Protein AF-0000000074127368 (afdb_homodimer)

Organism: Ciona intestinalis (NCBI:txid7719)

Nearest PDB structures (foldseek):
  5jpo-assembly1_C-2  TM=8.929E-01  e=1.365E-14  Homo sapiens
  5dqs-assembly1_A  TM=8.942E-01  e=1.862E-14  Homo sapiens
  5jpo-assembly1_A  TM=8.918E-01  e=1.082E-13  Homo sapiens
  5f8b-assembly1_A  TM=8.615E-01  e=2.901E-11  Aspergillus fumigatus Af293
  1nhy-assembly1_A  TM=7.873E-01  e=1.374E-08  Saccharomyces cerevisiae

InterPro domains:
  IPR004046 Glutathione S-transferase, C-terminal [PF00043] (94-177)
  IPR010987 Glutathione S-transferase, C-terminal-like [PS50405] (68-195)
  IPR036282 Glutathione S-transferase, C-terminal domain superfamily [SSF47616] (57-184)

Structure (mmCIF, N/CA/C/O backbone):
data_AF-0000000074127368-model_v1
#
loop_
_entity.id
_entity.type
_entity.pdbx_description
1 polymer 'GST C-terminal domain-containing protein'
#
loop_
_atom_site.group_PDB
_atom_site.id
_atom_site.type_symbol
_atom_site.label_atom_id
_atom_site.label_alt_id
_atom_site.label_comp_id
_atom_site.label_asym_id
_atom_site.label_entity_id
_atom_site.label_seq_id
_atom_site.pdbx_PDB_ins_code
_atom_site.Cartn_x
_atom_site.Cartn_y
_atom_site.Cartn_z
_atom_site.occupancy
_atom_site.B_iso_or_equiv
_atom_site.auth_seq_id
_atom_site.auth_comp_id
_atom_site.auth_asym_id
_atom_site.auth_atom_id
_atom_site.pdbx_PDB_model_num
ATOM 1 N N . MET A 1 1 ? -14.273 -1.019 -21.734 1 83.44 1 MET A N 1
ATOM 2 C CA . MET A 1 1 ? -13.359 -0.441 -20.75 1 83.44 1 MET A CA 1
ATOM 3 C C . MET A 1 1 ? -11.906 -0.734 -21.125 1 83.44 1 MET A C 1
ATOM 5 O O . MET A 1 1 ? -11.602 -1.793 -21.672 1 83.44 1 MET A O 1
ATOM 9 N N . ALA A 1 2 ? -11.062 0.337 -21.047 1 88 2 ALA A N 1
ATOM 10 C CA . ALA A 1 2 ? -9.68 0.151 -21.469 1 88 2 ALA A CA 1
ATOM 11 C C . ALA A 1 2 ? -8.703 0.547 -20.359 1 88 2 ALA A C 1
ATOM 13 O O . ALA A 1 2 ? -8.93 1.535 -19.656 1 88 2 ALA A O 1
ATOM 14 N N . LEU A 1 3 ? -7.797 -0.35 -20.156 1 89.38 3 LEU A N 1
ATOM 15 C CA . LEU A 1 3 ? -6.641 -0.051 -19.328 1 89.38 3 LEU A CA 1
ATOM 16 C C . LEU A 1 3 ? -5.465 0.428 -20.172 1 89.38 3 LEU A C 1
ATOM 18 O O . LEU A 1 3 ? -5.027 -0.271 -21.078 1 89.38 3 LEU A O 1
ATOM 22 N N . TYR A 1 4 ? -5.02 1.6 -19.844 1 86 4 TYR A N 1
ATOM 23 C CA . TYR A 1 4 ? -3.875 2.145 -20.562 1 86 4 TYR A CA 1
ATOM 24 C C . TYR A 1 4 ? -2.576 1.872 -19.812 1 86 4 TYR A C 1
ATOM 26 O O . TYR A 1 4 ? -2.494 2.078 -18.594 1 86 4 TYR A O 1
ATOM 34 N N . PHE A 1 5 ? -1.637 1.361 -20.469 1 82.88 5 PHE A N 1
ATOM 35 C CA . PHE A 1 5 ? -0.386 0.985 -19.828 1 82.88 5 PHE A CA 1
ATOM 36 C C . PHE A 1 5 ? 0.811 1.454 -20.641 1 82.88 5 PHE A C 1
ATOM 38 O O . PHE A 1 5 ? 0.759 1.467 -21.875 1 82.88 5 PHE A O 1
ATOM 45 N N . SER A 1 6 ? 1.828 1.924 -19.812 1 75.88 6 SER A N 1
ATOM 46 C CA . SER A 1 6 ? 3.094 2.273 -20.438 1 75.88 6 SER A CA 1
ATOM 47 C C . SER A 1 6 ? 4.191 1.281 -20.078 1 75.88 6 SER A C 1
ATOM 49 O O . SER A 1 6 ? 4.211 0.761 -18.953 1 75.88 6 SER A O 1
ATOM 51 N N . GLY A 1 7 ? 5.023 0.931 -20.922 1 66.88 7 GLY A N 1
ATOM 52 C CA . GLY A 1 7 ? 6.137 0.032 -20.656 1 66.88 7 GLY A CA 1
ATOM 53 C C . GLY A 1 7 ? 5.867 -1.396 -21.094 1 66.88 7 GLY A C 1
ATOM 54 O O . GLY A 1 7 ? 5.172 -1.625 -22.078 1 66.88 7 GLY A O 1
ATOM 55 N N . SER A 1 8 ? 6.57 -2.234 -20.297 1 61.72 8 SER A N 1
ATOM 56 C CA . SER A 1 8 ? 6.398 -3.643 -20.641 1 61.72 8 SER A CA 1
ATOM 57 C C . SER A 1 8 ? 5.066 -4.176 -20.109 1 61.72 8 SER A C 1
ATOM 59 O O . SER A 1 8 ? 4.605 -3.777 -19.047 1 61.72 8 SER A O 1
ATOM 61 N N . LYS A 1 9 ? 4.453 -4.832 -20.922 1 57.66 9 LYS A N 1
ATOM 62 C CA . LYS A 1 9 ? 3.164 -5.41 -20.562 1 57.66 9 LYS A CA 1
ATOM 63 C C . LYS A 1 9 ? 3.297 -6.309 -19.328 1 57.66 9 LYS A C 1
ATOM 65 O O . LYS A 1 9 ? 2.361 -6.426 -18.531 1 57.66 9 LYS A O 1
ATOM 70 N N . LEU A 1 10 ? 4.496 -6.91 -19.438 1 63.06 10 LEU A N 1
ATOM 71 C CA . LEU A 1 10 ? 4.625 -7.766 -18.266 1 63.06 10 LEU A CA 1
ATOM 72 C C . LEU A 1 10 ? 4.898 -6.938 -17.016 1 63.06 10 LEU A C 1
ATOM 74 O O . LEU A 1 10 ? 6.055 -6.742 -16.641 1 63.06 10 LEU A O 1
ATOM 78 N N . ASN A 1 11 ? 3.881 -6.332 -16.609 1 76.62 11 ASN A N 1
ATOM 79 C CA . ASN A 1 11 ? 3.857 -5.488 -15.414 1 76.62 11 ASN A CA 1
ATOM 80 C C . ASN A 1 11 ? 2.912 -6.039 -14.352 1 76.62 11 ASN A C 1
ATOM 82 O O . ASN A 1 11 ? 1.808 -6.488 -14.672 1 76.62 11 ASN A O 1
ATOM 86 N N . TYR A 1 12 ? 3.438 -6.188 -13.203 1 85.19 12 TYR A N 1
ATOM 87 C CA . TYR A 1 12 ? 2.668 -6.719 -12.086 1 85.19 12 TYR A CA 1
ATOM 88 C C . TYR A 1 12 ? 1.309 -6.039 -11.984 1 85.19 12 TYR A C 1
ATOM 90 O O . TYR A 1 12 ? 0.297 -6.691 -11.727 1 85.19 12 TYR A O 1
ATOM 98 N N . SER A 1 13 ? 1.32 -4.785 -12.32 1 89.25 13 SER A N 1
ATOM 99 C CA . SER A 1 13 ? 0.089 -4.02 -12.172 1 89.25 13 SER A CA 1
ATOM 100 C C . SER A 1 13 ? -0.932 -4.398 -13.242 1 89.25 13 SER A C 1
ATOM 102 O O . SER A 1 13 ? -2.111 -4.594 -12.938 1 89.25 13 SER A O 1
ATOM 104 N N . CYS A 1 14 ? -0.481 -4.555 -14.406 1 88.88 14 CYS A N 1
ATOM 105 C CA . CYS A 1 14 ? -1.371 -4.918 -15.5 1 88.88 14 CYS A CA 1
ATOM 106 C C . CYS A 1 14 ? -1.933 -6.32 -15.305 1 88.88 14 CYS A C 1
ATOM 108 O O . CYS A 1 14 ? -3.123 -6.555 -15.523 1 88.88 14 CYS A O 1
ATOM 110 N N . LEU A 1 15 ? -1.032 -7.168 -14.945 1 90.56 15 LEU A N 1
ATOM 111 C CA . LEU A 1 15 ? -1.461 -8.539 -14.719 1 90.56 15 LEU A CA 1
ATOM 112 C C . LEU A 1 15 ? -2.506 -8.609 -13.609 1 90.56 15 LEU A C 1
ATOM 114 O O . LEU A 1 15 ? -3.527 -9.281 -13.75 1 90.56 15 LEU A O 1
ATOM 118 N N . LYS A 1 16 ? -2.25 -7.93 -12.547 1 94.31 16 LYS A N 1
ATOM 119 C CA . LYS A 1 16 ? -3.164 -7.902 -11.414 1 94.31 16 LYS A CA 1
ATOM 120 C C . LYS A 1 16 ? -4.543 -7.406 -11.828 1 94.31 16 LYS A C 1
ATOM 122 O O . LYS A 1 16 ? -5.559 -8.023 -11.5 1 94.31 16 LYS A O 1
ATOM 127 N N . ILE A 1 17 ? -4.598 -6.344 -12.594 1 94.88 17 ILE A N 1
ATOM 128 C CA . ILE A 1 17 ? -5.852 -5.723 -13.008 1 94.88 17 ILE A CA 1
ATOM 129 C C . ILE A 1 17 ? -6.582 -6.629 -13.992 1 94.88 17 ILE A C 1
ATOM 131 O O . ILE A 1 17 ? -7.797 -6.816 -13.891 1 94.88 17 ILE A O 1
ATOM 135 N N . LYS A 1 18 ? -5.836 -7.215 -14.883 1 93.75 18 LYS A N 1
ATOM 136 C CA . LYS A 1 18 ? -6.441 -8.078 -15.891 1 93.75 18 LYS A CA 1
ATOM 137 C C . LYS A 1 18 ? -7.035 -9.328 -15.266 1 93.75 18 LYS A C 1
ATOM 139 O O . LYS A 1 18 ? -8.125 -9.766 -15.641 1 93.75 18 LYS A O 1
ATOM 144 N N . VAL A 1 19 ? -6.348 -9.906 -14.344 1 95.62 19 VAL A N 1
ATOM 145 C CA . VAL A 1 19 ? -6.867 -11.086 -13.656 1 95.62 19 VAL A CA 1
ATOM 146 C C . VAL A 1 19 ? -8.164 -10.727 -12.93 1 95.62 19 VAL A C 1
ATOM 148 O O . VAL A 1 19 ? -9.148 -11.469 -13.016 1 95.62 19 VAL A O 1
ATOM 151 N N . ALA A 1 20 ? -8.18 -9.625 -12.219 1 96.88 20 ALA A N 1
ATOM 152 C CA . ALA A 1 20 ? -9.375 -9.188 -11.5 1 96.88 20 ALA A CA 1
ATOM 153 C C . ALA A 1 20 ? -10.547 -8.992 -12.453 1 96.88 20 ALA A C 1
ATOM 155 O O . ALA A 1 20 ? -11.672 -9.422 -12.164 1 96.88 20 ALA A O 1
ATOM 156 N N . ALA A 1 21 ? -10.258 -8.391 -13.555 1 95.88 21 ALA A N 1
ATOM 157 C CA . ALA A 1 21 ? -11.297 -8.156 -14.555 1 95.88 21 ALA A CA 1
ATOM 158 C C . ALA A 1 21 ? -11.859 -9.477 -15.078 1 95.88 21 ALA A C 1
ATOM 160 O O . ALA A 1 21 ? -13.07 -9.602 -15.289 1 95.88 21 ALA A O 1
ATOM 161 N N . ASN A 1 22 ? -10.984 -10.445 -15.25 1 95.88 22 ASN A N 1
ATOM 162 C CA . ASN A 1 22 ? -11.398 -11.75 -15.758 1 95.88 22 ASN A CA 1
ATOM 163 C C . ASN A 1 22 ? -12.305 -12.469 -14.758 1 95.88 22 ASN A C 1
ATOM 165 O O . ASN A 1 22 ? -13.266 -13.141 -15.156 1 95.88 22 ASN A O 1
ATOM 169 N N . PHE A 1 23 ? -12 -12.359 -13.531 1 95.81 23 PHE A N 1
ATOM 170 C CA . PHE A 1 23 ? -12.836 -13.008 -12.523 1 95.81 23 PHE A CA 1
ATOM 171 C C . PHE A 1 23 ? -14.234 -12.398 -12.516 1 95.81 23 PHE A C 1
ATOM 173 O O . PHE A 1 23 ? -15.219 -13.094 -12.242 1 95.81 23 PHE A O 1
ATOM 180 N N . ALA A 1 24 ? -14.336 -11.172 -12.797 1 94.31 24 ALA A N 1
ATOM 181 C CA . ALA A 1 24 ? -15.625 -10.492 -12.828 1 94.31 24 ALA A CA 1
ATOM 182 C C . ALA A 1 24 ? -16.25 -10.555 -14.227 1 94.31 24 ALA A C 1
ATOM 184 O O . ALA A 1 24 ? -17.281 -9.93 -14.484 1 94.31 24 ALA A O 1
ATOM 185 N N . ALA A 1 25 ? -15.617 -11.211 -15.102 1 93.5 25 ALA A N 1
ATOM 186 C CA . ALA A 1 25 ? -16.078 -11.359 -16.484 1 93.5 25 ALA A CA 1
ATOM 187 C C . ALA A 1 25 ? -16.25 -9.992 -17.141 1 93.5 25 ALA A C 1
ATOM 189 O O . ALA A 1 25 ? -17.234 -9.766 -17.859 1 93.5 25 ALA A O 1
ATOM 190 N N . GLN A 1 26 ? -15.367 -9.117 -16.781 1 91.56 26 GLN A N 1
ATOM 191 C CA . GLN A 1 26 ? -15.367 -7.789 -17.391 1 91.56 26 GLN A CA 1
ATOM 192 C C . GLN A 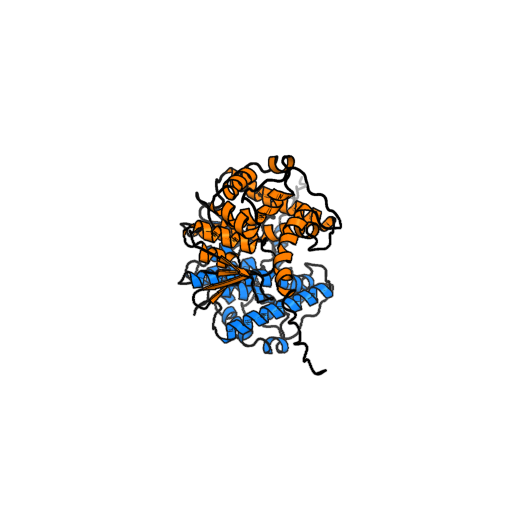1 26 ? -14.336 -7.711 -18.516 1 91.56 26 GLN A C 1
ATOM 194 O O . GLN A 1 26 ? -13.141 -7.91 -18.297 1 91.56 26 GLN A O 1
ATOM 199 N N . PRO A 1 27 ? -14.875 -7.465 -19.656 1 90.75 27 PRO A N 1
ATOM 200 C CA . PRO A 1 27 ? -13.898 -7.297 -20.734 1 90.75 27 PRO A CA 1
ATOM 201 C C . PRO A 1 27 ? -13.008 -6.074 -20.547 1 90.75 27 PRO A C 1
ATOM 203 O O . PRO A 1 27 ? -13.508 -4.988 -20.234 1 90.75 27 PRO A O 1
ATOM 206 N N . LEU A 1 28 ? -11.742 -6.289 -20.531 1 92.12 28 LEU A N 1
ATOM 207 C CA . LEU A 1 28 ? -10.773 -5.211 -20.375 1 92.12 28 LEU A CA 1
ATOM 208 C C . LEU A 1 28 ? -9.68 -5.293 -21.438 1 92.12 28 LEU A C 1
ATOM 210 O O . LEU A 1 28 ? -8.906 -6.254 -21.453 1 92.12 28 LEU A O 1
ATOM 214 N N . LYS A 1 29 ? -9.664 -4.309 -22.281 1 88.56 29 LYS A N 1
ATOM 215 C CA . LYS A 1 29 ? -8.602 -4.223 -23.281 1 88.56 29 LYS A CA 1
ATOM 216 C C . LYS A 1 29 ? -7.391 -3.469 -22.734 1 88.56 29 LYS A C 1
ATOM 218 O O . LYS A 1 29 ? -7.543 -2.479 -22.016 1 88.56 29 LYS A O 1
ATOM 223 N N . ILE A 1 30 ? -6.328 -3.941 -23.031 1 85.69 30 ILE A N 1
ATOM 224 C CA . ILE A 1 30 ? -5.086 -3.275 -22.656 1 85.69 30 ILE A CA 1
ATOM 225 C C . ILE A 1 30 ? -4.535 -2.488 -23.844 1 85.69 30 ILE A C 1
ATOM 227 O O . ILE A 1 30 ? -4.242 -3.062 -24.891 1 85.69 30 ILE A O 1
ATOM 231 N N . LEU A 1 31 ? -4.395 -1.177 -23.641 1 84.12 31 LEU A N 1
ATOM 232 C CA . LEU A 1 31 ? -3.949 -0.282 -24.703 1 84.12 31 LEU A CA 1
ATOM 233 C C . LEU A 1 31 ? -2.701 0.486 -24.281 1 84.12 31 LEU A C 1
ATOM 235 O O . LEU A 1 31 ? -2.477 0.707 -23.078 1 84.12 31 LEU A O 1
ATOM 239 N N . PRO A 1 32 ? -1.866 0.829 -25.203 1 78.88 32 PRO A N 1
ATOM 240 C CA . PRO A 1 32 ? -0.676 1.604 -24.844 1 78.88 32 PRO A CA 1
ATOM 241 C C . PRO A 1 32 ? -1.018 2.986 -24.297 1 78.88 32 PRO A C 1
ATOM 243 O O . PRO A 1 32 ? -1.972 3.621 -24.75 1 78.88 32 PRO A O 1
ATOM 246 N N . ASN A 1 33 ? -0.322 3.26 -23.219 1 74.06 33 ASN A N 1
ATOM 247 C CA . ASN A 1 33 ? -0.498 4.559 -22.578 1 74.06 33 ASN A CA 1
ATOM 248 C C . ASN A 1 33 ? 0.41 5.617 -23.203 1 74.06 33 ASN A C 1
ATOM 250 O O . ASN A 1 33 ? 1.619 5.41 -23.328 1 74.06 33 ASN A O 1
ATOM 254 N N . THR A 1 34 ? -0.168 6.645 -23.609 1 67.19 34 THR A N 1
ATOM 255 C CA . THR A 1 34 ? 0.571 7.734 -24.234 1 67.19 34 THR A CA 1
ATOM 256 C C . THR A 1 34 ? 1.126 8.688 -23.188 1 67.19 34 THR A C 1
ATOM 258 O O . THR A 1 34 ? 2.018 9.492 -23.469 1 67.19 34 THR A O 1
ATOM 261 N N . ASP A 1 35 ? 0.655 8.602 -22.047 1 64.75 35 ASP A N 1
ATOM 262 C CA . ASP A 1 35 ? 1.147 9.477 -20.984 1 64.75 35 ASP A CA 1
ATOM 263 C C . ASP A 1 35 ? 2.348 8.859 -20.281 1 64.75 35 ASP A C 1
ATOM 265 O O . ASP A 1 35 ? 2.232 7.789 -19.672 1 64.75 35 ASP A O 1
ATOM 269 N N . PRO A 1 36 ? 3.512 9.422 -20.453 1 62.06 36 PRO A N 1
ATOM 270 C CA . PRO A 1 36 ? 4.734 8.828 -19.906 1 62.06 36 PRO A CA 1
ATOM 271 C C . PRO A 1 36 ? 4.789 8.8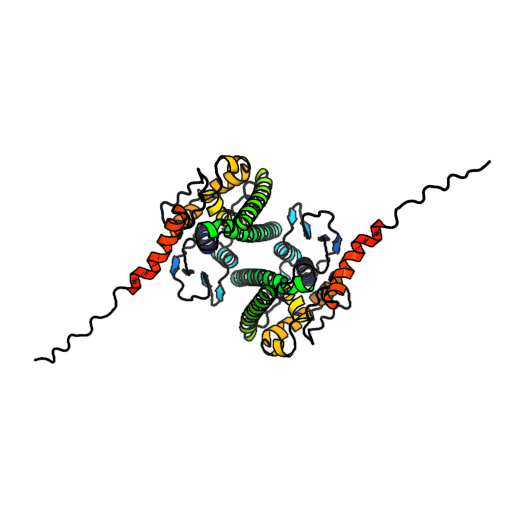75 -18.375 1 62.06 36 PRO A C 1
ATOM 273 O O . PRO A 1 36 ? 5.562 8.141 -17.766 1 62.06 36 PRO A O 1
ATOM 276 N N . LYS A 1 37 ? 3.938 9.625 -17.781 1 62.47 37 LYS A N 1
ATOM 277 C CA . LYS A 1 37 ? 4.16 9.852 -16.359 1 62.47 37 LYS A CA 1
ATOM 278 C C . LYS A 1 37 ? 3.605 8.703 -15.523 1 62.47 37 LYS A C 1
ATOM 280 O O . LYS A 1 37 ? 4.094 8.438 -14.422 1 62.47 37 LYS A O 1
ATOM 285 N N . GLN A 1 38 ? 2.6 8.141 -16.125 1 68.88 38 GLN A N 1
ATOM 286 C CA . GLN A 1 38 ? 1.984 7.07 -15.359 1 68.88 38 GLN A CA 1
ATOM 287 C C . GLN A 1 38 ? 2.041 5.742 -16.109 1 68.88 38 GLN A C 1
ATOM 289 O O . GLN A 1 38 ? 1.703 5.68 -17.297 1 68.88 38 GLN A O 1
ATOM 294 N N . SER A 1 39 ? 2.408 4.75 -15.383 1 77.69 39 SER A N 1
ATOM 295 C CA . SER A 1 39 ? 2.535 3.445 -16.016 1 77.69 39 SER A CA 1
ATOM 296 C C . SER A 1 39 ? 1.168 2.863 -16.359 1 77.69 39 SER A C 1
ATOM 298 O O . SER A 1 39 ? 1.008 2.209 -17.391 1 77.69 39 SER A O 1
ATOM 300 N N . ILE A 1 40 ? 0.165 3.135 -15.539 1 87.62 40 ILE A N 1
ATOM 301 C CA . ILE A 1 40 ? -1.17 2.615 -15.812 1 87.62 40 ILE A CA 1
ATOM 302 C C . ILE A 1 40 ? -2.205 3.721 -15.617 1 87.62 40 ILE A C 1
ATOM 304 O O . ILE A 1 40 ? -2.041 4.586 -14.75 1 87.62 40 ILE A O 1
ATOM 308 N N . ARG A 1 41 ? -3.193 3.648 -16.438 1 90.12 41 ARG A N 1
ATOM 309 C CA . ARG A 1 41 ? -4.293 4.605 -16.359 1 90.12 41 ARG A CA 1
ATOM 310 C C . ARG A 1 41 ? -5.617 3.949 -16.719 1 90.12 41 ARG A C 1
ATOM 312 O O . ARG A 1 41 ? -5.699 3.205 -17.703 1 90.12 41 ARG A O 1
ATOM 319 N N . TYR A 1 42 ? -6.609 4.156 -15.93 1 92.69 42 TYR A N 1
ATOM 320 C CA . TYR A 1 42 ? -7.973 3.67 -16.125 1 92.69 42 TYR A CA 1
ATOM 321 C C . TYR A 1 42 ? -8.992 4.762 -15.828 1 92.69 42 TYR A C 1
ATOM 323 O O . TYR A 1 42 ? -8.875 5.465 -14.82 1 92.69 42 TYR A O 1
ATOM 331 N N . GLU A 1 43 ? -9.898 4.949 -16.734 1 91 43 GLU A N 1
ATOM 332 C CA . GLU A 1 43 ? -10.891 6.012 -16.547 1 91 43 GLU A CA 1
ATOM 333 C C . GLU A 1 43 ? -12.297 5.438 -16.406 1 91 43 GLU A C 1
ATOM 335 O O . GLU A 1 43 ? -12.703 4.574 -17.203 1 91 43 GLU A O 1
ATOM 340 N N . LYS A 1 44 ? -12.961 5.891 -15.383 1 90.88 44 LYS A N 1
ATOM 341 C CA . LYS A 1 44 ? -14.344 5.492 -15.141 1 90.88 44 LYS A CA 1
ATOM 342 C C . LYS A 1 44 ? -15.148 6.637 -14.539 1 90.88 44 LYS A C 1
ATOM 344 O O . LYS A 1 44 ? -14.742 7.227 -13.531 1 90.88 44 LYS A O 1
ATOM 349 N N . ASP A 1 45 ? -16.297 6.977 -15.109 1 88.62 45 ASP A N 1
ATOM 350 C CA . ASP A 1 45 ? -17.234 7.965 -14.609 1 88.62 45 ASP A CA 1
ATOM 351 C C . ASP A 1 45 ? -16.547 9.297 -14.336 1 88.62 45 ASP A C 1
ATOM 353 O O . ASP A 1 45 ? -16.75 9.906 -13.281 1 88.62 45 ASP A O 1
ATOM 357 N N . GLY A 1 46 ? -15.586 9.672 -15.164 1 85 46 GLY A N 1
ATOM 358 C CA . GLY A 1 46 ? -14.93 10.961 -15.078 1 85 46 GLY A CA 1
ATOM 359 C C . GLY A 1 46 ? -13.758 10.969 -14.117 1 85 46 GLY A C 1
ATOM 360 O O . GLY A 1 46 ? -13.109 12.008 -13.93 1 85 46 GLY A O 1
ATOM 361 N N . THR A 1 47 ? -13.555 9.906 -13.5 1 89.62 47 THR A N 1
ATOM 362 C CA . THR A 1 47 ? -12.422 9.797 -12.578 1 89.62 47 THR A CA 1
ATOM 363 C C . THR A 1 47 ? -11.297 8.984 -13.195 1 89.62 47 THR A C 1
ATOM 365 O O . THR A 1 47 ? -11.539 7.969 -13.852 1 89.62 47 THR A O 1
ATOM 368 N N . THR A 1 48 ? -10.094 9.461 -13.031 1 90.25 48 THR A N 1
ATOM 369 C CA . THR A 1 48 ? -8.922 8.75 -13.523 1 90.25 48 THR A CA 1
ATOM 370 C C . THR A 1 48 ? -8.25 7.977 -12.391 1 90.25 48 THR A C 1
ATOM 372 O O . THR A 1 48 ? -7.98 8.531 -11.32 1 90.25 48 THR A O 1
ATOM 375 N N . PHE A 1 49 ? -8.062 6.707 -12.664 1 93.88 49 PHE A N 1
ATOM 376 C CA . PHE A 1 49 ? -7.398 5.84 -11.703 1 93.88 49 PHE A CA 1
ATOM 377 C C . PHE A 1 49 ? -6.023 5.414 -12.203 1 93.88 49 PHE A C 1
ATOM 379 O O . PHE A 1 49 ? -5.867 5.082 -13.383 1 93.88 49 PHE A O 1
ATOM 386 N N . THR A 1 50 ? -5.027 5.445 -11.273 1 91.38 50 THR A N 1
ATOM 387 C CA . THR A 1 50 ? -3.67 5.078 -11.656 1 91.38 50 THR A CA 1
ATOM 388 C C . THR A 1 50 ? -3.086 4.062 -10.672 1 91.38 50 THR A C 1
ATOM 390 O O . THR A 1 50 ? -1.903 3.727 -10.75 1 91.38 50 THR A O 1
ATOM 393 N N . ASP A 1 51 ? -3.83 3.635 -9.758 1 93.44 51 ASP A N 1
ATOM 394 C CA . ASP A 1 51 ? -3.396 2.66 -8.758 1 93.44 51 ASP A CA 1
ATOM 395 C C . ASP A 1 51 ? -3.922 1.265 -9.094 1 93.44 51 ASP A C 1
ATOM 397 O O . ASP A 1 51 ? -5.125 1.077 -9.281 1 93.44 51 ASP A O 1
ATOM 401 N N . SER A 1 52 ? -3.047 0.338 -9.047 1 94.38 52 SER A N 1
ATOM 402 C CA . SER A 1 52 ? -3.408 -1.004 -9.492 1 94.38 52 SER A CA 1
ATOM 403 C C . SER A 1 52 ? -4.41 -1.65 -8.539 1 94.38 52 SER A C 1
ATOM 405 O O . SER A 1 52 ? -5.305 -2.379 -8.977 1 94.38 52 SER A O 1
ATOM 407 N N . ASN A 1 53 ? -4.23 -1.437 -7.242 1 96.5 53 ASN A N 1
ATOM 408 C CA . ASN A 1 53 ? -5.164 -2.014 -6.281 1 96.5 53 ASN A CA 1
ATOM 409 C C . ASN A 1 53 ? -6.555 -1.399 -6.41 1 96.5 53 ASN A C 1
ATOM 411 O O . ASN A 1 53 ? -7.559 -2.107 -6.336 1 96.5 53 ASN A O 1
ATOM 415 N N . ALA A 1 54 ? -6.609 -0.117 -6.633 1 96.75 54 ALA A N 1
ATOM 416 C CA . ALA A 1 54 ? -7.883 0.584 -6.789 1 96.75 54 ALA A CA 1
ATOM 417 C C . ALA A 1 54 ? -8.602 0.142 -8.055 1 96.75 54 ALA A C 1
ATOM 419 O O . ALA A 1 54 ? -9.812 -0.088 -8.047 1 96.75 54 ALA A O 1
ATOM 420 N N . ILE A 1 55 ? -7.84 0.008 -9.109 1 96.06 55 ILE A N 1
ATOM 421 C CA . ILE A 1 55 ? -8.43 -0.391 -10.383 1 96.06 55 ILE A CA 1
ATOM 422 C C . ILE A 1 55 ? -8.922 -1.832 -10.289 1 96.06 55 ILE A C 1
ATOM 424 O O . ILE A 1 55 ? -10.008 -2.152 -10.781 1 96.06 55 ILE A O 1
ATOM 428 N N . SER A 1 56 ? -8.094 -2.67 -9.672 1 96.69 56 SER A N 1
ATOM 429 C CA . SER A 1 56 ? -8.5 -4.059 -9.492 1 96.69 56 SER A CA 1
ATOM 430 C C . SER A 1 56 ? -9.805 -4.156 -8.703 1 96.69 56 SER A C 1
ATOM 432 O O . SER A 1 56 ? -10.656 -4.996 -9 1 96.69 56 SER A O 1
ATOM 434 N N . TYR A 1 57 ? -9.891 -3.354 -7.715 1 96.56 57 TYR A N 1
ATOM 435 C CA . TYR A 1 57 ? -11.117 -3.312 -6.922 1 96.56 57 TYR A CA 1
ATOM 436 C C . TYR A 1 57 ? -12.305 -2.896 -7.781 1 96.56 57 TYR A C 1
ATOM 438 O O . TYR A 1 57 ? -13.391 -3.473 -7.672 1 96.56 57 TYR A O 1
ATOM 446 N N . LEU A 1 58 ? -12.117 -1.938 -8.602 1 94.94 58 LEU A N 1
ATOM 447 C CA . LEU A 1 58 ? -13.164 -1.373 -9.445 1 94.94 58 LEU A CA 1
ATOM 448 C C . LEU A 1 58 ? -13.641 -2.389 -10.477 1 94.94 58 LEU A C 1
ATOM 450 O O . LEU A 1 58 ? -14.844 -2.605 -10.633 1 94.94 58 LEU A O 1
ATOM 454 N N . VAL A 1 59 ? -12.742 -3.059 -11.094 1 94.62 59 VAL A N 1
ATOM 455 C CA . VAL A 1 59 ? -13.086 -3.939 -12.203 1 94.62 59 VAL A CA 1
ATOM 456 C C . VAL A 1 59 ? -13.492 -5.312 -11.664 1 94.62 59 VAL A C 1
ATOM 458 O O . VAL A 1 59 ? -14.234 -6.047 -12.32 1 94.62 59 VAL A O 1
ATOM 461 N N . GLY A 1 60 ? -12.898 -5.723 -10.539 1 93.56 60 GLY A N 1
ATOM 462 C CA . GLY A 1 60 ? -13.211 -7.012 -9.945 1 93.56 60 GLY A CA 1
ATOM 463 C C . GLY A 1 60 ? -14.602 -7.07 -9.344 1 93.56 60 GLY A C 1
ATOM 464 O O . GLY A 1 60 ? -15.164 -8.156 -9.18 1 93.56 60 GLY A O 1
ATOM 465 N N . LYS A 1 61 ? -15.109 -5.945 -8.953 1 89.88 61 LYS A N 1
ATOM 466 C CA . LYS A 1 61 ? -16.453 -5.824 -8.383 1 89.88 61 LYS A CA 1
ATOM 467 C C . LYS A 1 61 ? -16.625 -6.75 -7.184 1 89.88 61 LYS A C 1
ATOM 469 O O . LYS A 1 61 ? -15.664 -7.016 -6.453 1 89.88 61 LYS A O 1
ATOM 474 N N . GLU A 1 62 ? -17.812 -7.168 -6.887 1 90.81 62 GLU A N 1
ATOM 475 C CA . GLU A 1 62 ? -18.156 -7.871 -5.652 1 90.81 62 GLU A CA 1
ATOM 476 C C . GLU A 1 62 ? -17.625 -9.305 -5.672 1 90.81 62 GLU A C 1
ATOM 478 O O . GLU A 1 62 ? -17.516 -9.938 -4.625 1 90.81 62 GLU A O 1
ATOM 483 N N . CYS A 1 63 ? -17.188 -9.781 -6.863 1 91.25 63 CYS A N 1
ATOM 484 C CA . CYS A 1 63 ? -16.734 -11.156 -7 1 91.25 63 CYS A CA 1
ATOM 485 C C . CYS A 1 63 ? -15.461 -11.398 -6.203 1 91.25 63 CYS A C 1
ATOM 487 O O . CYS A 1 63 ? -15.188 -12.523 -5.777 1 91.25 63 CYS A O 1
ATOM 489 N N . LEU A 1 64 ? -14.672 -10.367 -5.93 1 95.44 64 LEU A N 1
ATOM 490 C CA . LEU A 1 64 ? -13.375 -10.523 -5.289 1 95.44 64 LEU A CA 1
ATOM 491 C C . LEU A 1 64 ? -13.359 -9.875 -3.912 1 95.44 64 LEU A C 1
ATOM 493 O O . LEU A 1 64 ? -12.297 -9.703 -3.311 1 95.44 64 LEU A O 1
ATOM 497 N N . TRP A 1 65 ? -14.617 -9.523 -3.494 1 94.31 65 TRP A N 1
ATOM 498 C CA . TRP A 1 65 ? -14.719 -8.883 -2.191 1 94.31 65 TRP A CA 1
ATOM 499 C C . TRP A 1 65 ? -15.07 -9.898 -1.107 1 94.31 65 TRP A C 1
ATOM 501 O O . TRP A 1 65 ? -15.43 -11.039 -1.409 1 94.31 65 TRP A O 1
ATOM 511 N N . GLY A 1 66 ? -14.883 -9.453 0.106 1 93.62 66 GLY A N 1
ATOM 512 C CA . GLY A 1 66 ? -15.336 -10.258 1.232 1 93.62 66 GLY A CA 1
ATOM 513 C C . GLY A 1 66 ? -16.812 -10.078 1.541 1 93.62 66 GLY A C 1
ATOM 514 O O . GLY A 1 66 ? -17.422 -9.102 1.101 1 93.62 66 GLY A O 1
ATOM 515 N N . ASN A 1 67 ? -17.312 -10.984 2.314 1 92.69 67 ASN A N 1
ATOM 516 C CA . ASN A 1 67 ? -18.734 -10.969 2.648 1 92.69 67 ASN A CA 1
ATOM 517 C C . ASN A 1 67 ? -18.984 -10.211 3.947 1 92.69 67 ASN A C 1
ATOM 519 O O . ASN A 1 67 ? -20.125 -9.844 4.234 1 92.69 67 ASN A O 1
ATOM 523 N N . THR A 1 68 ? -18 -10.047 4.723 1 92.88 68 THR A N 1
ATOM 524 C CA . THR A 1 68 ? -18.141 -9.391 6.02 1 92.88 68 THR A CA 1
ATOM 525 C C . THR A 1 68 ? -17.125 -8.258 6.164 1 92.88 68 THR A C 1
ATOM 527 O O . THR A 1 68 ? -16.188 -8.148 5.371 1 92.88 68 THR A O 1
ATOM 530 N N . LEU A 1 69 ? -17.375 -7.398 7.125 1 92.44 69 LEU A N 1
ATOM 531 C CA . LEU A 1 69 ? -16.438 -6.324 7.453 1 92.44 69 LEU A CA 1
ATOM 532 C C . LEU A 1 69 ? -15.055 -6.883 7.762 1 92.44 69 LEU A C 1
ATOM 534 O O . LEU A 1 69 ? -14.047 -6.359 7.285 1 92.44 69 LEU A O 1
ATOM 538 N N . ASN A 1 70 ? -15.047 -7.926 8.492 1 93.38 70 ASN A N 1
ATOM 539 C CA . ASN A 1 70 ? -13.789 -8.562 8.859 1 93.38 70 ASN A CA 1
ATOM 540 C C . ASN A 1 70 ? -13.047 -9.109 7.637 1 93.38 70 ASN A C 1
ATOM 542 O O . ASN A 1 70 ? -11.836 -8.922 7.504 1 93.38 70 ASN A O 1
ATOM 546 N N . GLU A 1 71 ? -13.758 -9.758 6.762 1 95.31 71 GLU A N 1
ATOM 547 C CA . GLU A 1 71 ? -13.148 -10.312 5.559 1 95.31 71 GLU A CA 1
ATOM 548 C C . GLU A 1 71 ? -12.578 -9.211 4.672 1 95.31 71 GLU A C 1
ATOM 550 O O . GLU A 1 71 ? -11.477 -9.352 4.137 1 95.31 71 GLU A O 1
ATOM 555 N N . ASN A 1 72 ? -13.344 -8.172 4.57 1 94.94 72 ASN A N 1
ATOM 556 C CA . ASN A 1 72 ? -12.875 -7.059 3.75 1 94.94 72 ASN A CA 1
ATOM 557 C C . ASN A 1 72 ? -11.648 -6.391 4.359 1 94.94 72 ASN A C 1
ATOM 559 O O . ASN A 1 72 ? -10.766 -5.926 3.633 1 94.94 72 ASN A O 1
ATOM 563 N N . SER A 1 73 ? -11.594 -6.332 5.641 1 95.56 73 SER A N 1
ATOM 564 C CA . SER A 1 73 ? -10.414 -5.805 6.309 1 95.56 73 SER A CA 1
ATOM 565 C C . SER A 1 73 ? -9.211 -6.73 6.125 1 95.56 73 SER A C 1
ATOM 567 O O . SER A 1 73 ? -8.094 -6.27 5.91 1 95.56 73 SER A O 1
ATOM 569 N N . GLU A 1 74 ? -9.453 -7.98 6.188 1 96.31 74 GLU A N 1
ATOM 570 C CA . GLU A 1 74 ? -8.391 -8.961 5.98 1 96.31 74 GLU A CA 1
ATOM 571 C C . GLU A 1 74 ? -7.84 -8.883 4.562 1 96.31 74 GLU A C 1
ATOM 573 O O . GLU A 1 74 ? -6.629 -9 4.355 1 96.31 74 GLU A O 1
ATOM 578 N N . ILE A 1 75 ? -8.734 -8.719 3.629 1 97.25 75 ILE A N 1
ATOM 579 C CA . ILE A 1 75 ? -8.312 -8.57 2.24 1 97.25 75 ILE A CA 1
ATOM 580 C C . ILE A 1 75 ? -7.367 -7.375 2.111 1 97.25 75 ILE A C 1
ATOM 582 O O . ILE A 1 75 ? -6.32 -7.473 1.468 1 97.25 75 ILE A O 1
ATOM 586 N N . ARG A 1 76 ? -7.711 -6.316 2.768 1 95.81 76 ARG A N 1
ATOM 587 C CA . ARG A 1 76 ? -6.875 -5.121 2.736 1 95.81 76 ARG A CA 1
ATOM 588 C C . ARG A 1 76 ? -5.504 -5.395 3.35 1 95.81 76 ARG A C 1
ATOM 590 O O . ARG A 1 76 ? -4.488 -4.898 2.855 1 95.81 76 ARG A O 1
ATOM 597 N N . GLN A 1 77 ? -5.547 -6.133 4.363 1 95.94 77 GLN A N 1
ATOM 598 C CA . GLN A 1 77 ? -4.285 -6.488 5.008 1 95.94 77 GLN A CA 1
ATOM 599 C C . GLN A 1 77 ? -3.395 -7.293 4.07 1 95.94 77 GLN A C 1
ATOM 601 O O . GLN A 1 77 ? -2.203 -7.004 3.936 1 95.94 77 GLN A O 1
ATOM 606 N N . TRP A 1 78 ? -3.924 -8.242 3.41 1 97.44 78 TRP A N 1
ATOM 607 C CA . TRP A 1 78 ? -3.156 -9.086 2.506 1 97.44 78 TRP A CA 1
ATOM 608 C C . TRP A 1 78 ? -2.699 -8.305 1.28 1 97.44 78 TRP A C 1
ATOM 610 O O . TRP A 1 78 ? -1.638 -8.586 0.717 1 97.44 78 TRP A O 1
ATOM 620 N N . ILE A 1 79 ? -3.508 -7.332 0.898 1 97.25 79 ILE A N 1
ATOM 621 C CA . ILE A 1 79 ? -3.086 -6.465 -0.196 1 97.25 79 ILE A CA 1
ATOM 622 C C . ILE A 1 79 ? -1.853 -5.668 0.226 1 97.25 79 ILE A C 1
ATOM 624 O O . ILE A 1 79 ? -0.909 -5.512 -0.553 1 97.25 79 ILE A O 1
ATOM 628 N N . GLY A 1 80 ? -1.917 -5.168 1.464 1 95.38 80 GLY A N 1
ATOM 629 C CA . GLY A 1 80 ? -0.724 -4.535 1.998 1 95.38 80 GLY A CA 1
ATOM 630 C C . GLY A 1 80 ? 0.481 -5.453 2.029 1 95.38 80 GLY A C 1
ATOM 631 O O . GLY A 1 80 ? 1.585 -5.055 1.655 1 95.38 80 GLY A O 1
ATOM 632 N N . TYR A 1 81 ? 0.23 -6.648 2.492 1 96.25 81 TYR A N 1
ATOM 633 C CA . TYR A 1 81 ? 1.249 -7.691 2.48 1 96.25 81 TYR A CA 1
ATOM 634 C C . TYR A 1 81 ? 1.798 -7.898 1.075 1 96.25 81 TYR A C 1
ATOM 636 O O . TYR A 1 81 ? 3.014 -7.98 0.882 1 96.25 81 TYR A O 1
ATOM 644 N N . ALA A 1 82 ? 0.939 -7.992 0.115 1 97.25 82 ALA A N 1
ATOM 645 C CA . ALA A 1 82 ? 1.328 -8.219 -1.273 1 97.25 82 ALA A CA 1
ATOM 646 C C . ALA A 1 82 ? 2.166 -7.066 -1.809 1 97.25 82 ALA A C 1
ATOM 648 O O . ALA A 1 82 ? 3.119 -7.277 -2.561 1 97.25 82 ALA A O 1
ATOM 649 N N . ASP A 1 83 ? 1.792 -5.906 -1.461 1 94.94 83 ASP A N 1
ATOM 650 C CA . ASP A 1 83 ? 2.539 -4.734 -1.903 1 94.94 83 ASP A CA 1
ATOM 651 C C . ASP A 1 83 ? 3.959 -4.742 -1.339 1 94.94 83 ASP A C 1
ATOM 653 O O . ASP A 1 83 ? 4.918 -4.445 -2.053 1 94.94 83 ASP A O 1
ATOM 657 N N . ASP A 1 84 ? 4.098 -5.062 -0.087 1 94.25 84 ASP A N 1
ATOM 658 C CA . ASP A 1 84 ? 5.41 -5.168 0.541 1 94.25 84 ASP A CA 1
ATOM 659 C C . ASP A 1 84 ? 6.246 -6.27 -0.105 1 94.25 84 ASP A C 1
ATOM 661 O O . ASP A 1 84 ? 7.43 -6.078 -0.384 1 94.25 84 ASP A O 1
ATOM 665 N N . LEU A 1 85 ? 5.582 -7.324 -0.318 1 96.5 85 LEU A N 1
ATOM 666 C CA . LEU A 1 85 ? 6.23 -8.453 -0.977 1 96.5 85 LEU A CA 1
ATOM 667 C C . LEU A 1 85 ? 6.703 -8.07 -2.375 1 96.5 85 LEU A C 1
ATOM 669 O O . LEU A 1 85 ? 7.836 -8.375 -2.754 1 96.5 85 LEU A O 1
ATOM 673 N N . ASN A 1 86 ? 5.855 -7.406 -3.047 1 95.25 86 ASN A N 1
ATOM 674 C CA . ASN A 1 86 ? 6.168 -7.008 -4.414 1 95.25 86 ASN A CA 1
ATOM 675 C C . ASN A 1 86 ? 7.41 -6.125 -4.473 1 95.25 86 ASN A C 1
ATOM 677 O O . ASN A 1 86 ? 8.234 -6.266 -5.383 1 95.25 86 ASN A O 1
ATOM 681 N N . THR A 1 87 ? 7.539 -5.258 -3.58 1 92.12 87 THR A N 1
ATOM 682 C CA . THR A 1 87 ? 8.703 -4.379 -3.527 1 92.12 87 THR A CA 1
ATOM 683 C C . THR A 1 87 ? 9.984 -5.191 -3.377 1 92.12 87 THR A C 1
ATOM 685 O O . THR A 1 87 ? 10.969 -4.945 -4.082 1 92.12 87 THR A O 1
ATOM 688 N N . ARG A 1 88 ? 9.961 -6.121 -2.562 1 95.06 88 ARG A N 1
ATOM 689 C CA . ARG A 1 88 ? 11.117 -6.977 -2.314 1 95.06 88 ARG A CA 1
ATOM 690 C C . ARG A 1 88 ? 11.406 -7.871 -3.518 1 95.06 88 ARG A C 1
ATOM 692 O O . ARG A 1 88 ? 12.57 -8.102 -3.863 1 95.06 88 ARG A O 1
ATOM 699 N N . VAL A 1 89 ? 10.359 -8.328 -4.086 1 94.69 89 VAL A N 1
ATOM 700 C CA . VAL A 1 89 ? 10.508 -9.164 -5.273 1 94.69 89 VAL A CA 1
ATOM 701 C C . VAL A 1 89 ? 11.148 -8.359 -6.398 1 94.69 89 VAL A C 1
ATOM 703 O O . VAL A 1 89 ? 12.031 -8.859 -7.109 1 94.69 89 VAL A O 1
ATOM 706 N N . CYS A 1 90 ? 10.758 -7.152 -6.555 1 90.44 90 CYS A N 1
ATOM 707 C CA . CYS A 1 90 ? 11.328 -6.305 -7.59 1 90.44 90 CYS A CA 1
ATOM 708 C C . CYS A 1 90 ? 12.82 -6.086 -7.359 1 90.44 90 CYS A C 1
ATOM 710 O O . CYS A 1 90 ? 13.602 -6.078 -8.305 1 90.44 90 CYS A O 1
ATOM 712 N N . CYS A 1 91 ? 13.195 -5.902 -6.098 1 91.5 91 CYS A N 1
ATOM 713 C CA . CYS A 1 91 ? 14.602 -5.734 -5.762 1 91.5 91 CYS A CA 1
ATOM 714 C C . CYS A 1 91 ? 15.398 -6.996 -6.082 1 91.5 91 CYS A C 1
ATOM 716 O O . CYS A 1 91 ? 16.594 -6.922 -6.379 1 91.5 91 CYS A O 1
ATOM 718 N N . TRP A 1 92 ? 14.727 -8.078 -6.098 1 91.5 92 TRP A N 1
ATOM 719 C CA . TRP A 1 92 ? 15.336 -9.375 -6.398 1 91.5 92 TRP A CA 1
ATOM 720 C C . TRP A 1 92 ? 15.398 -9.609 -7.902 1 91.5 92 TRP A C 1
ATOM 722 O O . TRP A 1 92 ? 16.453 -9.969 -8.438 1 91.5 92 TRP A O 1
ATOM 732 N N . VAL A 1 93 ? 14.367 -9.273 -8.625 1 87.12 93 VAL A N 1
ATOM 733 C CA . VAL A 1 93 ? 14.156 -9.727 -9.992 1 87.12 93 VAL A CA 1
ATOM 734 C C . VAL A 1 93 ? 14.711 -8.688 -10.969 1 87.12 93 VAL A C 1
ATOM 736 O O . VAL A 1 93 ? 15.297 -9.031 -11.992 1 87.12 93 VAL A O 1
ATOM 739 N N . TYR A 1 94 ? 14.602 -7.441 -10.703 1 85.31 94 TYR A N 1
ATOM 740 C CA . TYR A 1 94 ? 14.891 -6.383 -11.656 1 85.31 94 TYR A CA 1
ATOM 741 C C . TYR A 1 94 ? 16.359 -6.387 -12.047 1 85.31 94 TYR A C 1
ATOM 743 O O . TYR A 1 94 ? 16.703 -6.172 -13.219 1 85.31 94 TYR A O 1
ATOM 751 N N . PRO A 1 95 ? 17.25 -6.566 -11.125 1 84.75 95 PRO A N 1
ATOM 752 C CA . PRO A 1 95 ? 18.656 -6.664 -11.531 1 84.75 95 PRO A CA 1
ATOM 753 C C . PRO A 1 95 ? 18.906 -7.777 -12.555 1 84.75 95 PRO A C 1
ATOM 755 O O . PRO A 1 95 ? 19.75 -7.633 -13.438 1 84.75 95 PRO A O 1
ATOM 758 N N . TYR A 1 96 ? 18.172 -8.828 -12.406 1 83.62 96 TYR A N 1
ATOM 759 C CA . TYR A 1 96 ? 18.312 -9.938 -13.344 1 83.62 96 TYR A CA 1
ATOM 760 C C . TYR A 1 96 ? 17.75 -9.57 -14.711 1 83.62 96 TYR A C 1
ATOM 762 O O . TYR A 1 96 ? 18.172 -10.133 -15.727 1 83.62 96 TYR A O 1
ATOM 770 N N . MET A 1 97 ? 16.828 -8.617 -14.711 1 77 97 MET A N 1
ATOM 771 C CA . MET A 1 97 ? 16.203 -8.164 -15.953 1 77 97 MET A CA 1
ATOM 772 C C . MET A 1 97 ? 17 -7.023 -16.578 1 77 97 MET A C 1
ATOM 774 O O . MET A 1 97 ? 16.688 -6.57 -17.672 1 77 97 MET A O 1
ATOM 778 N N . GLY A 1 98 ? 17.984 -6.555 -15.906 1 76.44 98 GLY A N 1
ATOM 779 C CA . GLY A 1 98 ? 18.812 -5.461 -16.406 1 76.44 98 GLY A CA 1
ATOM 780 C C . GLY A 1 98 ? 18.188 -4.098 -16.188 1 76.44 98 GLY A C 1
ATOM 781 O O . GLY A 1 98 ? 18.578 -3.121 -16.828 1 76.44 98 GLY A O 1
ATOM 782 N N . LEU A 1 99 ? 17.172 -4.09 -15.359 1 76.69 99 LEU A N 1
ATOM 783 C CA . LEU A 1 99 ? 16.469 -2.838 -15.117 1 76.69 99 LEU A CA 1
ATOM 784 C C . LEU A 1 99 ? 17.094 -2.068 -13.961 1 76.69 99 LEU A C 1
ATOM 786 O O . LEU A 1 99 ? 16.828 -0.876 -13.789 1 76.69 99 LEU A O 1
ATOM 790 N N . ARG A 1 100 ? 17.922 -2.781 -13.172 1 81.25 100 ARG A N 1
ATOM 791 C CA . ARG A 1 100 ? 18.672 -2.199 -12.062 1 81.25 100 ARG A CA 1
ATOM 792 C C . ARG A 1 100 ? 20.078 -2.787 -11.984 1 81.25 100 ARG A C 1
ATOM 794 O O . ARG A 1 100 ? 20.312 -3.902 -12.453 1 81.25 100 ARG A O 1
ATOM 801 N N . ASN A 1 101 ? 20.984 -1.96 -11.414 1 84.56 101 ASN A N 1
ATOM 802 C CA . ASN A 1 101 ? 22.328 -2.482 -11.195 1 84.56 101 ASN A CA 1
ATOM 803 C C . ASN A 1 101 ? 22.328 -3.684 -10.258 1 84.56 101 ASN A C 1
ATOM 805 O O . ASN A 1 101 ? 21.594 -3.699 -9.266 1 84.56 101 ASN A O 1
ATOM 809 N N . TYR A 1 102 ? 23.172 -4.598 -10.672 1 85.06 102 TYR A N 1
ATOM 810 C CA . TYR A 1 102 ? 23.234 -5.805 -9.852 1 85.06 102 TYR A CA 1
ATOM 811 C C . TYR A 1 102 ? 24.141 -5.605 -8.648 1 85.06 102 TYR A C 1
ATOM 813 O O . TYR A 1 102 ? 25.328 -5.297 -8.805 1 85.06 102 TYR A O 1
ATOM 821 N N . ASN A 1 103 ? 23.625 -5.68 -7.547 1 88.12 103 ASN A N 1
ATOM 822 C CA . ASN A 1 103 ? 24.297 -5.703 -6.262 1 88.12 103 ASN A CA 1
ATOM 823 C C . ASN A 1 103 ? 24.016 -6.992 -5.496 1 88.12 103 ASN A C 1
ATOM 825 O O . ASN A 1 103 ? 22.906 -7.195 -5.012 1 88.12 103 ASN A O 1
ATOM 829 N N . LYS A 1 104 ? 25.078 -7.773 -5.359 1 88.44 104 LYS A N 1
ATOM 830 C CA . LYS A 1 104 ? 24.922 -9.117 -4.797 1 88.44 104 LYS A CA 1
ATOM 831 C C . LYS A 1 104 ? 24.328 -9.055 -3.393 1 88.44 104 LYS A C 1
ATOM 833 O O . LYS A 1 104 ? 23.438 -9.844 -3.057 1 88.44 104 LYS A O 1
ATOM 838 N N . GLN A 1 105 ? 24.797 -8.164 -2.631 1 92.38 105 GLN A N 1
ATOM 839 C CA . GLN A 1 105 ? 24.328 -8.055 -1.253 1 92.38 105 GLN A CA 1
ATOM 840 C C . GLN A 1 105 ? 22.859 -7.664 -1.203 1 92.38 105 GLN A C 1
ATOM 842 O O . GLN A 1 105 ? 22.094 -8.234 -0.425 1 92.38 105 GLN A O 1
ATOM 847 N N . GLU A 1 106 ? 22.438 -6.77 -2.018 1 90.5 106 GLU A N 1
ATOM 848 C CA . GLU A 1 106 ? 21.062 -6.305 -2.064 1 90.5 106 GLU A CA 1
ATOM 849 C C . GLU A 1 106 ? 20.125 -7.402 -2.574 1 90.5 106 GLU A C 1
ATOM 851 O O . GLU A 1 106 ? 19.016 -7.578 -2.055 1 90.5 106 GLU A O 1
ATOM 856 N N . VAL A 1 107 ? 20.625 -8.086 -3.564 1 92.06 107 VAL A N 1
ATOM 857 C CA . VAL A 1 107 ? 19.828 -9.148 -4.156 1 92.06 107 VAL A CA 1
ATOM 858 C C . VAL A 1 107 ? 19.656 -10.289 -3.152 1 92.06 107 VAL A C 1
ATOM 860 O O . VAL A 1 107 ? 18.547 -10.805 -2.98 1 92.06 107 VAL A O 1
ATOM 863 N N . ASN A 1 108 ? 20.75 -10.617 -2.484 1 93.81 108 ASN A N 1
ATOM 864 C CA . ASN A 1 108 ? 20.672 -11.672 -1.476 1 93.81 108 ASN A CA 1
ATOM 865 C C . ASN A 1 108 ? 19.734 -11.281 -0.335 1 93.81 108 ASN A C 1
ATOM 867 O O . ASN A 1 108 ? 18.969 -12.117 0.157 1 93.81 108 ASN A O 1
ATOM 871 N N . HIS A 1 109 ? 19.781 -10.086 0.021 1 95.62 109 HIS A N 1
ATOM 872 C CA . HIS A 1 109 ? 18.891 -9.602 1.073 1 95.62 109 HIS A CA 1
ATOM 873 C C . HIS A 1 109 ? 17.438 -9.648 0.632 1 95.62 109 HIS A C 1
ATOM 875 O O . HIS A 1 109 ? 16.562 -10.07 1.399 1 95.62 109 HIS A O 1
ATOM 881 N N . ALA A 1 110 ? 17.203 -9.203 -0.547 1 95.25 110 ALA A N 1
ATOM 882 C CA . ALA A 1 110 ? 15.852 -9.219 -1.09 1 95.25 110 ALA A CA 1
ATOM 883 C C . ALA A 1 110 ? 15.312 -10.641 -1.176 1 95.25 110 ALA A C 1
ATOM 885 O O . ALA A 1 110 ? 14.156 -10.898 -0.836 1 95.25 110 ALA A O 1
ATOM 886 N N . GLN A 1 111 ? 16.156 -11.484 -1.613 1 94.75 111 GLN A N 1
ATOM 887 C CA . GLN A 1 111 ? 15.758 -12.891 -1.701 1 94.75 111 GLN A CA 1
ATOM 888 C C . GLN A 1 111 ? 15.383 -13.438 -0.33 1 94.75 111 GLN A C 1
ATOM 890 O O . GLN A 1 111 ? 14.352 -14.102 -0.185 1 94.75 111 GLN A O 1
ATOM 895 N N . ALA A 1 112 ? 16.219 -13.18 0.592 1 96.81 112 ALA A N 1
ATOM 896 C CA . ALA A 1 112 ? 15.969 -13.648 1.952 1 96.81 112 ALA A CA 1
ATOM 897 C C . ALA A 1 112 ? 14.648 -13.086 2.484 1 96.81 112 ALA A C 1
ATOM 899 O O . ALA A 1 112 ? 13.883 -13.805 3.131 1 96.81 112 ALA A O 1
ATOM 900 N N . GLU A 1 113 ? 14.375 -11.867 2.225 1 96.94 113 GLU A N 1
ATOM 901 C CA . GLU A 1 113 ? 13.141 -11.234 2.67 1 96.94 113 GLU A CA 1
ATOM 902 C C . GLU A 1 113 ? 11.922 -11.875 2.006 1 96.94 113 GLU A C 1
ATOM 904 O O . GLU A 1 113 ? 10.906 -12.117 2.662 1 96.94 113 GLU A O 1
ATOM 909 N N . VAL A 1 114 ? 12.047 -12.102 0.761 1 97.31 114 VAL A N 1
ATOM 910 C CA . VAL A 1 114 ? 10.945 -12.727 0.028 1 97.31 114 VAL A CA 1
ATOM 911 C C . VAL A 1 114 ? 10.641 -14.102 0.618 1 97.31 114 VAL A C 1
ATOM 913 O O . VAL A 1 114 ? 9.477 -14.469 0.783 1 97.31 114 VAL A O 1
ATOM 916 N N . LEU A 1 115 ? 11.68 -14.836 0.952 1 97.62 115 LEU A N 1
ATOM 917 C CA . LEU A 1 115 ? 11.477 -16.156 1.523 1 97.62 115 LEU A CA 1
ATOM 918 C C . LEU A 1 115 ? 10.82 -16.062 2.896 1 97.62 115 LEU A C 1
ATOM 920 O O . LEU A 1 115 ? 10.023 -16.938 3.27 1 97.62 115 LEU A O 1
ATOM 924 N N . LYS A 1 116 ? 11.133 -15.008 3.609 1 96.94 116 LYS A N 1
ATOM 925 C CA . LYS A 1 116 ? 10.453 -14.781 4.883 1 96.94 116 LYS A CA 1
ATOM 926 C C . LYS A 1 116 ? 8.961 -14.531 4.676 1 96.94 116 LYS A C 1
ATOM 928 O O . LYS A 1 116 ? 8.133 -15.047 5.426 1 96.94 116 LYS A O 1
ATOM 933 N N . TYR A 1 117 ? 8.695 -13.734 3.723 1 97.19 117 TYR A N 1
ATOM 934 C CA . TYR A 1 117 ? 7.297 -13.461 3.398 1 97.19 117 TYR A CA 1
ATOM 935 C C . TYR A 1 117 ? 6.586 -14.734 2.949 1 97.19 117 TYR A C 1
ATOM 937 O O . TYR A 1 117 ? 5.434 -14.977 3.324 1 97.19 117 TYR A O 1
ATOM 945 N N . LEU A 1 118 ? 7.25 -15.539 2.168 1 97.81 118 LEU A N 1
ATOM 946 C CA . LEU A 1 118 ? 6.68 -16.797 1.715 1 97.81 118 LEU A CA 1
ATOM 947 C C . LEU A 1 118 ? 6.391 -17.719 2.895 1 97.81 118 LEU A C 1
ATOM 949 O O . LEU A 1 118 ? 5.402 -18.453 2.887 1 97.81 118 LEU A O 1
ATOM 953 N N . ALA A 1 119 ? 7.23 -17.656 3.852 1 97.69 119 ALA A N 1
ATOM 954 C CA . ALA A 1 119 ? 7.023 -18.484 5.043 1 97.69 119 ALA A CA 1
ATOM 955 C C . ALA A 1 119 ? 5.75 -18.078 5.777 1 97.69 119 ALA A C 1
ATOM 957 O O . ALA A 1 119 ? 5 -18.922 6.25 1 97.69 119 ALA A O 1
ATOM 958 N N . ILE A 1 120 ? 5.527 -16.781 5.895 1 96.12 120 ILE A N 1
ATOM 959 C CA . ILE A 1 120 ? 4.316 -16.266 6.527 1 96.12 120 ILE A CA 1
ATOM 960 C C . ILE A 1 120 ? 3.088 -16.75 5.754 1 96.12 120 ILE A C 1
ATOM 962 O O . ILE A 1 120 ? 2.111 -17.203 6.352 1 96.12 120 ILE A O 1
ATOM 966 N N . LEU A 1 121 ? 3.199 -16.641 4.484 1 97.75 121 LEU A N 1
ATOM 967 C CA . LEU A 1 121 ? 2.107 -17.062 3.617 1 97.75 121 LEU A CA 1
ATOM 968 C C . LEU A 1 121 ? 1.852 -18.562 3.758 1 97.75 121 LEU A C 1
ATOM 970 O O . LEU A 1 121 ? 0.702 -18.984 3.871 1 97.75 121 LEU A O 1
ATOM 974 N N . ASP A 1 122 ? 2.898 -19.297 3.732 1 98.25 122 ASP A N 1
ATOM 975 C CA . ASP A 1 122 ? 2.807 -20.75 3.838 1 98.25 122 ASP A CA 1
ATOM 976 C C . ASP A 1 122 ? 2.148 -21.156 5.152 1 98.25 122 ASP A C 1
ATOM 978 O O . ASP A 1 122 ? 1.31 -22.062 5.176 1 98.25 122 ASP A O 1
ATOM 982 N N . GLN A 1 123 ? 2.521 -20.531 6.18 1 97 123 GLN A N 1
ATOM 983 C CA . GLN A 1 123 ? 1.942 -20.828 7.484 1 97 123 GLN A CA 1
ATOM 984 C C . GLN A 1 123 ? 0.444 -20.531 7.5 1 97 123 GLN A C 1
ATOM 986 O O . GLN A 1 123 ? -0.339 -21.312 8.047 1 97 123 GLN A O 1
ATOM 991 N N . HIS A 1 124 ? 0.062 -19.469 6.926 1 96.38 124 HIS A N 1
ATOM 992 C CA . HIS A 1 124 ? -1.352 -19.109 6.863 1 96.38 124 HIS A CA 1
ATOM 993 C C . HIS A 1 124 ? -2.139 -20.125 6.047 1 96.38 124 HIS A C 1
ATOM 995 O O . HIS A 1 124 ? -3.244 -20.516 6.43 1 96.38 124 HIS A O 1
ATOM 1001 N N . LEU A 1 125 ? -1.556 -20.578 5.023 1 97.44 125 LEU A N 1
ATOM 1002 C CA . LEU A 1 125 ? -2.242 -21.422 4.062 1 97.44 125 LEU A CA 1
ATOM 1003 C C . LEU A 1 125 ? -2.27 -22.875 4.543 1 97.44 125 LEU A C 1
ATOM 1005 O O . LEU A 1 125 ? -2.947 -23.719 3.951 1 97.44 125 LEU A O 1
ATOM 1009 N N . LEU A 1 126 ? -1.537 -23.172 5.555 1 95.69 126 LEU A N 1
ATOM 1010 C CA . LEU A 1 126 ? -1.623 -24.484 6.176 1 95.69 126 LEU A CA 1
ATOM 1011 C C . LEU A 1 126 ? -3.039 -24.766 6.668 1 95.69 126 LEU A C 1
ATOM 1013 O O . LEU A 1 126 ? -3.494 -25.906 6.656 1 95.69 126 LEU A O 1
ATOM 1017 N N . HIS A 1 127 ? -3.758 -23.672 6.992 1 94.5 127 HIS A N 1
ATOM 1018 C CA . HIS A 1 127 ? -5.07 -23.844 7.609 1 94.5 127 HIS A CA 1
ATOM 1019 C C . HIS A 1 127 ? -6.164 -23.188 6.77 1 94.5 127 HIS A C 1
ATOM 1021 O O . HIS A 1 127 ? -7.328 -23.172 7.176 1 94.5 127 HIS A O 1
ATOM 1027 N N . ASN A 1 128 ? -5.793 -22.656 5.637 1 95.56 128 ASN A N 1
ATOM 1028 C CA . ASN A 1 128 ? -6.742 -21.969 4.762 1 95.56 128 ASN A CA 1
ATOM 1029 C C . ASN A 1 128 ? -6.504 -22.328 3.297 1 95.56 128 ASN A C 1
ATOM 1031 O O . ASN A 1 128 ? -5.359 -22.422 2.857 1 95.56 128 ASN A O 1
ATOM 1035 N N . MET A 1 129 ? -7.555 -22.531 2.59 1 95.25 129 MET A N 1
ATOM 1036 C CA . MET A 1 129 ? -7.422 -22.828 1.166 1 95.25 129 MET A CA 1
ATOM 1037 C C . MET A 1 129 ? -7.062 -21.562 0.385 1 95.25 129 MET A C 1
ATOM 1039 O O . MET A 1 129 ? -6.27 -21.609 -0.556 1 95.25 129 MET A O 1
ATOM 1043 N N . TYR A 1 130 ? -7.719 -20.516 0.783 1 97.75 130 TYR A N 1
ATOM 1044 C CA . TYR A 1 130 ? -7.449 -19.203 0.229 1 97.75 130 TYR A CA 1
ATOM 1045 C C . TYR A 1 130 ? -7.051 -18.219 1.326 1 97.75 130 TYR A C 1
ATOM 1047 O O . TYR A 1 130 ? -7.023 -18.578 2.506 1 97.75 130 TYR A O 1
ATOM 1055 N N . LEU A 1 131 ? -6.664 -17.078 0.954 1 97.62 131 LEU A N 1
ATOM 1056 C CA . LEU A 1 131 ? -6.145 -16.141 1.946 1 97.62 131 LEU A CA 1
ATOM 1057 C C . LEU A 1 131 ? -7.262 -15.625 2.852 1 97.62 131 LEU A C 1
ATOM 1059 O O . LEU A 1 131 ? -7.059 -15.445 4.055 1 97.62 131 LEU A O 1
ATOM 1063 N N . VAL A 1 132 ? -8.391 -15.32 2.238 1 97.12 132 VAL A N 1
ATOM 1064 C CA . VAL A 1 132 ? -9.516 -14.82 3.023 1 97.12 132 VAL A CA 1
ATOM 1065 C C . VAL A 1 132 ? -10.781 -15.594 2.664 1 97.12 132 VAL A C 1
ATOM 1067 O O . VAL A 1 132 ? -11.156 -15.672 1.492 1 97.12 132 VAL A O 1
ATOM 1070 N N . GLY A 1 133 ? -11.422 -16.109 3.619 1 93.69 133 GLY A N 1
ATOM 1071 C CA . GLY A 1 133 ? -12.664 -16.828 3.389 1 93.69 133 GLY A CA 1
ATOM 1072 C C . GLY A 1 133 ? -12.461 -18.125 2.633 1 93.69 133 GLY A C 1
ATOM 1073 O O . GLY A 1 133 ? -11.406 -18.766 2.744 1 93.69 133 GLY A O 1
ATOM 1074 N N . ASP A 1 134 ? -13.5 -18.516 1.831 1 94.38 134 ASP A N 1
ATOM 1075 C CA . ASP A 1 134 ? -13.484 -19.828 1.177 1 94.38 134 ASP A CA 1
ATOM 1076 C C . ASP A 1 134 ? -13.5 -19.672 -0.343 1 94.38 134 ASP A C 1
ATOM 1078 O O . ASP A 1 134 ? -13.836 -20.609 -1.061 1 94.38 134 ASP A O 1
ATOM 1082 N N . ARG A 1 135 ? -13.219 -18.531 -0.755 1 95.31 135 ARG A N 1
ATOM 1083 C CA . ARG A 1 135 ? -13.148 -18.297 -2.193 1 95.31 135 ARG A CA 1
ATOM 1084 C C . ARG A 1 135 ? -12.008 -17.344 -2.535 1 95.31 135 ARG A C 1
ATOM 1086 O O . ARG A 1 135 ? -11.438 -16.703 -1.65 1 95.31 135 ARG A O 1
ATOM 1093 N N . ILE A 1 136 ? -11.727 -17.328 -3.777 1 97.25 136 ILE A N 1
ATOM 1094 C CA . ILE A 1 136 ? -10.672 -16.438 -4.254 1 97.25 136 ILE A CA 1
ATOM 1095 C C . ILE A 1 136 ? -11.109 -14.984 -4.094 1 97.25 136 ILE A C 1
ATOM 1097 O O . ILE A 1 136 ? -12.227 -14.625 -4.461 1 97.25 136 ILE A O 1
ATOM 1101 N N . THR A 1 137 ? -10.305 -14.219 -3.459 1 97.75 137 THR A N 1
ATOM 1102 C CA . THR A 1 137 ? -10.57 -12.789 -3.291 1 97.75 137 THR A CA 1
ATOM 1103 C C . THR A 1 137 ? -9.453 -11.953 -3.922 1 97.75 137 THR A C 1
ATOM 1105 O O . THR A 1 137 ? -8.516 -12.5 -4.504 1 97.75 137 THR A O 1
ATOM 1108 N N . GLN A 1 138 ? -9.57 -10.664 -3.834 1 97.94 138 GLN A N 1
ATOM 1109 C CA . GLN A 1 138 ? -8.547 -9.758 -4.352 1 97.94 138 GLN A CA 1
ATOM 1110 C C . GLN A 1 138 ? -7.203 -10 -3.664 1 97.94 138 GLN A C 1
ATOM 1112 O O . GLN A 1 138 ? -6.145 -9.75 -4.25 1 97.94 138 GLN A O 1
ATOM 1117 N N . ALA A 1 139 ? -7.289 -10.461 -2.412 1 98.38 139 ALA A N 1
ATOM 1118 C CA . ALA A 1 139 ? -6.074 -10.797 -1.671 1 98.38 139 ALA A CA 1
ATOM 1119 C C . ALA A 1 139 ? -5.27 -11.875 -2.395 1 98.38 139 ALA A C 1
ATOM 1121 O O . ALA A 1 139 ? -4.051 -11.742 -2.549 1 98.38 139 ALA A O 1
ATOM 1122 N N . ASP A 1 140 ? -5.926 -12.859 -2.848 1 98.5 140 ASP A N 1
ATOM 1123 C CA . ASP A 1 140 ? -5.273 -13.953 -3.555 1 98.5 140 ASP A CA 1
ATOM 1124 C C . ASP A 1 140 ? -4.66 -13.477 -4.867 1 98.5 140 ASP A C 1
ATOM 1126 O O . ASP A 1 140 ? -3.529 -13.844 -5.203 1 98.5 140 ASP A O 1
ATOM 1130 N N . VAL A 1 141 ? -5.406 -12.703 -5.555 1 97.81 141 VAL A N 1
ATOM 1131 C CA . VAL A 1 141 ? -4.949 -12.203 -6.844 1 97.81 141 VAL A CA 1
ATOM 1132 C C . VAL A 1 141 ? -3.688 -11.359 -6.652 1 97.81 141 VAL A C 1
ATOM 1134 O O . VAL A 1 141 ? -2.691 -11.562 -7.352 1 97.81 141 VAL A O 1
ATOM 1137 N N . ALA A 1 142 ? -3.721 -10.461 -5.715 1 97.81 142 ALA A N 1
ATOM 1138 C CA . ALA A 1 142 ? -2.59 -9.57 -5.469 1 97.81 142 ALA A CA 1
ATOM 1139 C C . ALA A 1 142 ? -1.347 -10.359 -5.07 1 97.81 142 ALA A C 1
ATOM 1141 O O . ALA A 1 142 ? -0.257 -10.117 -5.598 1 97.81 142 ALA A O 1
ATOM 1142 N N . CYS A 1 143 ? -1.479 -11.297 -4.203 1 98.25 143 CYS A N 1
ATOM 1143 C CA . CYS A 1 143 ? -0.343 -12.062 -3.695 1 98.25 143 CYS A CA 1
ATOM 1144 C C . CYS A 1 143 ? 0.201 -13 -4.762 1 98.25 143 CYS A C 1
ATOM 1146 O O . CYS A 1 143 ? 1.416 -13.141 -4.914 1 98.25 143 CYS A O 1
ATOM 1148 N N . ALA A 1 144 ? -0.686 -13.656 -5.488 1 97.38 144 ALA A N 1
ATOM 1149 C CA . ALA A 1 144 ? -0.247 -14.586 -6.531 1 97.38 144 ALA A CA 1
ATOM 1150 C C . ALA A 1 144 ? 0.522 -13.852 -7.625 1 97.38 144 ALA A C 1
ATOM 1152 O O . ALA A 1 144 ? 1.55 -14.336 -8.102 1 97.38 144 ALA A O 1
ATOM 1153 N N . VAL A 1 145 ? 0.013 -12.719 -7.961 1 95.31 145 VAL A N 1
ATOM 1154 C CA . VAL A 1 145 ? 0.675 -11.938 -9 1 95.31 145 VAL A CA 1
ATOM 1155 C C . VAL A 1 145 ? 2.047 -11.477 -8.508 1 95.31 145 VAL A C 1
ATOM 1157 O O . VAL A 1 145 ? 3.02 -11.492 -9.266 1 95.31 145 VAL A O 1
ATOM 1160 N N . ALA A 1 146 ? 2.145 -11.07 -7.277 1 96 146 ALA A N 1
ATOM 1161 C CA . ALA A 1 146 ? 3.422 -10.648 -6.707 1 96 146 ALA A CA 1
ATOM 1162 C C . ALA A 1 146 ? 4.434 -11.789 -6.734 1 96 146 ALA A C 1
ATOM 1164 O O . ALA A 1 146 ? 5.641 -11.555 -6.84 1 96 146 ALA A O 1
ATOM 1165 N N . LEU A 1 147 ? 3.961 -13.008 -6.652 1 96.25 147 LEU A N 1
ATOM 1166 C CA . LEU A 1 147 ? 4.84 -14.164 -6.543 1 96.25 147 LEU A CA 1
ATOM 1167 C C . LEU A 1 147 ? 5.031 -14.828 -7.902 1 96.25 147 LEU A C 1
ATOM 1169 O O . LEU A 1 147 ? 5.672 -15.883 -8 1 96.25 147 LEU A O 1
ATOM 1173 N N . TYR A 1 148 ? 4.5 -14.273 -8.891 1 92.06 148 TYR A N 1
ATOM 1174 C CA . TYR A 1 148 ? 4.535 -14.883 -10.211 1 92.06 148 TYR A CA 1
ATOM 1175 C C . TYR A 1 148 ? 5.969 -15.094 -10.68 1 92.06 148 TYR A C 1
ATOM 1177 O O . TYR A 1 148 ? 6.359 -16.219 -11.031 1 92.06 148 TYR A O 1
ATOM 1185 N N . PHE A 1 149 ? 6.781 -14.117 -10.625 1 88.62 149 PHE A N 1
ATOM 1186 C CA . PHE A 1 149 ? 8.141 -14.211 -11.156 1 88.62 149 PHE A CA 1
ATOM 1187 C C . PHE A 1 149 ? 9.016 -15.078 -10.258 1 88.62 149 PHE A C 1
ATOM 1189 O O . PHE A 1 149 ? 9.781 -15.906 -10.742 1 88.62 149 PHE A O 1
ATOM 1196 N N . PRO A 1 150 ? 8.906 -14.875 -8.969 1 92.94 150 PRO A N 1
ATOM 1197 C CA . PRO A 1 150 ? 9.695 -15.781 -8.117 1 92.94 150 PRO A CA 1
ATOM 1198 C C . PRO A 1 150 ? 9.414 -17.25 -8.406 1 92.94 150 PRO A C 1
ATOM 1200 O O . PRO A 1 150 ? 10.352 -18.047 -8.523 1 92.94 150 PRO A O 1
ATOM 1203 N N . PHE A 1 151 ? 8.188 -17.609 -8.531 1 93.25 151 PHE A N 1
ATOM 1204 C CA . PHE A 1 151 ? 7.832 -19 -8.789 1 93.25 151 PHE A CA 1
ATOM 1205 C C . PHE A 1 151 ? 8.273 -19.422 -10.18 1 93.25 151 PHE A C 1
ATOM 1207 O O . PHE A 1 151 ? 8.641 -20.594 -10.398 1 93.25 151 PHE A O 1
ATOM 1214 N N . LYS A 1 152 ? 8.242 -18.547 -11.023 1 87.88 152 LYS A N 1
ATOM 1215 C CA . LYS A 1 152 ? 8.547 -18.859 -12.414 1 87.88 152 LYS A CA 1
ATOM 1216 C C . LYS A 1 152 ? 10.055 -18.969 -12.633 1 87.88 152 LYS A C 1
ATOM 1218 O O . LYS A 1 152 ? 10.523 -19.812 -13.406 1 87.88 152 LYS A O 1
ATOM 1223 N N . PHE A 1 153 ? 10.875 -18.156 -11.898 1 86.56 153 PHE A N 1
ATOM 1224 C CA . PHE A 1 153 ? 12.266 -18.047 -12.32 1 86.56 153 PHE A CA 1
ATOM 1225 C C . PHE A 1 153 ? 13.211 -18.391 -11.18 1 86.56 153 PHE A C 1
ATOM 1227 O O . PHE A 1 153 ? 14.391 -18.688 -11.406 1 86.56 153 PHE A O 1
ATOM 1234 N N . PHE A 1 154 ? 12.75 -18.453 -9.945 1 90.44 154 PHE A N 1
ATOM 1235 C CA . PHE A 1 154 ? 13.75 -18.484 -8.883 1 90.44 154 PHE A CA 1
ATOM 1236 C C . PHE A 1 154 ? 13.469 -19.609 -7.898 1 90.44 154 PHE A C 1
ATOM 1238 O O . PHE A 1 154 ? 14.391 -20.156 -7.297 1 90.44 154 PHE A O 1
ATOM 1245 N N . LEU A 1 155 ? 12.266 -19.891 -7.711 1 94.31 155 LEU A N 1
ATOM 1246 C CA . LEU A 1 155 ? 11.938 -20.891 -6.711 1 94.31 155 LEU A CA 1
ATOM 1247 C C . LEU A 1 155 ? 12.047 -22.297 -7.297 1 94.31 155 LEU A C 1
ATOM 1249 O O . LEU A 1 155 ? 11.086 -22.797 -7.891 1 94.31 155 LEU A O 1
ATOM 1253 N N . THR A 1 156 ? 13.109 -22.969 -7.047 1 94.31 156 THR A N 1
ATOM 1254 C CA . THR A 1 156 ? 13.375 -24.328 -7.531 1 94.31 156 THR A CA 1
ATOM 1255 C C . THR A 1 156 ? 12.547 -25.344 -6.762 1 94.31 156 THR A C 1
ATOM 1257 O O . THR A 1 156 ? 11.953 -25.016 -5.73 1 94.31 156 THR A O 1
ATOM 1260 N N . PRO A 1 157 ? 12.531 -26.547 -7.309 1 94.75 157 PRO A N 1
ATOM 1261 C CA . PRO A 1 157 ? 11.781 -27.578 -6.594 1 94.75 157 PRO A CA 1
ATOM 1262 C C . PRO A 1 157 ? 12.266 -27.781 -5.16 1 94.75 157 PRO A C 1
ATOM 1264 O O . PRO A 1 157 ? 11.445 -27.969 -4.25 1 94.75 157 PRO A O 1
ATOM 1267 N N . ALA A 1 158 ? 13.516 -27.672 -4.938 1 94.75 158 ALA A N 1
ATOM 1268 C CA . ALA A 1 158 ? 14.078 -27.828 -3.6 1 94.75 158 ALA A CA 1
ATOM 1269 C C . ALA A 1 158 ? 13.57 -26.734 -2.66 1 94.75 158 ALA A C 1
ATOM 1271 O O . ALA A 1 158 ? 13.25 -27.016 -1.501 1 94.75 158 ALA A O 1
ATOM 1272 N N . THR A 1 159 ? 13.453 -25.531 -3.18 1 95.12 159 THR A N 1
ATOM 1273 C CA . THR A 1 159 ? 12.977 -24.422 -2.365 1 95.12 159 THR A CA 1
ATOM 1274 C C . THR A 1 159 ? 11.477 -24.531 -2.123 1 95.12 159 THR A C 1
ATOM 1276 O O . THR A 1 159 ? 11 -24.266 -1.02 1 95.12 159 THR A O 1
ATOM 1279 N N . ARG A 1 160 ? 10.789 -24.969 -3.139 1 96.19 160 ARG A N 1
ATOM 1280 C CA . ARG A 1 160 ? 9.328 -25.047 -3.053 1 96.19 160 ARG A CA 1
ATOM 1281 C C . ARG A 1 160 ? 8.891 -26.109 -2.059 1 96.19 160 ARG A C 1
ATOM 1283 O O . ARG A 1 160 ? 7.805 -26.031 -1.487 1 96.19 160 ARG A O 1
ATOM 1290 N N . GLU A 1 161 ? 9.711 -27.047 -1.842 1 96.25 161 GLU A N 1
ATOM 1291 C CA . GLU A 1 161 ? 9.406 -28.094 -0.883 1 96.25 161 GLU A CA 1
ATOM 1292 C C . GLU A 1 161 ? 9.312 -27.547 0.537 1 96.25 161 GLU A C 1
ATOM 1294 O O . GLU A 1 161 ? 8.68 -28.156 1.404 1 96.25 161 GLU A O 1
ATOM 1299 N N . LYS A 1 162 ? 9.914 -26.453 0.734 1 96.81 162 LYS A N 1
ATOM 1300 C CA . LYS A 1 162 ? 9.859 -25.812 2.045 1 96.81 162 LYS A CA 1
ATOM 1301 C C . LYS A 1 162 ? 8.555 -25.031 2.225 1 96.81 162 LYS A C 1
ATOM 1303 O O . LYS A 1 162 ? 8.203 -24.641 3.342 1 96.81 162 LYS A O 1
ATOM 1308 N N . PHE A 1 163 ? 7.898 -24.766 1.124 1 97.88 163 PHE A N 1
ATOM 1309 C CA . PHE A 1 163 ? 6.668 -23.984 1.128 1 97.88 163 PHE A CA 1
ATOM 1310 C C . PHE A 1 163 ? 5.562 -24.703 0.372 1 97.88 163 PHE A C 1
ATOM 1312 O O . PHE A 1 163 ? 5.023 -24.188 -0.604 1 97.88 163 PHE A O 1
ATOM 1319 N N . VAL A 1 164 ? 5.137 -25.812 0.892 1 97.69 164 VAL A N 1
ATOM 1320 C CA . VAL A 1 164 ? 4.25 -26.734 0.195 1 97.69 164 VAL A CA 1
ATOM 1321 C C . VAL A 1 164 ? 2.861 -26.125 0.062 1 97.69 164 VAL A C 1
ATOM 1323 O O . VAL A 1 164 ? 2.258 -26.156 -1.013 1 97.69 164 VAL A O 1
ATOM 1326 N N . SER A 1 165 ? 2.385 -25.547 1.19 1 98.12 165 SER A N 1
ATOM 1327 C CA . SER A 1 165 ? 1.039 -24.984 1.17 1 98.12 165 SER A CA 1
ATOM 1328 C C . SER A 1 165 ? 0.956 -23.797 0.225 1 98.12 165 SER A C 1
ATOM 1330 O O . SER A 1 165 ? -0.01 -23.656 -0.529 1 98.12 165 SER A O 1
ATOM 1332 N N . ALA A 1 166 ? 1.978 -22.984 0.245 1 98.19 166 ALA A N 1
ATOM 1333 C CA . ALA A 1 166 ? 2.01 -21.812 -0.636 1 98.19 166 ALA A CA 1
ATOM 1334 C C . ALA A 1 166 ? 2.121 -22.234 -2.098 1 98.19 166 ALA A C 1
ATOM 1336 O O . ALA A 1 166 ? 1.498 -21.625 -2.975 1 98.19 166 ALA A O 1
ATOM 1337 N N . THR A 1 167 ? 2.912 -23.266 -2.342 1 97.56 167 THR A N 1
ATOM 1338 C CA . THR A 1 167 ? 3.084 -23.766 -3.703 1 97.56 167 THR A CA 1
ATOM 1339 C C . THR A 1 167 ? 1.778 -24.344 -4.238 1 97.56 167 THR A C 1
ATOM 1341 O O . THR A 1 167 ? 1.4 -24.078 -5.383 1 97.56 167 THR A O 1
ATOM 1344 N N . ARG A 1 168 ? 1.136 -25.094 -3.445 1 97.12 168 ARG A N 1
ATOM 1345 C CA . ARG A 1 168 ? -0.16 -25.656 -3.832 1 97.12 168 ARG A CA 1
ATOM 1346 C C . ARG A 1 168 ? -1.155 -24.547 -4.148 1 97.12 168 ARG A C 1
ATOM 1348 O O . ARG A 1 168 ? -1.853 -24.594 -5.16 1 97.12 168 ARG A O 1
ATOM 1355 N N . TRP A 1 169 ? -1.258 -23.578 -3.24 1 98.12 169 TRP A N 1
ATOM 1356 C CA . TRP A 1 169 ? -2.137 -22.422 -3.4 1 98.12 169 TRP A CA 1
ATOM 1357 C C . TRP A 1 169 ? -1.821 -21.688 -4.691 1 98.12 169 TRP A C 1
ATOM 1359 O O . TRP A 1 169 ? -2.727 -21.359 -5.469 1 98.12 169 TRP A O 1
ATOM 1369 N N . PHE A 1 170 ? -0.577 -21.5 -4.922 1 97.75 170 PHE A N 1
ATOM 1370 C CA . PHE A 1 170 ? -0.152 -20.781 -6.117 1 97.75 170 PHE A CA 1
ATOM 1371 C C . PHE A 1 170 ? -0.554 -21.531 -7.375 1 97.75 170 PHE A C 1
ATOM 1373 O O . PHE A 1 170 ? -1.102 -20.953 -8.312 1 97.75 170 PHE A O 1
ATOM 1380 N N . ASN A 1 171 ? -0.303 -22.781 -7.402 1 96.31 171 ASN A N 1
ATOM 1381 C CA . ASN A 1 171 ? -0.672 -23.625 -8.539 1 96.31 171 ASN A CA 1
ATOM 1382 C C . ASN A 1 171 ? -2.178 -23.594 -8.789 1 96.31 171 ASN A C 1
ATOM 1384 O O . ASN A 1 171 ? -2.619 -23.578 -9.938 1 96.31 171 ASN A O 1
ATOM 1388 N N . THR A 1 172 ? -2.873 -23.625 -7.727 1 96.69 172 THR A N 1
ATOM 1389 C CA . THR A 1 172 ? -4.324 -23.578 -7.848 1 96.69 172 THR A CA 1
ATOM 1390 C C . THR A 1 172 ? -4.766 -22.281 -8.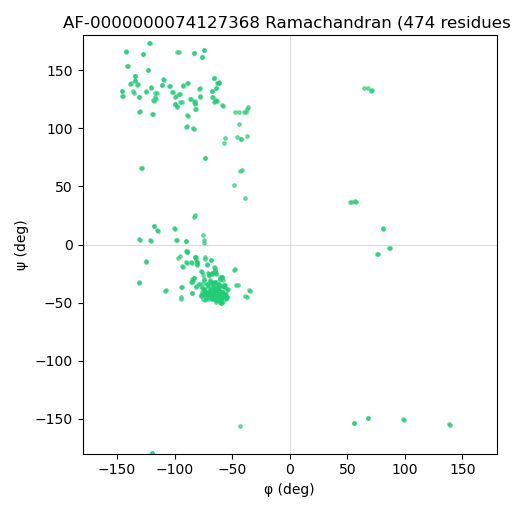531 1 96.69 172 THR A C 1
ATOM 1392 O O . THR A 1 172 ? -5.641 -22.297 -9.398 1 96.69 172 THR A O 1
ATOM 1395 N N . LEU A 1 173 ? -4.164 -21.203 -8.18 1 96.56 173 LEU A N 1
ATOM 1396 C CA . LEU A 1 173 ? -4.562 -19.891 -8.703 1 96.56 173 LEU A CA 1
ATOM 1397 C C . LEU A 1 173 ? -4.145 -19.734 -10.156 1 96.56 173 LEU A C 1
ATOM 1399 O O . LEU A 1 173 ? -4.953 -19.344 -11 1 96.56 173 LEU A O 1
ATOM 1403 N N . VAL A 1 174 ? -2.941 -20.062 -10.484 1 93.88 174 VAL A N 1
ATOM 1404 C CA . VAL A 1 174 ? -2.41 -19.797 -11.82 1 93.88 174 VAL A CA 1
ATOM 1405 C C . VAL A 1 174 ? -3.053 -20.734 -12.828 1 93.88 174 VAL A C 1
ATOM 1407 O O . VAL A 1 174 ? -2.99 -20.5 -14.039 1 93.88 174 VAL A O 1
ATOM 1410 N N . ASN A 1 175 ? -3.65 -21.781 -12.375 1 93.81 175 ASN A N 1
ATOM 1411 C CA . ASN A 1 175 ? -4.309 -22.719 -13.273 1 93.81 175 ASN A CA 1
ATOM 1412 C C . ASN A 1 175 ? -5.77 -22.344 -13.5 1 93.81 175 ASN A C 1
ATOM 1414 O O . ASN A 1 175 ? -6.461 -22.984 -14.297 1 93.81 175 ASN A O 1
ATOM 1418 N N . GLN A 1 176 ? -6.199 -21.328 -12.766 1 94.44 176 GLN A N 1
ATOM 1419 C CA . GLN A 1 176 ? -7.523 -20.812 -13.078 1 94.44 176 GLN A CA 1
ATOM 1420 C C . GLN A 1 176 ? -7.551 -20.172 -14.469 1 94.44 176 GLN A C 1
ATOM 1422 O O . GLN A 1 176 ? -6.586 -19.516 -14.867 1 94.44 176 GLN A O 1
ATOM 1427 N N . GLU A 1 177 ? -8.68 -20.344 -15.172 1 94.25 177 GLU A N 1
ATOM 1428 C CA . GLU A 1 177 ? -8.797 -19.781 -16.516 1 94.25 177 GLU A CA 1
ATOM 1429 C C . GLU A 1 177 ? -8.602 -18.266 -16.5 1 94.25 177 GLU A C 1
ATOM 1431 O O . GLU A 1 177 ? -8.016 -17.719 -17.438 1 94.25 177 GLU A O 1
ATOM 1436 N N . GLN A 1 178 ? -9.078 -17.609 -15.453 1 94.38 178 GLN A N 1
ATOM 1437 C CA . GLN A 1 178 ? -8.969 -16.156 -15.328 1 94.38 178 GLN A CA 1
ATOM 1438 C C . GLN A 1 178 ? -7.512 -15.719 -15.273 1 94.38 178 GLN A C 1
ATOM 1440 O O . GLN A 1 178 ? -7.141 -14.711 -15.883 1 94.38 178 GLN A O 1
ATOM 1445 N N . PHE A 1 179 ? -6.723 -16.516 -14.609 1 93.75 179 PHE A N 1
ATOM 1446 C CA . PHE A 1 179 ? -5.301 -16.219 -14.492 1 93.75 179 PHE A CA 1
ATOM 1447 C C . PHE A 1 179 ? -4.566 -16.562 -15.781 1 93.75 179 PHE A C 1
ATOM 1449 O O . PHE A 1 179 ? -3.785 -15.758 -16.297 1 93.75 179 PHE A O 1
ATOM 1456 N N . ARG A 1 180 ? -4.848 -17.656 -16.344 1 91.06 180 ARG A N 1
ATOM 1457 C CA . ARG A 1 180 ? -4.191 -18.125 -17.562 1 91.06 180 ARG A CA 1
ATOM 1458 C C . ARG A 1 180 ? -4.43 -17.141 -18.703 1 91.06 180 ARG A C 1
ATOM 1460 O O . ARG A 1 180 ? -3.496 -16.781 -19.422 1 91.06 180 ARG A O 1
ATOM 1467 N N . ASN A 1 181 ? -5.641 -16.766 -18.844 1 91 181 ASN A N 1
ATOM 1468 C CA . ASN A 1 181 ? -6 -15.828 -19.906 1 91 181 ASN A CA 1
ATOM 1469 C C . ASN A 1 181 ? -5.309 -14.484 -19.719 1 91 181 ASN A C 1
ATOM 1471 O O . ASN A 1 181 ? -4.914 -13.844 -20.703 1 91 181 ASN A O 1
ATOM 1475 N N . ALA A 1 182 ? -5.188 -14.094 -18.469 1 91.12 182 ALA A N 1
ATOM 1476 C CA . ALA A 1 182 ? -4.523 -12.82 -18.188 1 91.12 182 ALA A CA 1
ATOM 1477 C C . ALA A 1 182 ? -3.037 -12.891 -18.516 1 91.12 182 ALA A C 1
ATOM 1479 O O . ALA A 1 182 ? -2.484 -11.953 -19.109 1 91.12 182 ALA A O 1
ATOM 1480 N N . ILE A 1 183 ? -2.41 -13.945 -18.156 1 85.88 183 ILE A N 1
ATOM 1481 C CA . ILE A 1 183 ? -0.99 -14.133 -18.422 1 85.88 183 ILE A CA 1
ATOM 1482 C C . ILE A 1 183 ? -0.75 -14.164 -19.938 1 85.88 183 ILE A C 1
ATOM 1484 O O . ILE A 1 183 ? 0.194 -13.547 -20.438 1 85.88 183 ILE A O 1
ATOM 1488 N N . ASP A 1 184 ? -1.598 -14.836 -20.594 1 83.38 184 ASP A N 1
ATOM 1489 C CA . ASP A 1 184 ? -1.504 -14.891 -22.047 1 83.38 184 ASP A CA 1
ATOM 1490 C C . ASP A 1 184 ? -1.637 -13.5 -22.656 1 83.38 184 ASP A C 1
ATOM 1492 O O . ASP A 1 184 ? -0.91 -13.148 -23.594 1 83.38 184 ASP A O 1
ATOM 1496 N N . ALA A 1 185 ? -2.482 -12.773 -22.125 1 77.81 185 ALA A N 1
ATOM 1497 C CA . ALA A 1 185 ? -2.762 -11.438 -22.641 1 77.81 185 ALA A CA 1
ATOM 1498 C C . ALA A 1 185 ? -1.604 -10.484 -22.359 1 77.81 185 ALA A C 1
ATOM 1500 O O . ALA A 1 185 ? -1.313 -9.594 -23.172 1 77.81 185 ALA A O 1
ATOM 1501 N N . VAL A 1 186 ? -0.97 -10.68 -21.188 1 75.25 186 VAL A N 1
ATOM 1502 C CA . VAL A 1 186 ? 0.037 -9.711 -20.766 1 75.25 186 VAL A CA 1
ATOM 1503 C C . VAL A 1 186 ? 1.424 -10.188 -21.188 1 75.25 186 VAL A C 1
ATOM 1505 O O . VAL A 1 186 ? 2.26 -9.375 -21.609 1 75.25 186 VAL A O 1
ATOM 1508 N N . ALA A 1 187 ? 1.717 -11.359 -21 1 68.38 187 ALA A N 1
ATOM 1509 C CA . ALA A 1 187 ? 3.061 -11.875 -21.234 1 68.38 187 ALA A CA 1
ATOM 1510 C C . ALA A 1 187 ? 3.152 -12.523 -22.609 1 68.38 187 ALA A C 1
ATOM 1512 O O . ALA A 1 187 ? 4.25 -12.711 -23.156 1 68.38 187 ALA A O 1
ATOM 1513 N N . GLY A 1 188 ? 2.193 -12.695 -23.141 1 65.12 188 GLY A N 1
A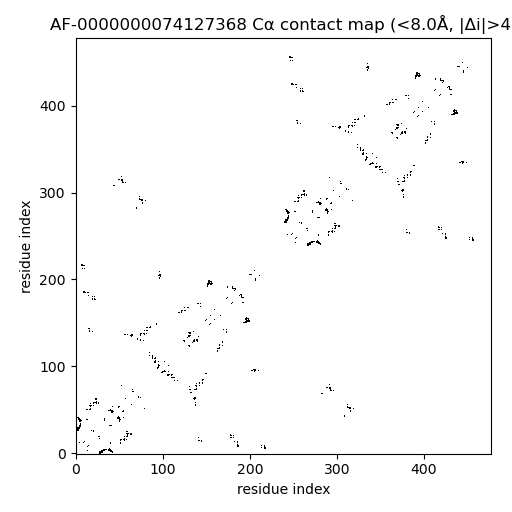TOM 1514 C CA . GLY A 1 188 ? 2.244 -13.406 -24.406 1 65.12 188 GLY A CA 1
ATOM 1515 C C . GLY A 1 188 ? 2.553 -14.883 -24.25 1 65.12 188 GLY A C 1
ATOM 1516 O O . GLY A 1 188 ? 3.121 -15.297 -23.234 1 65.12 188 GLY A O 1
ATOM 1517 N N . GLY A 1 189 ? 1.862 -15.727 -24.875 1 62.53 189 GLY A N 1
ATOM 1518 C CA . GLY A 1 189 ? 2.131 -17.156 -24.844 1 62.53 189 GLY A CA 1
ATOM 1519 C C . GLY A 1 189 ? 0.875 -18 -24.734 1 62.53 189 GLY A C 1
ATOM 1520 O O . GLY A 1 189 ? -0.194 -17.594 -25.188 1 62.53 189 GLY A O 1
ATOM 1521 N N . ASP A 1 190 ? 1.194 -19.219 -24.141 1 60.03 190 ASP A N 1
ATOM 1522 C CA . ASP A 1 190 ? 0.084 -20.156 -24.109 1 60.03 190 ASP A CA 1
ATOM 1523 C C . ASP A 1 190 ? -0.578 -20.172 -22.734 1 60.03 190 ASP A C 1
ATOM 1525 O O . ASP A 1 190 ? -1.405 -21.047 -22.438 1 60.03 190 ASP A O 1
ATOM 1529 N N . GLY A 1 191 ? -0.279 -19.172 -21.891 1 64.44 191 GLY A N 1
ATOM 1530 C CA . GLY A 1 191 ? -0.957 -19.078 -20.609 1 64.44 191 GLY A CA 1
ATOM 1531 C C . GLY A 1 191 ? -0.448 -20.078 -19.594 1 64.44 191 GLY A C 1
ATOM 1532 O O . GLY A 1 191 ? -0.806 -20 -18.406 1 64.44 191 GLY A O 1
ATOM 1533 N N . ASP A 1 192 ? 0.382 -21 -19.984 1 73.06 192 ASP A N 1
ATOM 1534 C CA . ASP A 1 192 ? 0.891 -22 -19.047 1 73.06 192 ASP A CA 1
ATOM 1535 C C . ASP A 1 192 ? 2.062 -21.453 -18.234 1 73.06 192 ASP A C 1
ATOM 1537 O O . ASP A 1 192 ? 3.014 -20.906 -18.797 1 73.06 192 ASP A O 1
ATOM 1541 N N . VAL A 1 193 ? 1.794 -21.516 -16.953 1 79.12 193 VAL A N 1
ATOM 1542 C CA . VAL A 1 193 ? 2.84 -21.047 -16.047 1 79.12 193 VAL A CA 1
ATOM 1543 C C . VAL A 1 193 ? 3.766 -22.203 -15.68 1 79.12 193 VAL A C 1
ATOM 1545 O O . VAL A 1 193 ? 3.355 -23.141 -14.984 1 79.12 193 VAL A O 1
ATOM 1548 N N . GLN A 1 194 ? 4.895 -22.266 -16.297 1 83.25 194 GLN A N 1
ATOM 1549 C CA . GLN A 1 194 ? 5.914 -23.234 -15.922 1 83.25 194 GLN A CA 1
ATOM 1550 C C . GLN A 1 194 ? 6.738 -22.734 -14.734 1 83.25 194 GLN A C 1
ATOM 1552 O O . GLN A 1 194 ? 7.312 -21.641 -14.789 1 83.25 194 GLN A O 1
ATOM 1557 N N . LEU A 1 195 ? 6.754 -23.531 -13.703 1 89.56 195 LEU A N 1
ATOM 1558 C CA . LEU A 1 195 ? 7.484 -23.156 -12.492 1 89.56 195 LEU A CA 1
ATOM 1559 C C . LEU A 1 195 ? 8.984 -23.344 -12.688 1 89.56 195 LEU A C 1
ATOM 1561 O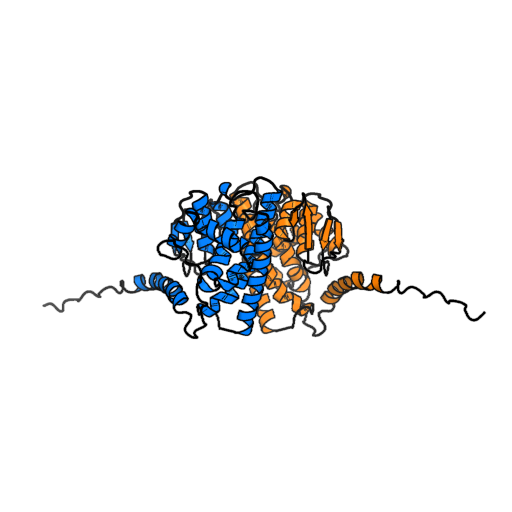 O . LEU A 1 195 ? 9.414 -24.141 -13.516 1 89.56 195 LEU A O 1
ATOM 1565 N N . CYS A 1 196 ? 9.711 -22.766 -11.938 1 88.31 196 CYS A N 1
ATOM 1566 C CA . CYS A 1 196 ? 11.164 -22.781 -12.031 1 88.31 196 CYS A CA 1
ATOM 1567 C C . CYS A 1 196 ? 11.719 -24.172 -11.734 1 88.31 196 CYS A C 1
ATOM 1569 O O . CYS A 1 196 ? 11.344 -24.797 -10.742 1 88.31 196 CYS A O 1
ATOM 1571 N N . VAL A 1 197 ? 12.594 -24.625 -12.562 1 87.06 197 VAL A N 1
ATOM 1572 C CA . VAL A 1 197 ? 13.227 -25.922 -12.375 1 87.06 197 VAL A CA 1
ATOM 1573 C C . VAL A 1 197 ? 14.68 -25.734 -11.953 1 87.06 197 VAL A C 1
ATOM 1575 O O . VAL A 1 197 ? 15.195 -26.484 -11.125 1 87.06 197 VAL A O 1
ATOM 1578 N N . ALA A 1 198 ? 15.352 -24.719 -12.602 1 84 198 ALA A N 1
ATOM 1579 C CA . ALA A 1 198 ? 16.734 -24.391 -12.258 1 84 198 ALA A CA 1
ATOM 1580 C C . ALA A 1 198 ? 16.891 -22.875 -12.07 1 84 198 ALA A C 1
ATOM 1582 O O . ALA A 1 198 ? 16.312 -22.094 -12.805 1 84 198 ALA A O 1
ATOM 1583 N N . GLU A 1 199 ? 17.672 -22.625 -11.008 1 76.75 199 GLU A N 1
ATOM 1584 C CA . GLU A 1 199 ? 17.828 -21.219 -10.672 1 76.75 199 GLU A CA 1
ATOM 1585 C C . GLU A 1 199 ? 18.516 -20.453 -11.797 1 76.75 199 GLU A C 1
ATOM 1587 O O . GLU A 1 199 ? 19.469 -20.953 -12.406 1 76.75 199 GLU A O 1
ATOM 1592 N N . VAL A 1 200 ? 17.984 -19.297 -11.992 1 75.81 200 VAL A N 1
ATOM 1593 C CA . VAL A 1 200 ? 18.578 -18.422 -13 1 75.81 200 VAL A CA 1
ATOM 1594 C C . VAL A 1 200 ? 19.844 -17.766 -12.43 1 75.81 200 VAL A C 1
ATOM 1596 O O . VAL A 1 200 ? 19.859 -17.344 -11.273 1 75.81 200 VAL A O 1
ATOM 1599 N N . LYS A 1 201 ? 20.875 -17.891 -13.156 1 74.19 201 LYS A N 1
ATOM 1600 C CA . LYS A 1 201 ? 22.125 -17.25 -12.766 1 74.19 201 LYS A CA 1
ATOM 1601 C C . LYS A 1 201 ? 22.266 -15.867 -13.398 1 74.19 201 LYS A C 1
ATOM 1603 O O . LYS A 1 201 ? 21.812 -15.648 -14.523 1 74.19 201 LYS A O 1
ATOM 1608 N N . TYR A 1 202 ? 22.719 -14.977 -12.523 1 76.19 202 TYR A N 1
ATOM 1609 C CA . TYR A 1 202 ? 22.906 -13.617 -13.023 1 76.19 202 TYR A CA 1
ATOM 1610 C C . TYR A 1 202 ? 23.969 -13.578 -14.117 1 76.19 202 TYR A C 1
ATOM 1612 O O . TYR A 1 202 ? 25.031 -14.188 -13.969 1 76.19 202 TYR A O 1
ATOM 1620 N N . ASP A 1 203 ? 23.438 -13.055 -15.203 1 69.56 203 ASP A N 1
ATOM 1621 C CA . ASP A 1 203 ? 24.406 -12.742 -16.266 1 69.56 203 ASP A CA 1
ATOM 1622 C C . ASP A 1 203 ? 24.422 -11.242 -16.562 1 69.56 203 ASP A C 1
ATOM 1624 O O . ASP A 1 203 ? 23.375 -10.578 -16.5 1 69.56 203 ASP A O 1
ATOM 1628 N N . LYS A 1 204 ? 25.609 -10.648 -16.453 1 61.72 204 LYS A N 1
ATOM 1629 C CA . LYS A 1 204 ? 25.781 -9.211 -16.656 1 61.72 204 LYS A CA 1
ATOM 1630 C C . LYS A 1 204 ? 24.844 -8.695 -17.75 1 61.72 204 LYS A C 1
ATOM 1632 O O . LYS A 1 204 ? 24.375 -7.559 -17.688 1 61.72 204 LYS A O 1
ATOM 1637 N N . GLY A 1 205 ? 24.609 -9.367 -18.812 1 58.5 205 GLY A N 1
ATOM 1638 C CA . GLY A 1 205 ? 23.766 -8.914 -19.891 1 58.5 205 GLY A CA 1
ATOM 1639 C C . GLY A 1 205 ? 22.281 -9.172 -19.641 1 58.5 205 GLY A C 1
ATOM 1640 O O . GLY A 1 205 ? 21.453 -8.898 -20.516 1 58.5 205 GLY A O 1
ATOM 1641 N N . GLY A 1 206 ? 21.828 -9.312 -18.453 1 58.56 206 GLY A N 1
ATOM 1642 C CA . GLY A 1 206 ? 20.469 -9.672 -18.125 1 58.56 206 GLY A CA 1
ATOM 1643 C C . GLY A 1 206 ? 20.109 -11.094 -18.531 1 58.56 206 GLY A C 1
ATOM 1644 O O . GLY A 1 206 ? 20.734 -11.656 -19.422 1 58.56 206 GLY A O 1
ATOM 1645 N N . CYS A 1 207 ? 19.453 -11.797 -17.625 1 55.09 207 CYS A N 1
ATOM 1646 C CA . CYS A 1 207 ? 19.172 -13.211 -17.891 1 55.09 207 CYS A CA 1
ATOM 1647 C C . CYS A 1 207 ? 18.359 -13.383 -19.172 1 55.09 207 CYS A C 1
ATOM 1649 O O . CYS A 1 207 ? 17.406 -12.641 -19.406 1 55.09 207 CYS A O 1
ATOM 1651 N N . ASP A 1 208 ? 18.891 -14.094 -20.125 1 57.69 208 ASP A N 1
ATOM 1652 C CA . ASP A 1 208 ? 18.297 -14.406 -21.422 1 57.69 208 ASP A CA 1
ATOM 1653 C C . ASP A 1 208 ? 16.812 -14.68 -21.297 1 57.69 208 ASP A C 1
ATOM 1655 O O . ASP A 1 208 ? 16.016 -14.195 -22.094 1 57.69 208 ASP A O 1
ATOM 1659 N N . ALA A 1 209 ? 16.469 -15.422 -20.328 1 56.84 209 ALA A N 1
ATOM 1660 C CA . ALA A 1 209 ? 15.062 -15.766 -20.156 1 56.84 209 ALA A CA 1
ATOM 1661 C C . ALA A 1 209 ? 14.234 -14.531 -19.812 1 56.84 209 ALA A C 1
ATOM 1663 O O . ALA A 1 209 ? 13.125 -14.359 -20.312 1 56.84 209 ALA A O 1
ATOM 1664 N N . PHE A 1 210 ? 14.812 -13.688 -19.031 1 57.72 210 PHE A N 1
ATOM 1665 C CA . PHE A 1 210 ? 14.117 -12.477 -18.641 1 57.72 210 PHE A CA 1
ATOM 1666 C C . PHE A 1 210 ? 14.109 -11.453 -19.766 1 57.72 210 PHE A C 1
ATOM 1668 O O . PHE A 1 210 ? 13.094 -10.797 -20.016 1 57.72 210 PHE A O 1
ATOM 1675 N N . ARG A 1 211 ? 15.172 -11.461 -20.422 1 54.78 211 ARG A N 1
ATOM 1676 C CA . ARG A 1 211 ? 15.32 -10.539 -21.547 1 54.78 211 ARG A CA 1
ATOM 1677 C C . ARG A 1 211 ? 14.312 -10.859 -22.656 1 54.78 211 ARG A C 1
ATOM 1679 O O . ARG A 1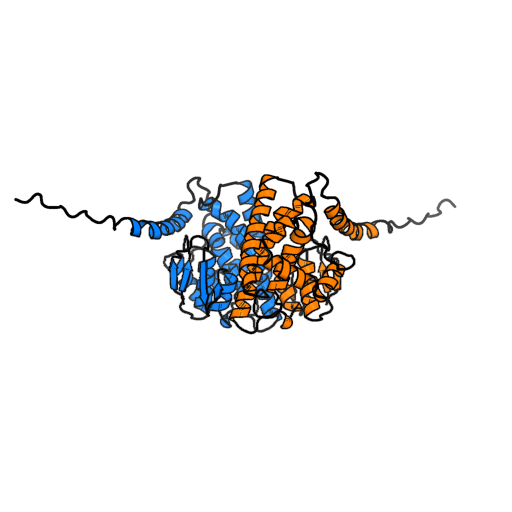 211 ? 13.734 -9.945 -23.25 1 54.78 211 ARG A O 1
ATOM 1686 N N . LYS A 1 212 ? 14.32 -12.094 -22.906 1 56.31 212 LYS A N 1
ATOM 1687 C CA . LYS A 1 212 ? 13.352 -12.453 -23.938 1 56.31 212 LYS A CA 1
ATOM 1688 C C . LYS A 1 212 ? 11.953 -11.969 -23.578 1 56.31 212 LYS A C 1
ATOM 1690 O O . LYS A 1 212 ? 11.211 -11.492 -24.438 1 56.31 212 LYS A O 1
ATOM 1695 N N . LEU A 1 213 ? 11.727 -12.102 -22.359 1 53.44 213 LEU A N 1
ATOM 1696 C CA . LEU A 1 213 ? 10.422 -11.625 -21.906 1 53.44 213 LEU A CA 1
ATOM 1697 C C . LEU A 1 213 ? 10.367 -10.102 -21.891 1 53.44 213 LEU A C 1
ATOM 1699 O O . LEU A 1 213 ? 9.359 -9.508 -22.266 1 53.44 213 LEU A O 1
ATOM 1703 N N . ALA A 1 214 ? 11.414 -9.484 -21.469 1 49.69 214 ALA A N 1
ATOM 1704 C CA . ALA A 1 214 ? 11.508 -8.031 -21.484 1 49.69 214 ALA A CA 1
ATOM 1705 C C . ALA A 1 214 ? 11.531 -7.504 -22.922 1 49.69 214 ALA A C 1
ATOM 1707 O O . ALA A 1 214 ? 10.938 -6.461 -23.219 1 49.69 214 ALA A O 1
ATOM 1708 N N . LEU A 1 215 ? 12.336 -8.062 -23.844 1 46.75 215 LEU A N 1
ATOM 1709 C CA . LEU A 1 215 ? 12.5 -7.633 -25.234 1 46.75 215 LEU A CA 1
ATOM 1710 C C . LEU A 1 215 ? 11.188 -7.785 -26 1 46.75 215 LEU A C 1
ATOM 1712 O O . LEU A 1 215 ? 10.898 -6.996 -26.906 1 46.75 215 LEU A O 1
ATOM 1716 N N . GLN A 1 216 ? 10.57 -8.797 -25.891 1 45.44 216 GLN A N 1
ATOM 1717 C CA . GLN A 1 216 ? 9.281 -8.797 -26.578 1 45.44 216 GLN A CA 1
ATOM 1718 C C . GLN A 1 216 ? 8.484 -7.531 -26.266 1 45.44 216 GLN A C 1
ATOM 1720 O O . GLN A 1 216 ? 7.645 -7.109 -27.062 1 45.44 216 GLN A O 1
ATOM 1725 N N . GLU A 1 217 ? 8.773 -6.891 -25.219 1 43.78 217 GLU A N 1
ATOM 1726 C CA . GLU A 1 217 ? 8.125 -5.68 -24.734 1 43.78 217 GLU A CA 1
ATOM 1727 C C . GLU A 1 217 ? 8.539 -4.457 -25.547 1 43.78 217 GLU A C 1
ATOM 1729 O O . GLU A 1 217 ? 7.719 -3.586 -25.828 1 43.78 217 GLU A O 1
ATOM 1734 N N . ASN A 1 218 ? 9.875 -4.293 -25.906 1 39.78 218 ASN A N 1
ATOM 1735 C CA . ASN A 1 218 ? 10.328 -3.131 -26.672 1 39.78 218 ASN A CA 1
ATOM 1736 C C . ASN A 1 218 ? 9.922 -3.227 -28.141 1 39.78 218 ASN A C 1
ATOM 1738 O O . ASN A 1 218 ? 9.836 -2.211 -28.828 1 39.78 218 ASN A O 1
ATOM 1742 N N . ASP A 1 219 ? 9.805 -4.262 -28.719 1 37.41 219 ASP A N 1
ATOM 1743 C CA . ASP A 1 219 ? 9.461 -4.336 -30.141 1 37.41 219 ASP A CA 1
ATOM 1744 C C . ASP A 1 219 ? 8.055 -3.799 -30.391 1 37.41 219 ASP A C 1
ATOM 1746 O O . ASP A 1 219 ? 7.699 -3.473 -31.516 1 37.41 219 ASP A O 1
ATOM 1750 N N . VAL A 1 220 ? 7.191 -3.705 -29.484 1 36 220 VAL A N 1
ATOM 1751 C CA . VAL A 1 220 ? 5.918 -3.076 -29.828 1 36 220 VAL A CA 1
ATOM 1752 C C . VAL A 1 220 ? 6.09 -1.562 -29.906 1 36 220 VAL A C 1
ATOM 1754 O O . VAL A 1 220 ? 5.305 -0.873 -30.562 1 36 220 VAL A O 1
ATOM 1757 N N . THR A 1 221 ? 7.008 -0.937 -29.297 1 34.38 221 THR A N 1
ATOM 1758 C CA . THR A 1 221 ? 7.18 0.5 -29.484 1 34.38 221 THR A CA 1
ATOM 1759 C C . THR A 1 221 ? 7.953 0.793 -30.766 1 34.38 221 THR A C 1
ATOM 1761 O O . THR A 1 221 ? 7.754 1.837 -31.391 1 34.38 221 THR A O 1
ATOM 1764 N N . ILE A 1 222 ? 8.992 -0.019 -31.219 1 30.98 222 ILE A N 1
ATOM 1765 C CA . ILE A 1 222 ? 9.867 0.415 -32.312 1 30.98 222 ILE A CA 1
ATOM 1766 C C . ILE A 1 222 ? 9.227 0.093 -33.656 1 30.98 222 ILE A C 1
ATOM 1768 O O . ILE A 1 222 ? 9.594 0.672 -34.656 1 30.98 222 ILE A O 1
ATOM 1772 N N . ALA A 1 223 ? 8.414 -0.979 -33.812 1 31.77 223 ALA A N 1
ATOM 1773 C CA . ALA A 1 223 ? 7.988 -1.228 -35.188 1 31.77 223 ALA A CA 1
ATOM 1774 C C . ALA A 1 223 ? 7.172 -0.058 -35.719 1 31.77 223 ALA A C 1
ATOM 1776 O O . ALA A 1 223 ? 7.113 0.16 -36.938 1 31.77 223 ALA A O 1
ATOM 1777 N N . LYS A 1 224 ? 6.359 0.684 -34.969 1 32.5 224 LYS A N 1
ATOM 1778 C CA . LYS A 1 224 ? 5.559 1.609 -35.75 1 32.5 224 LYS A CA 1
ATOM 1779 C C . LYS A 1 224 ? 6.363 2.852 -36.125 1 32.5 224 LYS A C 1
ATOM 1781 O O . LYS A 1 224 ? 5.871 3.727 -36.844 1 32.5 224 LYS A O 1
ATOM 1786 N N . GLU A 1 225 ? 7.52 3.129 -35.5 1 29.2 225 GLU A N 1
ATOM 1787 C CA . GLU A 1 225 ? 8.117 4.379 -35.938 1 29.2 225 GLU A CA 1
ATOM 1788 C C . GLU A 1 225 ? 8.867 4.188 -37.25 1 29.2 225 GLU A C 1
ATOM 1790 O O . GLU A 1 225 ? 9.406 5.145 -37.812 1 29.2 225 GLU A O 1
ATOM 1795 N N . SER A 1 226 ? 9.148 2.973 -37.656 1 28.84 226 SER A N 1
ATOM 1796 C CA . SER A 1 226 ? 10.055 3.021 -38.812 1 28.84 226 SER A CA 1
ATOM 1797 C C . SER A 1 226 ? 9.312 3.402 -40.094 1 28.84 226 SER A C 1
ATOM 1799 O O . SER A 1 226 ? 9.914 3.906 -41.031 1 28.84 226 SER A O 1
ATOM 1801 N N . GLU A 1 227 ? 8.094 2.891 -40.344 1 30.28 227 GLU A N 1
ATOM 1802 C CA . GLU A 1 227 ? 7.797 2.906 -41.75 1 30.28 227 GLU A CA 1
ATOM 1803 C C . GLU A 1 227 ? 7.449 4.312 -42.25 1 30.28 227 GLU A C 1
ATOM 1805 O O . GLU A 1 227 ? 7.215 4.531 -43.438 1 30.28 227 GLU A O 1
ATOM 1810 N N . GLY A 1 228 ? 6.945 5.176 -41.375 1 25.55 228 GLY A N 1
ATOM 1811 C CA . GLY A 1 228 ? 6.324 6.285 -42.062 1 25.55 228 GLY A CA 1
ATOM 1812 C C . GLY A 1 228 ? 7.332 7.258 -42.656 1 25.55 228 GLY A C 1
ATOM 1813 O O . GLY A 1 228 ? 7.016 8.43 -42.875 1 25.55 228 GLY A O 1
ATOM 1814 N N . LYS A 1 229 ? 8.68 7.02 -42.531 1 30.28 229 LYS A N 1
ATOM 1815 C CA . LYS A 1 229 ? 9.406 7.957 -43.375 1 30.28 229 LYS A CA 1
ATOM 1816 C C . LYS A 1 229 ? 8.953 7.844 -44.844 1 30.28 229 LYS A C 1
ATOM 1818 O O . LYS A 1 229 ? 9.117 6.797 -45.469 1 30.28 229 LYS A O 1
ATOM 1823 N N . GLY A 1 230 ? 7.852 8.625 -45.188 1 23.95 230 GLY A N 1
ATOM 1824 C CA . GLY A 1 230 ? 7.297 8.914 -46.5 1 23.95 230 GLY A CA 1
ATOM 1825 C C . GLY A 1 230 ? 8.359 9.062 -47.594 1 23.95 230 GLY A C 1
ATOM 1826 O O . GLY A 1 230 ? 9.484 9.477 -47.312 1 23.95 230 GLY A O 1
ATOM 1827 N N . GLU A 1 231 ? 8.375 8.289 -48.562 1 28.61 231 GLU A N 1
ATOM 1828 C CA . GLU A 1 231 ? 8.984 8.414 -49.906 1 28.61 231 GLU A CA 1
ATOM 1829 C C . GLU A 1 231 ? 8.758 9.805 -50.469 1 28.61 231 GLU A C 1
ATOM 1831 O O . GLU A 1 231 ? 7.625 10.289 -50.531 1 28.61 231 GLU A O 1
ATOM 1836 N N . LYS A 1 232 ? 9.695 10.82 -50.25 1 28.47 232 LYS A N 1
ATOM 1837 C CA . LYS A 1 232 ? 9.688 11.977 -51.156 1 28.47 232 LYS A CA 1
ATOM 1838 C C . LYS A 1 232 ? 9.391 11.562 -52.594 1 28.47 232 LYS A C 1
ATOM 1840 O O . LYS A 1 232 ? 9.922 10.562 -53.062 1 28.47 232 LYS A O 1
ATOM 1845 N N . PRO A 1 233 ? 8.258 11.992 -53.125 1 29.34 233 PRO A N 1
ATOM 1846 C CA . PRO A 1 233 ? 7.957 11.727 -54.531 1 29.34 233 PRO A CA 1
ATOM 1847 C C . PRO A 1 233 ? 9.156 11.969 -55.438 1 29.34 233 PRO A C 1
ATOM 1849 O O . PRO A 1 233 ? 9.984 12.836 -55.156 1 29.34 233 PRO A O 1
ATOM 1852 N N . LYS A 1 234 ? 9.656 10.938 -56.031 1 29.41 234 LYS A N 1
ATOM 1853 C CA . LYS A 1 234 ? 10.547 11.031 -57.188 1 29.41 234 LYS A CA 1
ATOM 1854 C C . LYS A 1 234 ? 10.07 12.102 -58.156 1 29.41 234 LYS A C 1
ATOM 1856 O O . LYS A 1 234 ? 9.008 11.953 -58.781 1 29.41 234 LYS A O 1
ATOM 1861 N N . THR A 1 235 ? 10.078 13.438 -57.656 1 26.62 235 THR A N 1
ATOM 1862 C CA . THR A 1 235 ? 9.883 14.406 -58.719 1 26.62 235 THR A CA 1
ATOM 1863 C C . THR A 1 235 ? 10.734 14.047 -59.938 1 26.62 235 THR A C 1
ATOM 1865 O O . THR A 1 235 ? 11.945 13.836 -59.812 1 26.62 235 THR A O 1
ATOM 1868 N N . GLU A 1 236 ? 10.117 13.508 -60.969 1 22.61 236 GLU A N 1
ATOM 1869 C CA . GLU A 1 236 ? 10.398 13.32 -62.406 1 22.61 236 GLU A CA 1
ATOM 1870 C C . GLU A 1 236 ? 11.125 14.531 -62.969 1 22.61 236 GLU A C 1
ATOM 1872 O O . GLU A 1 236 ? 10.633 15.656 -62.906 1 22.61 236 GLU A O 1
ATOM 1877 N N . ALA A 1 237 ? 12.453 14.492 -63 1 28.31 237 ALA A N 1
ATOM 1878 C CA . ALA A 1 237 ? 13.125 15.164 -64.125 1 28.31 237 ALA A CA 1
ATOM 1879 C C . ALA A 1 237 ? 12.5 14.758 -65.438 1 28.31 237 ALA A C 1
ATOM 1881 O O . ALA A 1 237 ? 12.781 13.68 -66 1 28.31 237 ALA A O 1
ATOM 1882 N N . GLN A 1 238 ? 11.18 14.836 -65.625 1 21.23 238 GLN A N 1
ATOM 1883 C CA . GLN A 1 238 ? 10.75 14.758 -67.062 1 21.23 238 GLN A CA 1
ATOM 1884 C C . GLN A 1 238 ? 11.648 15.602 -67.938 1 21.23 238 GLN A C 1
ATOM 1886 O O . GLN A 1 238 ? 12.289 16.547 -67.5 1 21.23 238 GLN A O 1
ATOM 1891 N N . LEU A 1 239 ? 10.953 15.922 -69.062 1 21.58 239 LEU A N 1
ATOM 1892 C CA . LEU A 1 239 ? 10.945 16.703 -70.25 1 21.58 239 LEU A CA 1
ATOM 1893 C C . LEU A 1 239 ? 11.039 18.188 -70 1 21.58 239 LEU A C 1
ATOM 1895 O O . LEU A 1 239 ? 10.234 18.734 -69.188 1 21.58 239 LEU A O 1
ATOM 1899 N N . MET B 1 1 ? -11.883 -2.445 22.875 1 83.44 1 MET B N 1
ATOM 1900 C CA . MET B 1 1 ? -10.961 -2.801 21.812 1 83.44 1 MET B CA 1
ATOM 1901 C C . MET B 1 1 ? -9.586 -2.17 22.047 1 83.44 1 MET B C 1
ATOM 1903 O O . MET B 1 1 ? -9.492 -1.065 22.578 1 83.44 1 MET B O 1
ATOM 1907 N N . ALA B 1 2 ? -8.531 -3.008 21.875 1 88.12 2 ALA B N 1
ATOM 1908 C CA . ALA B 1 2 ? -7.191 -2.496 22.156 1 88.12 2 ALA B CA 1
ATOM 1909 C C . ALA B 1 2 ? -6.266 -2.668 20.953 1 88.12 2 ALA B C 1
ATOM 1911 O O . ALA B 1 2 ? -6.32 -3.686 20.266 1 88.12 2 ALA B O 1
ATOM 1912 N N . LEU B 1 3 ? -5.613 -1.594 20.688 1 89.5 3 LEU B N 1
ATOM 1913 C CA . LEU B 1 3 ? -4.508 -1.624 19.734 1 89.5 3 LEU B CA 1
ATOM 1914 C C . LEU B 1 3 ? -3.178 -1.804 20.453 1 89.5 3 LEU B C 1
ATOM 1916 O O . LEU B 1 3 ? -2.828 -1.008 21.328 1 89.5 3 LEU B O 1
ATOM 1920 N N . TYR B 1 4 ? -2.5 -2.832 20.078 1 86.06 4 TYR B N 1
ATOM 1921 C CA . TYR B 1 4 ? -1.195 -3.086 20.672 1 86.06 4 TYR B CA 1
ATOM 1922 C C . TYR B 1 4 ? -0.076 -2.525 19.797 1 86.06 4 TYR B C 1
ATOM 1924 O O . TYR B 1 4 ? -0.068 -2.727 18.578 1 86.06 4 TYR B O 1
ATOM 1932 N N . PHE B 1 5 ? 0.768 -1.811 20.375 1 82.88 5 PHE B N 1
ATOM 1933 C CA . PHE B 1 5 ? 1.826 -1.161 19.609 1 82.88 5 PHE B CA 1
ATOM 1934 C C . PHE B 1 5 ? 3.174 -1.329 20.297 1 82.88 5 PHE B C 1
ATOM 1936 O O . PHE B 1 5 ? 3.248 -1.343 21.531 1 82.88 5 PHE B O 1
ATOM 1943 N N . SER B 1 6 ? 4.184 -1.544 19.359 1 75.81 6 SER B N 1
ATOM 1944 C CA . SER B 1 6 ? 5.555 -1.584 19.859 1 75.81 6 SER B CA 1
ATOM 1945 C C . SER B 1 6 ? 6.344 -0.364 19.406 1 75.81 6 SER B C 1
ATOM 1947 O O . SER B 1 6 ? 6.133 0.143 18.297 1 75.81 6 SER B O 1
ATOM 1949 N N . GLY B 1 7 ? 7.16 0.165 20.172 1 66.94 7 GLY B N 1
ATOM 1950 C CA . GLY B 1 7 ? 8 1.295 19.812 1 66.94 7 GLY B CA 1
ATOM 1951 C C . GLY B 1 7 ? 7.453 2.625 20.297 1 66.94 7 GLY B C 1
ATOM 1952 O O . GLY B 1 7 ? 6.832 2.695 21.359 1 66.94 7 GLY B O 1
ATOM 1953 N N . SER B 1 8 ? 7.836 3.592 19.438 1 61.75 8 SER B N 1
ATOM 1954 C CA . SER B 1 8 ? 7.379 4.926 19.812 1 61.75 8 SER B CA 1
ATOM 1955 C C . SER B 1 8 ? 5.914 5.133 19.438 1 61.75 8 SER B C 1
ATOM 1957 O O . SER B 1 8 ? 5.449 4.621 18.422 1 61.75 8 SER B O 1
ATOM 1959 N N . LYS B 1 9 ? 5.262 5.629 20.312 1 57.75 9 LYS B N 1
ATOM 1960 C CA . LYS B 1 9 ? 3.844 5.891 20.094 1 57.75 9 LYS B CA 1
ATOM 1961 C C . LYS B 1 9 ? 3.635 6.781 18.875 1 57.75 9 LYS B C 1
ATOM 1963 O O . LYS B 1 9 ? 2.619 6.668 18.188 1 57.75 9 LYS B O 1
ATOM 1968 N N . LEU B 1 10 ? 4.66 7.652 18.859 1 62.97 10 LEU B N 1
ATOM 1969 C CA . LEU B 1 10 ? 4.469 8.5 17.688 1 62.97 10 LEU B CA 1
ATOM 1970 C C . LEU B 1 10 ? 4.797 7.738 16.406 1 62.97 10 LEU B C 1
ATOM 1972 O O . LEU B 1 10 ? 5.922 7.816 15.898 1 62.97 10 LEU B O 1
ATOM 1976 N N . ASN B 1 11 ? 3.912 6.902 16.094 1 76.62 11 ASN B N 1
ATOM 1977 C CA . ASN B 1 11 ? 3.967 6.059 14.906 1 76.62 11 ASN B CA 1
ATOM 1978 C C . ASN B 1 11 ? 2.822 6.367 13.945 1 76.62 11 ASN B C 1
ATOM 1980 O O . ASN B 1 11 ? 1.68 6.543 14.367 1 76.62 11 ASN B O 1
ATOM 1984 N N . TYR B 1 12 ? 3.193 6.645 12.758 1 85.12 12 TYR B N 1
ATOM 1985 C CA . TYR B 1 12 ? 2.217 6.969 11.719 1 85.12 12 TYR B CA 1
ATOM 1986 C C . TYR B 1 12 ? 1.05 5.988 11.75 1 85.12 12 TYR B C 1
ATOM 1988 O O . TYR B 1 12 ? -0.108 6.387 11.594 1 85.12 12 TYR B O 1
ATOM 1996 N N . SER B 1 13 ? 1.39 4.777 12.07 1 89.25 13 SER B N 1
ATOM 1997 C CA . SER B 1 13 ? 0.363 3.74 12.031 1 89.25 13 SER B CA 1
ATOM 1998 C C . SER B 1 13 ? -0.61 3.881 13.195 1 89.25 13 SER B C 1
ATOM 2000 O O . SER B 1 13 ? -1.825 3.791 13.008 1 89.25 13 SER B O 1
ATOM 2002 N N . CYS B 1 14 ? -0.096 4.145 14.305 1 88.88 14 CYS B N 1
ATOM 2003 C CA . CYS B 1 14 ? -0.938 4.301 15.492 1 88.88 14 CYS B CA 1
ATOM 2004 C C . CYS B 1 14 ? -1.827 5.531 15.367 1 88.88 14 CYS B C 1
ATOM 2006 O O . CYS B 1 14 ? -3.012 5.484 15.703 1 88.88 14 CYS B O 1
ATOM 2008 N N . LEU B 1 15 ? -1.182 6.559 14.938 1 90.56 15 LEU B N 1
ATOM 2009 C CA . LEU B 1 15 ? -1.938 7.793 14.766 1 90.56 15 LEU B CA 1
ATOM 2010 C C . LEU B 1 15 ? -3.072 7.605 13.766 1 90.56 15 LEU B C 1
ATOM 2012 O O . LEU B 1 15 ? -4.207 8.023 14.016 1 90.56 15 LEU B O 1
ATOM 2016 N N . LYS B 1 16 ? -2.783 6.988 12.672 1 94.25 16 LYS B N 1
ATOM 2017 C CA . LYS B 1 16 ? -3.775 6.742 11.625 1 94.25 16 LYS B CA 1
ATOM 2018 C C . LYS B 1 16 ? -4.953 5.938 12.172 1 94.25 16 LYS B C 1
ATOM 2020 O O . LYS B 1 16 ? -6.113 6.301 11.945 1 94.25 16 LYS B O 1
ATOM 2025 N N . ILE B 1 17 ? -4.68 4.902 12.93 1 94.94 17 ILE B N 1
ATOM 2026 C CA . ILE B 1 17 ? -5.703 4.008 13.453 1 94.94 17 ILE B CA 1
ATOM 2027 C C . ILE B 1 17 ? -6.527 4.73 14.516 1 94.94 17 ILE B C 1
ATOM 2029 O O . ILE B 1 17 ? -7.754 4.625 14.539 1 94.94 17 ILE B O 1
ATOM 2033 N N . LYS B 1 18 ? -5.859 5.48 15.336 1 93.75 18 LYS B N 1
ATOM 2034 C CA . LYS B 1 18 ? -6.543 6.188 16.406 1 93.75 18 LYS B CA 1
ATOM 2035 C C . LYS B 1 18 ? -7.477 7.262 15.859 1 93.75 18 LYS B C 1
ATOM 2037 O O . LYS B 1 18 ? -8.594 7.438 16.344 1 93.75 18 LYS B O 1
ATOM 2042 N N . VAL B 1 19 ? -7.035 7.977 14.883 1 95.62 19 VAL B N 1
ATOM 2043 C CA . VAL B 1 19 ? -7.879 8.992 14.258 1 95.62 19 VAL B CA 1
ATOM 2044 C C . VAL B 1 19 ? -9.117 8.336 13.656 1 95.62 19 VAL B C 1
ATOM 2046 O O . VAL B 1 19 ? -10.234 8.828 13.844 1 95.62 19 VAL B O 1
ATOM 2049 N N . ALA B 1 20 ? -8.945 7.254 12.938 1 96.88 20 ALA B N 1
ATOM 2050 C CA . ALA B 1 20 ? -10.07 6.543 12.328 1 96.88 20 ALA B CA 1
ATOM 2051 C C . ALA B 1 20 ? -11.062 6.09 13.391 1 96.88 20 ALA B C 1
ATOM 2053 O O . ALA B 1 20 ? -12.281 6.238 13.219 1 96.88 20 ALA B O 1
ATOM 2054 N N . ALA B 1 21 ? -10.539 5.574 14.453 1 95.88 21 ALA B N 1
ATOM 2055 C CA . ALA B 1 21 ? -11.391 5.117 15.547 1 95.88 21 ALA B CA 1
ATOM 2056 C C . ALA B 1 21 ? -12.195 6.277 16.141 1 95.88 21 ALA B C 1
ATOM 2058 O O . ALA B 1 21 ? -13.367 6.117 16.469 1 95.88 21 ALA B O 1
ATOM 2059 N N . ASN B 1 22 ? -11.555 7.418 16.25 1 95.88 22 ASN B N 1
ATOM 2060 C CA . ASN B 1 22 ? -12.211 8.602 16.797 1 95.88 22 ASN B CA 1
ATOM 2061 C C . ASN B 1 22 ? -13.352 9.078 15.906 1 95.88 22 ASN B C 1
ATOM 2063 O O . ASN B 1 22 ? -14.398 9.508 16.406 1 95.88 22 ASN B O 1
ATOM 2067 N N . PHE B 1 23 ? -13.156 9.016 14.656 1 95.81 23 PHE B N 1
ATOM 2068 C CA . PHE B 1 23 ? -14.211 9.445 13.742 1 95.81 23 PHE B CA 1
ATOM 2069 C C . PHE B 1 23 ? -15.43 8.531 13.859 1 95.81 23 PHE B C 1
ATOM 2071 O O . PHE B 1 23 ? -16.562 8.977 13.695 1 95.81 23 PHE B O 1
ATOM 2078 N N . ALA B 1 24 ? -15.203 7.312 14.133 1 94.31 24 ALA B N 1
ATOM 2079 C CA . ALA B 1 24 ? -16.297 6.352 14.289 1 94.31 24 ALA B CA 1
ATOM 2080 C C . ALA B 1 24 ? -16.781 6.289 15.734 1 94.31 24 ALA B C 1
ATOM 2082 O O . ALA B 1 24 ? -17.609 5.449 16.078 1 94.31 24 ALA B O 1
ATOM 2083 N N . ALA B 1 25 ? -16.234 7.078 16.547 1 93.56 25 ALA B N 1
ATOM 2084 C CA . ALA B 1 25 ? -16.562 7.125 17.969 1 93.56 25 ALA B CA 1
ATOM 2085 C C . ALA B 1 25 ? -16.359 5.766 18.625 1 93.56 25 ALA B C 1
ATOM 2087 O O . ALA B 1 25 ? -17.188 5.32 19.422 1 93.56 25 ALA B O 1
ATOM 2088 N N . GLN B 1 26 ? -15.336 5.117 18.172 1 91.56 26 GLN B N 1
ATOM 2089 C CA . GLN B 1 26 ? -14.961 3.838 18.766 1 91.56 26 GLN B CA 1
ATOM 2090 C C . GLN B 1 26 ? -13.844 4.016 19.781 1 91.56 26 GLN B C 1
ATOM 2092 O O . GLN B 1 26 ? -12.758 4.496 19.438 1 91.56 26 GLN B O 1
ATOM 2097 N N . PRO B 1 27 ? -14.188 3.654 20.953 1 90.75 27 PRO B N 1
ATOM 2098 C CA . PRO B 1 27 ? -13.102 3.73 21.938 1 90.75 27 PRO B CA 1
ATOM 2099 C C . PRO B 1 27 ? -11.969 2.75 21.656 1 90.75 27 PRO B C 1
ATOM 2101 O O . PRO B 1 27 ? -12.219 1.575 21.375 1 90.75 27 PRO B O 1
ATOM 2104 N N . LEU B 1 28 ? -10.789 3.266 21.516 1 92.19 28 LEU B N 1
ATOM 2105 C CA . LEU B 1 28 ? -9.617 2.445 21.25 1 92.19 28 LEU B CA 1
ATOM 2106 C C . LEU B 1 28 ? -8.477 2.795 22.203 1 92.19 28 LEU B C 1
ATOM 2108 O O . LEU B 1 28 ? -7.953 3.912 22.156 1 92.19 28 LEU B O 1
ATOM 2112 N N . LYS B 1 29 ? -8.141 1.848 23.016 1 88.62 29 LYS B N 1
ATOM 2113 C CA . LYS B 1 29 ? -7 2.025 23.906 1 88.62 29 LYS B CA 1
ATOM 2114 C C . LYS B 1 29 ? -5.703 1.568 23.25 1 88.62 29 LYS B C 1
ATOM 2116 O O . LYS B 1 29 ? -5.688 0.562 22.531 1 88.62 29 LYS B O 1
ATOM 2121 N N . ILE B 1 30 ? -4.758 2.287 23.453 1 85.81 30 ILE B N 1
ATOM 2122 C CA . ILE B 1 30 ? -3.441 1.924 22.938 1 85.81 30 ILE B CA 1
ATOM 2123 C C . ILE B 1 30 ? -2.607 1.302 24.062 1 85.81 30 ILE B C 1
ATOM 2125 O O . ILE B 1 30 ? -2.352 1.942 25.078 1 85.81 30 ILE B O 1
ATOM 2129 N N . LEU B 1 31 ? -2.182 0.068 23.828 1 84.12 31 LEU B N 1
ATOM 2130 C CA . LEU B 1 31 ? -1.438 -0.685 24.828 1 84.12 31 LEU B CA 1
ATOM 2131 C C . LEU B 1 31 ? -0.092 -1.145 24.281 1 84.12 31 LEU B C 1
ATOM 2133 O O . LEU B 1 31 ? 0.057 -1.326 23.062 1 84.12 31 LEU B O 1
ATOM 2137 N N . PRO B 1 32 ? 0.885 -1.278 25.125 1 79 32 PRO B N 1
ATOM 2138 C CA . PRO B 1 32 ? 2.184 -1.758 24.641 1 79 32 PRO B CA 1
ATOM 2139 C C . PRO B 1 32 ? 2.125 -3.189 24.109 1 79 32 PRO B C 1
ATOM 2141 O O . PRO B 1 32 ? 1.396 -4.023 24.656 1 79 32 PRO B O 1
ATOM 2144 N N . ASN B 1 33 ? 2.752 -3.314 22.969 1 74.19 33 ASN B N 1
ATOM 2145 C CA . ASN B 1 33 ? 2.824 -4.625 22.328 1 74.19 33 ASN B CA 1
ATOM 2146 C C . ASN B 1 33 ? 4.008 -5.438 22.859 1 74.19 33 ASN B C 1
ATOM 2148 O O . ASN B 1 33 ? 5.141 -4.949 22.875 1 74.19 33 ASN B O 1
ATOM 2152 N N . THR B 1 34 ? 3.723 -6.57 23.312 1 67.38 34 THR B N 1
ATOM 2153 C CA . THR B 1 34 ? 4.754 -7.449 23.859 1 67.38 34 THR B CA 1
ATOM 2154 C C . THR B 1 34 ? 5.414 -8.258 22.734 1 67.38 34 THR B C 1
ATOM 2156 O O . THR B 1 34 ? 6.488 -8.828 22.938 1 67.38 34 THR B O 1
ATOM 2159 N N . ASP B 1 35 ? 4.836 -8.297 21.656 1 64.81 35 ASP B N 1
ATOM 2160 C CA . ASP B 1 35 ? 5.418 -9.047 20.547 1 64.81 35 ASP B CA 1
ATOM 2161 C C . ASP B 1 35 ? 6.363 -8.172 19.719 1 64.81 35 ASP B C 1
ATOM 2163 O O . ASP B 1 35 ? 5.945 -7.168 19.141 1 64.81 35 ASP B O 1
ATOM 2167 N N . PRO B 1 36 ? 7.633 -8.453 19.781 1 62.31 36 PRO B N 1
ATOM 2168 C CA . PRO B 1 36 ? 8.625 -7.594 19.125 1 62.31 36 PRO B CA 1
ATOM 2169 C C . PRO B 1 36 ? 8.547 -7.645 17.594 1 62.31 36 PRO B C 1
ATOM 2171 O O . PRO B 1 36 ? 9.062 -6.754 16.922 1 62.31 36 PRO B O 1
ATOM 2174 N N . LYS B 1 37 ? 7.844 -8.578 17.062 1 62.66 37 LYS B N 1
ATOM 2175 C CA . LYS B 1 37 ? 7.977 -8.766 15.625 1 62.66 37 LYS B CA 1
ATOM 2176 C C . LYS B 1 37 ? 7.086 -7.785 14.859 1 62.66 37 LYS B C 1
ATOM 2178 O O . LYS B 1 37 ? 7.391 -7.422 13.727 1 62.66 37 LYS B O 1
ATOM 2183 N N . GLN B 1 38 ? 6.039 -7.473 15.57 1 68.94 38 GLN B N 1
ATOM 2184 C CA . GLN B 1 38 ? 5.121 -6.582 14.867 1 68.94 38 GLN B CA 1
ATOM 2185 C C . GLN B 1 38 ? 4.941 -5.27 15.625 1 68.94 38 GLN B C 1
ATOM 2187 O O . GLN B 1 38 ? 4.711 -5.273 16.844 1 68.94 38 GLN B O 1
ATOM 2192 N N . SER B 1 39 ? 4.992 -4.227 14.875 1 77.69 39 SER B N 1
ATOM 2193 C CA . SER B 1 39 ? 4.871 -2.922 15.516 1 77.69 39 SER B CA 1
ATOM 2194 C C . SER B 1 39 ? 3.445 -2.672 15.992 1 77.69 39 SER B C 1
ATOM 2196 O O . SER B 1 39 ? 3.236 -2.053 17.031 1 77.69 39 SER B O 1
ATOM 2198 N N . ILE B 1 40 ? 2.455 -3.176 15.266 1 87.69 40 ILE B N 1
ATOM 2199 C CA . ILE B 1 40 ? 1.069 -2.98 15.68 1 87.69 40 ILE B CA 1
ATOM 2200 C C . ILE B 1 40 ? 0.307 -4.297 15.57 1 87.69 40 ILE B C 1
ATOM 2202 O O . ILE B 1 40 ? 0.583 -5.109 14.688 1 87.69 40 ILE B O 1
ATOM 2206 N N . ARG B 1 41 ? -0.589 -4.453 16.484 1 90.12 41 ARG B N 1
ATOM 2207 C CA . ARG B 1 41 ? -1.433 -5.645 16.5 1 90.12 41 ARG B CA 1
ATOM 2208 C C . ARG B 1 41 ? -2.834 -5.309 17 1 90.12 41 ARG B C 1
ATOM 2210 O O . ARG B 1 41 ? -2.992 -4.602 18 1 90.12 41 ARG B O 1
ATOM 2217 N N . TYR B 1 42 ? -3.82 -5.75 16.312 1 92.69 42 TYR B N 1
ATOM 2218 C CA . TYR B 1 42 ? -5.23 -5.594 16.656 1 92.69 42 TYR B CA 1
ATOM 2219 C C . TYR B 1 42 ? -5.992 -6.898 16.438 1 92.69 42 TYR B C 1
ATOM 2221 O O . TYR B 1 42 ? -5.816 -7.562 15.406 1 92.69 42 TYR B O 1
ATOM 2229 N N . GLU B 1 43 ? -6.75 -7.277 17.406 1 91.06 43 GLU B N 1
ATOM 2230 C CA . GLU B 1 43 ? -7.477 -8.539 17.312 1 91.06 43 GLU B CA 1
ATOM 2231 C C . GLU B 1 43 ? -8.984 -8.312 17.328 1 91.06 43 GLU B C 1
ATOM 2233 O O . GLU B 1 43 ? -9.5 -7.566 18.156 1 91.06 43 GLU B O 1
ATOM 2238 N N . LYS B 1 44 ? -9.617 -8.93 16.359 1 90.81 44 LYS B N 1
ATOM 2239 C CA . LYS B 1 44 ? -11.07 -8.867 16.266 1 90.81 44 LYS B CA 1
ATOM 2240 C C . LYS B 1 44 ? -11.641 -10.18 15.727 1 90.81 44 LYS B C 1
ATOM 2242 O O . LYS B 1 44 ? -11.203 -10.664 14.68 1 90.81 44 LYS B O 1
ATOM 2247 N N . ASP B 1 45 ? -12.602 -10.781 16.406 1 88.56 45 ASP B N 1
ATOM 2248 C CA . ASP B 1 45 ? -13.336 -11.969 15.984 1 88.56 45 ASP B CA 1
ATOM 2249 C C . ASP B 1 45 ? -12.383 -13.102 15.633 1 88.56 45 ASP B C 1
ATOM 2251 O O . ASP B 1 45 ? -12.539 -13.75 14.594 1 88.56 45 ASP B O 1
ATOM 2255 N N . GLY B 1 46 ? -11.297 -13.227 16.344 1 85 46 GLY B N 1
ATOM 2256 C CA . GLY B 1 46 ? -10.367 -14.336 16.188 1 85 46 GLY B CA 1
ATOM 2257 C C . GLY B 1 46 ? -9.32 -14.078 15.117 1 85 46 GLY B C 1
ATOM 2258 O O . GLY B 1 46 ? -8.469 -14.938 14.852 1 85 46 GLY B O 1
ATOM 2259 N N . THR B 1 47 ? -9.43 -13 14.492 1 89.62 47 THR B N 1
ATOM 2260 C CA . THR B 1 47 ? -8.453 -12.641 13.469 1 89.62 47 THR B CA 1
ATOM 2261 C C . THR B 1 47 ? -7.496 -11.57 13.984 1 89.62 47 THR B C 1
ATOM 2263 O O . THR B 1 47 ? -7.914 -10.633 14.664 1 89.62 47 THR B O 1
ATOM 2266 N N . THR B 1 48 ? -6.238 -11.75 13.703 1 90.25 48 THR B N 1
ATOM 2267 C CA . THR B 1 48 ? -5.223 -10.773 14.086 1 90.25 48 THR B CA 1
ATOM 2268 C C . THR B 1 48 ? -4.863 -9.875 12.906 1 90.25 48 THR B C 1
ATOM 2270 O O . THR B 1 48 ? -4.578 -10.367 11.805 1 90.25 48 THR B O 1
ATOM 2273 N N . PHE B 1 49 ? -4.949 -8.602 13.18 1 93.88 49 PHE B N 1
ATOM 2274 C CA . PHE B 1 49 ? -4.605 -7.613 12.164 1 93.88 49 PHE B CA 1
ATOM 2275 C C . PHE B 1 49 ? -3.324 -6.875 12.539 1 93.88 49 PHE B C 1
ATOM 2277 O O . PHE B 1 49 ? -3.133 -6.504 13.695 1 93.88 49 PHE B O 1
ATOM 2284 N N . THR B 1 50 ? -2.445 -6.676 11.508 1 91.31 50 THR B N 1
ATOM 2285 C CA . THR B 1 50 ? -1.179 -5.996 11.766 1 91.31 50 THR B CA 1
ATOM 2286 C C . THR B 1 50 ? -0.949 -4.883 10.742 1 91.31 50 THR B C 1
ATOM 2288 O O . THR B 1 50 ? 0.127 -4.285 10.703 1 91.31 50 THR B O 1
ATOM 2291 N N . ASP B 1 51 ? -1.867 -4.645 9.906 1 93.44 51 ASP B N 1
ATOM 2292 C CA . ASP B 1 51 ? -1.773 -3.609 8.883 1 93.44 51 ASP B CA 1
ATOM 2293 C C . ASP B 1 51 ? -2.576 -2.371 9.281 1 93.44 51 ASP B C 1
ATOM 2295 O O . ASP B 1 51 ? -3.766 -2.469 9.586 1 93.44 51 ASP B O 1
ATOM 2299 N N . SER B 1 52 ? -1.953 -1.26 9.164 1 94.38 52 SER B N 1
ATOM 2300 C CA . SER B 1 52 ? -2.574 -0.035 9.656 1 94.38 52 SER B CA 1
ATOM 2301 C C . SER B 1 52 ? -3.787 0.348 8.82 1 94.38 52 SER B C 1
ATOM 2303 O O . SER B 1 52 ? -4.781 0.849 9.344 1 94.38 52 SER B O 1
ATOM 2305 N N . ASN B 1 53 ? -3.693 0.167 7.508 1 96.44 53 ASN B N 1
ATOM 2306 C CA . ASN B 1 53 ? -4.824 0.5 6.648 1 96.44 53 ASN B CA 1
ATOM 2307 C C . ASN B 1 53 ? -6.012 -0.424 6.902 1 96.44 53 ASN B C 1
ATOM 2309 O O . ASN B 1 53 ? -7.16 0.027 6.938 1 96.44 53 ASN B O 1
ATOM 2313 N N . ALA B 1 54 ? -5.746 -1.679 7.125 1 96.69 54 ALA B N 1
ATOM 2314 C CA . ALA B 1 54 ? -6.797 -2.656 7.391 1 96.69 54 ALA B CA 1
ATOM 2315 C C . ALA B 1 54 ? -7.473 -2.383 8.734 1 96.69 54 ALA B C 1
ATOM 2317 O O . ALA B 1 54 ? -8.703 -2.443 8.836 1 96.69 54 ALA B O 1
ATOM 2318 N N . ILE B 1 55 ? -6.664 -2.072 9.695 1 96.12 55 ILE B N 1
ATOM 2319 C CA . ILE B 1 55 ? -7.203 -1.808 11.023 1 96.12 55 ILE B CA 1
ATOM 2320 C C . ILE B 1 55 ? -8.031 -0.525 11 1 96.12 55 ILE B C 1
ATOM 2322 O O . ILE B 1 55 ? -9.109 -0.462 11.602 1 96.12 55 ILE B O 1
ATOM 2326 N N . SER B 1 56 ? -7.48 0.477 10.32 1 96.69 56 SER B N 1
ATOM 2327 C CA . SER B 1 56 ? -8.219 1.73 10.195 1 96.69 56 SER B CA 1
ATOM 2328 C C . SER B 1 56 ? -9.578 1.512 9.539 1 96.69 56 SER B C 1
ATOM 2330 O O . SER B 1 56 ? -10.57 2.131 9.93 1 96.69 56 SER B O 1
ATOM 2332 N N . TYR B 1 57 ? -9.578 0.708 8.547 1 96.56 57 TYR B N 1
ATOM 2333 C CA . TYR B 1 57 ? -10.828 0.373 7.883 1 96.56 57 TYR B CA 1
ATOM 2334 C C . TYR B 1 57 ? -11.797 -0.303 8.844 1 96.56 57 TYR B C 1
ATOM 2336 O O . TYR B 1 57 ? -12.992 0.001 8.852 1 96.56 57 TYR B O 1
ATOM 2344 N N . LEU B 1 58 ? -11.312 -1.186 9.633 1 94.94 58 LEU B N 1
ATOM 2345 C CA . LEU B 1 58 ? -12.109 -1.972 10.562 1 94.94 58 LEU B CA 1
ATOM 2346 C C . LEU B 1 58 ? -12.703 -1.084 11.656 1 94.94 58 LEU B C 1
ATOM 2348 O O . LEU B 1 58 ? -13.898 -1.153 11.93 1 94.94 58 LEU B O 1
ATOM 2352 N N . VAL B 1 59 ? -11.93 -0.224 12.188 1 94.56 59 VAL B N 1
ATOM 2353 C CA . VAL B 1 59 ? -12.359 0.563 13.336 1 94.56 59 VAL B CA 1
ATOM 2354 C C . VAL B 1 59 ? -13.133 1.795 12.859 1 94.56 59 VAL B C 1
ATOM 2356 O O . VAL B 1 59 ? -13.961 2.34 13.594 1 94.56 59 VAL B O 1
ATOM 2359 N N . GLY B 1 60 ? -12.773 2.326 11.688 1 93.56 60 GLY B N 1
ATOM 2360 C CA . GLY B 1 60 ? -13.43 3.5 11.141 1 93.56 60 GLY B CA 1
ATOM 2361 C C . GLY B 1 60 ? -14.852 3.227 10.68 1 93.56 60 GLY B C 1
ATOM 2362 O O . GLY B 1 60 ? -15.664 4.145 10.594 1 93.56 60 GLY B O 1
ATOM 2363 N N . LYS B 1 61 ? -15.109 2.012 10.328 1 89.75 61 LYS B N 1
ATOM 2364 C CA . LYS B 1 61 ? -16.438 1.574 9.883 1 89.75 61 LYS B CA 1
ATOM 2365 C C . LYS B 1 61 ? -16.922 2.42 8.719 1 89.75 61 LYS B C 1
ATOM 2367 O O . LYS B 1 61 ? -16.141 2.887 7.898 1 89.75 61 LYS B O 1
ATOM 2372 N N . GLU B 1 62 ? -18.219 2.545 8.547 1 90.81 62 GLU B N 1
ATOM 2373 C CA . GLU B 1 62 ? -18.812 3.135 7.355 1 90.81 62 GLU B CA 1
ATOM 2374 C C . GLU B 1 62 ? -18.641 4.648 7.34 1 90.81 62 GLU B C 1
ATOM 2376 O O . GLU B 1 62 ? -18.781 5.285 6.293 1 90.81 62 GLU B O 1
ATOM 2381 N N . CYS B 1 63 ? -18.203 5.234 8.484 1 91.19 63 CYS B N 1
ATOM 2382 C CA . CYS B 1 63 ? -18.078 6.684 8.594 1 91.19 63 CYS B CA 1
ATOM 2383 C C . CYS B 1 63 ? -16.984 7.207 7.676 1 91.19 63 CYS B C 1
ATOM 2385 O O . CYS B 1 63 ? -17.016 8.359 7.242 1 91.19 63 CYS B O 1
ATOM 2387 N N . LEU B 1 64 ? -16 6.375 7.316 1 95.38 64 LEU B N 1
ATOM 2388 C CA . LEU B 1 64 ? -14.844 6.828 6.555 1 95.38 64 LEU B CA 1
ATOM 2389 C C . LEU B 1 64 ? -14.812 6.18 5.176 1 95.38 64 LEU B C 1
ATOM 2391 O O . LEU B 1 64 ? -13.805 6.25 4.477 1 95.38 64 LEU B O 1
ATOM 2395 N N . TRP B 1 65 ? -16 5.559 4.875 1 94.38 65 TRP B N 1
ATOM 2396 C CA . TRP B 1 65 ? -16.078 4.891 3.582 1 94.38 65 TRP B CA 1
ATOM 2397 C C . TRP B 1 65 ? -16.766 5.781 2.551 1 94.38 65 TRP B C 1
ATOM 2399 O O . TRP B 1 65 ? -17.344 6.816 2.9 1 94.38 65 TRP B O 1
ATOM 2409 N N . GLY B 1 66 ? -16.609 5.383 1.319 1 93.69 66 GLY B N 1
ATOM 2410 C CA . GLY B 1 66 ? -17.344 6.043 0.253 1 93.69 66 GLY B CA 1
ATOM 2411 C C . GLY B 1 66 ? -18.75 5.52 0.086 1 93.69 66 GLY B C 1
ATOM 2412 O O . GLY B 1 66 ? -19.078 4.438 0.575 1 93.69 66 GLY B O 1
ATOM 2413 N N . ASN B 1 67 ? -19.516 6.281 -0.632 1 92.69 67 ASN B N 1
ATOM 2414 C CA . ASN B 1 67 ? -20.922 5.93 -0.827 1 92.69 67 ASN B CA 1
ATOM 2415 C C . ASN B 1 67 ? -21.125 5.121 -2.104 1 92.69 67 ASN B C 1
ATOM 2417 O O . ASN B 1 67 ? -22.172 4.496 -2.287 1 92.69 67 ASN B O 1
ATOM 2421 N N . THR B 1 68 ? -20.203 5.168 -2.971 1 92.81 68 THR B N 1
ATOM 2422 C CA . THR B 1 68 ? -20.297 4.484 -4.258 1 92.81 68 THR B CA 1
ATOM 2423 C C . THR B 1 68 ? -19.078 3.617 -4.508 1 92.81 68 THR B C 1
ATOM 2425 O O . THR B 1 68 ? -18.062 3.738 -3.809 1 92.81 68 THR B O 1
ATOM 2428 N N . LEU B 1 69 ? -19.203 2.719 -5.449 1 92.5 69 LEU B N 1
ATOM 2429 C CA . LEU B 1 69 ? -18.078 1.888 -5.875 1 92.5 69 LEU B CA 1
ATOM 2430 C C . LEU B 1 69 ? -16.906 2.748 -6.312 1 92.5 69 LEU B C 1
ATOM 2432 O O . LEU B 1 69 ? -15.758 2.479 -5.938 1 92.5 69 LEU B O 1
ATOM 2436 N N . ASN B 1 70 ? -17.203 3.752 -7.027 1 93.44 70 ASN B N 1
ATOM 2437 C CA . ASN B 1 70 ? -16.172 4.66 -7.508 1 93.44 70 ASN B CA 1
ATOM 2438 C C . ASN B 1 70 ? -15.469 5.375 -6.355 1 93.44 70 ASN B C 1
ATOM 2440 O O . ASN B 1 70 ? -14.242 5.48 -6.34 1 93.44 70 ASN B O 1
ATOM 2444 N N . GLU B 1 71 ? -16.219 5.844 -5.414 1 95.38 71 GLU B N 1
ATOM 2445 C CA . GLU B 1 71 ? -15.648 6.539 -4.266 1 95.38 71 GLU B CA 1
ATOM 2446 C C . GLU B 1 71 ? -14.75 5.613 -3.453 1 95.38 71 GLU B C 1
ATOM 2448 O O . GLU B 1 71 ? -13.664 6.012 -3.023 1 95.38 71 GLU B O 1
ATOM 2453 N N . ASN B 1 72 ? -15.234 4.434 -3.293 1 94.94 72 ASN B N 1
ATOM 2454 C CA . ASN B 1 72 ? -14.445 3.471 -2.533 1 94.94 72 ASN B CA 1
ATOM 2455 C C . ASN B 1 72 ? -13.164 3.102 -3.266 1 94.94 72 ASN B C 1
ATOM 2457 O O . ASN B 1 72 ? -12.133 2.855 -2.635 1 94.94 72 ASN B O 1
ATOM 2461 N N . SER B 1 73 ? -13.219 3.037 -4.547 1 95.62 73 SER B N 1
ATOM 2462 C CA .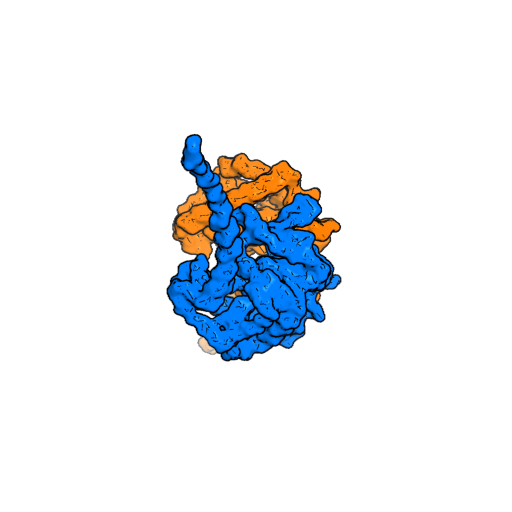 SER B 1 73 ? -12.016 2.793 -5.332 1 95.62 73 SER B CA 1
ATOM 2463 C C . SER B 1 73 ? -11.055 3.979 -5.254 1 95.62 73 SER B C 1
ATOM 2465 O O . SER B 1 73 ? -9.844 3.795 -5.156 1 95.62 73 SER B O 1
ATOM 2467 N N . GLU B 1 74 ? -11.594 5.145 -5.273 1 96.38 74 GLU B N 1
ATOM 2468 C CA . GLU B 1 74 ? -10.773 6.348 -5.156 1 96.38 74 GLU B CA 1
ATOM 2469 C C . GLU B 1 74 ? -10.078 6.414 -3.799 1 96.38 74 GLU B C 1
ATOM 2471 O O . GLU B 1 74 ? -8.922 6.816 -3.709 1 96.38 74 GLU B O 1
ATOM 2476 N N . ILE B 1 75 ? -10.82 6.055 -2.793 1 97.25 75 ILE B N 1
ATOM 2477 C CA . ILE B 1 75 ? -10.242 6.023 -1.452 1 97.25 75 ILE B CA 1
ATOM 2478 C C . ILE B 1 75 ? -9.039 5.086 -1.431 1 97.25 75 ILE B C 1
ATOM 2480 O O . ILE B 1 75 ? -7.984 5.43 -0.89 1 97.25 75 ILE B O 1
ATOM 2484 N N . ARG B 1 76 ? -9.18 3.971 -2.064 1 95.81 76 ARG B N 1
ATOM 2485 C CA . ARG B 1 76 ? -8.094 3.004 -2.129 1 95.81 76 ARG B CA 1
ATOM 2486 C C . ARG B 1 76 ? -6.891 3.582 -2.869 1 95.81 76 ARG B C 1
ATOM 2488 O O . ARG B 1 76 ? -5.742 3.344 -2.482 1 95.81 76 ARG B O 1
ATOM 2495 N N . GLN B 1 77 ? -7.195 4.281 -3.867 1 96 77 GLN B N 1
ATOM 2496 C CA . GLN B 1 77 ? -6.121 4.914 -4.625 1 96 77 GLN B CA 1
ATOM 2497 C C . GLN B 1 77 ? -5.359 5.918 -3.768 1 96 77 GLN B C 1
ATOM 2499 O O . GLN B 1 77 ? -4.125 5.918 -3.75 1 96 77 GLN B O 1
ATOM 2504 N N . TRP B 1 78 ? -6.027 6.719 -3.047 1 97.44 78 TRP B N 1
ATOM 2505 C CA . TRP B 1 78 ? -5.395 7.734 -2.211 1 97.44 78 TRP B CA 1
ATOM 2506 C C . TRP B 1 78 ? -4.652 7.094 -1.044 1 97.44 78 TRP B C 1
ATOM 2508 O O . TRP B 1 78 ? -3.637 7.621 -0.583 1 97.44 78 TRP B O 1
ATOM 2518 N N . ILE B 1 79 ? -5.172 5.965 -0.597 1 97.25 79 ILE B N 1
ATOM 2519 C CA . ILE B 1 79 ? -4.457 5.23 0.44 1 97.25 79 ILE B CA 1
ATOM 2520 C C . ILE B 1 79 ? -3.117 4.738 -0.107 1 97.25 79 ILE B C 1
ATOM 2522 O O . ILE B 1 79 ? -2.092 4.824 0.573 1 97.25 79 ILE B O 1
ATOM 2526 N N . GLY B 1 80 ? -3.178 4.227 -1.336 1 95.44 80 GLY B N 1
ATOM 2527 C CA . GLY B 1 80 ? -1.928 3.881 -1.992 1 95.44 80 GLY B CA 1
ATOM 2528 C C . GLY B 1 80 ? -0.981 5.059 -2.133 1 95.44 80 GLY B C 1
ATOM 2529 O O . GLY B 1 80 ? 0.218 4.93 -1.873 1 95.44 80 GLY B O 1
ATOM 2530 N N . TYR B 1 81 ? -1.55 6.152 -2.559 1 96.25 81 TYR B N 1
ATOM 2531 C CA . TYR B 1 81 ? -0.807 7.406 -2.635 1 96.25 81 TYR B CA 1
ATOM 2532 C C . TYR B 1 81 ? -0.187 7.758 -1.288 1 96.25 81 TYR B C 1
ATOM 2534 O O . TYR B 1 81 ? 0.988 8.125 -1.215 1 96.25 81 TYR B O 1
ATOM 2542 N N . ALA B 1 82 ? -0.943 7.652 -0.248 1 97.25 82 ALA B N 1
ATOM 2543 C CA . ALA B 1 82 ? -0.485 7.984 1.099 1 97.25 82 ALA B CA 1
ATOM 2544 C C . ALA B 1 82 ? 0.649 7.062 1.535 1 97.25 82 ALA B C 1
ATOM 2546 O O . ALA B 1 82 ? 1.597 7.5 2.193 1 97.25 82 ALA B O 1
ATOM 2547 N N . ASP B 1 83 ? 0.523 5.852 1.216 1 94.94 83 ASP B N 1
ATOM 2548 C CA . ASP B 1 83 ? 1.565 4.891 1.569 1 94.94 83 ASP B CA 1
ATOM 2549 C C . ASP B 1 83 ? 2.881 5.227 0.869 1 94.94 83 ASP B C 1
ATOM 2551 O O . ASP B 1 83 ? 3.949 5.168 1.481 1 94.94 83 ASP B O 1
ATOM 2555 N N . ASP B 1 84 ? 2.809 5.555 -0.391 1 94.31 84 ASP B N 1
ATOM 2556 C CA . ASP B 1 84 ? 3.994 5.953 -1.145 1 94.31 84 ASP B CA 1
ATOM 2557 C C . ASP B 1 84 ? 4.605 7.23 -0.569 1 94.31 84 ASP B C 1
ATOM 2559 O O . ASP B 1 84 ? 5.824 7.32 -0.408 1 94.31 84 ASP B O 1
ATOM 2563 N N . LEU B 1 85 ? 3.74 8.102 -0.28 1 96.5 85 LEU B N 1
ATOM 2564 C CA . LEU B 1 85 ? 4.168 9.359 0.325 1 96.5 85 LEU B CA 1
ATOM 2565 C C . LEU B 1 85 ? 4.852 9.117 1.664 1 96.5 85 LEU B C 1
ATOM 2567 O O . LEU B 1 85 ? 5.914 9.68 1.935 1 96.5 85 LEU B O 1
ATOM 2571 N N . ASN B 1 86 ? 4.262 8.273 2.408 1 95.25 86 ASN B N 1
ATOM 2572 C CA . ASN B 1 86 ? 4.789 7.977 3.736 1 95.25 86 ASN B CA 1
ATOM 2573 C C . ASN B 1 86 ? 6.203 7.41 3.662 1 95.25 86 ASN B C 1
ATOM 2575 O O . ASN B 1 86 ? 7.059 7.75 4.484 1 95.25 86 ASN B O 1
ATOM 2579 N N . THR B 1 87 ? 6.441 6.594 2.752 1 92.19 87 THR B N 1
ATOM 2580 C CA . THR B 1 87 ? 7.77 6.012 2.574 1 92.19 87 THR B CA 1
ATOM 2581 C C . THR B 1 87 ? 8.805 7.102 2.309 1 92.19 87 THR B C 1
ATOM 2583 O O . THR B 1 87 ? 9.883 7.102 2.91 1 92.19 87 THR B O 1
ATOM 2586 N N . ARG B 1 88 ? 8.492 7.988 1.504 1 95.12 88 ARG B N 1
ATOM 2587 C CA . ARG B 1 88 ? 9.383 9.086 1.155 1 95.12 88 ARG B CA 1
ATOM 2588 C C . ARG B 1 88 ? 9.57 10.039 2.336 1 95.12 88 ARG B C 1
ATOM 2590 O O . ARG B 1 88 ? 10.672 10.539 2.566 1 95.12 88 ARG B O 1
ATOM 2597 N N . VAL B 1 89 ? 8.508 10.234 3.014 1 94.75 89 VAL B N 1
ATOM 2598 C CA . VAL B 1 89 ? 8.57 11.094 4.191 1 94.75 89 VAL B CA 1
ATOM 2599 C C . VAL B 1 89 ? 9.492 10.469 5.238 1 94.75 89 VAL B C 1
ATOM 2601 O O . VAL B 1 89 ? 10.297 11.172 5.863 1 94.75 89 VAL B O 1
ATOM 2604 N N . CYS B 1 90 ? 9.414 9.211 5.414 1 90.44 90 CYS B N 1
ATOM 2605 C CA . CYS B 1 90 ? 10.266 8.531 6.379 1 90.44 90 CYS B CA 1
ATOM 2606 C C . CYS B 1 90 ? 11.734 8.672 5.996 1 90.44 90 CYS B C 1
ATOM 2608 O O . CYS B 1 90 ? 12.594 8.859 6.859 1 90.44 90 CYS B O 1
ATOM 2610 N N . CYS B 1 91 ? 12.016 8.562 4.711 1 91.5 91 CYS B N 1
ATOM 2611 C CA . CYS B 1 91 ? 13.383 8.719 4.23 1 91.5 91 CYS B CA 1
ATOM 2612 C C . CYS B 1 91 ? 13.891 10.133 4.492 1 91.5 91 CYS B C 1
ATOM 2614 O O . CYS B 1 91 ? 15.094 10.344 4.664 1 91.5 91 CYS B O 1
ATOM 2616 N N . TRP B 1 92 ? 12.992 11.039 4.582 1 91.44 92 TRP B N 1
ATOM 2617 C CA . TRP B 1 92 ? 13.312 12.438 4.836 1 91.44 92 TRP B CA 1
ATOM 2618 C C . TRP B 1 92 ? 13.469 12.695 6.328 1 91.44 92 TRP B C 1
ATOM 2620 O O . TRP B 1 92 ? 14.453 13.305 6.762 1 91.44 92 TRP B O 1
ATOM 2630 N N . VAL B 1 93 ? 12.625 12.148 7.145 1 87.06 93 VAL B N 1
ATOM 2631 C CA . VAL B 1 93 ? 12.461 12.547 8.539 1 87.06 93 VAL B CA 1
ATOM 2632 C C . VAL B 1 93 ? 13.336 11.68 9.438 1 87.06 93 VAL B C 1
ATOM 2634 O O . VAL B 1 93 ? 13.914 12.172 10.406 1 87.06 93 VAL B O 1
ATOM 2637 N N . TYR B 1 94 ? 13.492 10.445 9.164 1 85.25 94 TYR B N 1
ATOM 2638 C CA . TYR B 1 94 ? 14.109 9.492 10.078 1 85.25 94 TYR B CA 1
ATOM 2639 C C . TYR B 1 94 ? 15.578 9.844 10.32 1 85.25 94 TYR B C 1
ATOM 2641 O O . TYR B 1 94 ? 16.078 9.727 11.445 1 85.25 94 TYR B O 1
ATOM 2649 N N . PRO B 1 95 ? 16.297 10.219 9.312 1 84.81 95 PRO B N 1
ATOM 2650 C CA . PRO B 1 95 ? 17.672 10.641 9.578 1 84.81 95 PRO B CA 1
ATOM 2651 C C . PRO B 1 95 ? 17.75 11.789 10.586 1 84.81 95 PRO B C 1
ATOM 2653 O O . PRO B 1 95 ? 18.688 11.859 11.383 1 84.81 95 PRO B O 1
ATOM 2656 N N . TYR B 1 96 ? 16.797 12.633 10.523 1 83.56 96 TYR B N 1
ATOM 2657 C CA . TYR B 1 96 ? 16.766 13.758 11.453 1 83.56 96 TYR B CA 1
ATOM 2658 C C . TYR B 1 96 ? 16.453 13.289 12.867 1 83.56 96 TYR B C 1
ATOM 2660 O O . TYR B 1 96 ? 16.828 13.938 13.852 1 83.56 96 TYR B O 1
ATOM 2668 N N . MET B 1 97 ? 15.766 12.141 12.938 1 76.75 97 MET B N 1
ATOM 2669 C CA . MET B 1 97 ? 15.398 11.578 14.234 1 76.75 97 MET B CA 1
ATOM 2670 C C . MET B 1 97 ? 16.5 10.656 14.75 1 76.75 97 MET B C 1
ATOM 2672 O O . MET B 1 97 ? 16.406 10.156 15.875 1 76.75 97 MET B O 1
ATOM 2676 N N . GLY B 1 98 ? 17.5 10.414 13.992 1 76.44 98 GLY B N 1
ATOM 2677 C CA . GLY B 1 98 ? 18.594 9.547 14.383 1 76.44 98 GLY B CA 1
ATOM 2678 C C . GLY B 1 98 ? 18.281 8.078 14.211 1 76.44 98 GLY B C 1
ATOM 2679 O O . GLY B 1 98 ? 18.953 7.223 14.797 1 76.44 98 GLY B O 1
ATOM 2680 N N . LEU B 1 99 ? 17.234 7.82 13.484 1 76.5 99 LEU B N 1
ATOM 2681 C CA . LEU B 1 99 ? 16.812 6.434 13.305 1 76.5 99 LEU B CA 1
ATOM 2682 C C . LEU B 1 99 ? 17.484 5.828 12.07 1 76.5 99 LEU B C 1
ATOM 2684 O O . LEU B 1 99 ? 17.5 4.605 11.906 1 76.5 99 LEU B O 1
ATOM 2688 N N . ARG B 1 100 ? 18.047 6.703 11.227 1 81.19 100 ARG B N 1
ATOM 2689 C CA . ARG B 1 100 ? 18.797 6.305 10.039 1 81.19 100 ARG B CA 1
ATOM 2690 C C . ARG B 1 100 ? 20 7.203 9.836 1 81.19 100 ARG B C 1
ATOM 2692 O O . ARG B 1 100 ? 20.016 8.344 10.297 1 81.19 100 ARG B O 1
ATOM 2699 N N . ASN B 1 101 ? 21.016 6.613 9.164 1 84.56 101 ASN B N 1
ATOM 2700 C CA . ASN B 1 101 ? 22.172 7.43 8.828 1 84.56 101 ASN B CA 1
ATOM 2701 C C . ASN B 1 101 ? 21.797 8.594 7.91 1 84.56 101 ASN B C 1
ATOM 2703 O O . ASN B 1 101 ? 20.984 8.43 6.996 1 84.56 101 ASN B O 1
ATOM 2707 N N . TYR B 1 102 ? 22.422 9.68 8.258 1 85.12 102 TYR B N 1
ATOM 2708 C CA . TYR B 1 102 ? 22.125 10.859 7.461 1 85.12 102 TYR B CA 1
ATOM 2709 C C . TYR B 1 102 ? 22.938 10.867 6.168 1 85.12 102 TYR B C 1
ATOM 2711 O O . TYR B 1 102 ? 24.172 10.852 6.199 1 85.12 102 TYR B O 1
ATOM 2719 N N . ASN B 1 103 ? 22.312 10.812 5.125 1 88.12 103 ASN B N 1
ATOM 2720 C CA . ASN B 1 103 ? 22.844 10.984 3.777 1 88.12 103 ASN B CA 1
ATOM 2721 C C . ASN B 1 103 ? 22.188 12.164 3.061 1 88.12 103 ASN B C 1
ATOM 2723 O O . ASN B 1 103 ? 21.016 12.094 2.691 1 88.12 103 ASN B O 1
ATOM 2727 N N . LYS B 1 104 ? 23.016 13.172 2.834 1 88.5 104 LYS B N 1
ATOM 2728 C CA . LYS B 1 104 ? 22.484 14.43 2.311 1 88.5 104 LYS B CA 1
ATOM 2729 C C . LYS B 1 104 ? 21.797 14.219 0.968 1 88.5 104 LYS B C 1
ATOM 2731 O O . LYS B 1 104 ? 20.719 14.773 0.73 1 88.5 104 LYS B O 1
ATOM 2736 N N . GLN B 1 105 ? 22.359 13.461 0.14 1 92.44 105 GLN B N 1
ATOM 2737 C CA . GLN B 1 105 ? 21.797 13.227 -1.186 1 92.44 105 GLN B CA 1
ATOM 2738 C C . GLN B 1 105 ? 20.469 12.5 -1.097 1 92.44 105 GLN B C 1
ATOM 2740 O O . GLN B 1 105 ? 19.5 12.859 -1.788 1 92.44 105 GLN B O 1
ATOM 2745 N N . GLU B 1 106 ? 20.359 11.539 -0.253 1 90.5 106 GLU B N 1
ATOM 2746 C CA . GLU B 1 106 ? 19.141 10.766 -0.076 1 90.5 106 GLU B CA 1
ATOM 2747 C C . GLU B 1 106 ? 18.031 11.617 0.536 1 90.5 106 GLU B C 1
ATOM 2749 O O . GLU B 1 106 ? 16.875 11.523 0.131 1 90.5 106 GLU B O 1
ATOM 2754 N N . VAL B 1 107 ? 18.469 12.406 1.479 1 92.12 107 VAL B N 1
ATOM 2755 C CA . VAL B 1 107 ? 17.5 13.266 2.164 1 92.12 107 VAL B CA 1
ATOM 2756 C C . VAL B 1 107 ? 16.953 14.312 1.195 1 92.12 107 VAL B C 1
ATOM 2758 O O . VAL B 1 107 ? 15.75 14.555 1.141 1 92.12 107 VAL B O 1
ATOM 2761 N N . ASN B 1 108 ? 17.859 14.898 0.429 1 93.88 108 ASN B N 1
ATOM 2762 C CA . ASN B 1 108 ? 17.438 15.891 -0.554 1 93.88 108 ASN B CA 1
ATOM 2763 C C . ASN B 1 108 ? 16.5 15.281 -1.602 1 93.88 108 ASN B C 1
ATOM 2765 O O . ASN B 1 108 ? 15.523 15.906 -2.006 1 93.88 108 ASN B O 1
ATOM 2769 N N . HIS B 1 109 ? 16.797 14.125 -1.977 1 95.5 109 HIS B N 1
ATOM 2770 C CA . HIS B 1 109 ? 15.961 13.43 -2.941 1 95.5 109 HIS B CA 1
ATOM 2771 C C . HIS B 1 109 ? 14.578 13.141 -2.357 1 95.5 109 HIS B C 1
ATOM 2773 O O . HIS B 1 109 ? 13.562 13.336 -3.027 1 95.5 109 HIS B O 1
ATOM 2779 N N . ALA B 1 110 ? 14.586 12.656 -1.178 1 95.31 110 ALA B N 1
ATOM 2780 C CA . ALA B 1 110 ? 13.328 12.359 -0.501 1 95.31 110 ALA B CA 1
ATOM 2781 C C . ALA B 1 110 ? 12.484 13.617 -0.346 1 95.31 110 ALA B C 1
ATOM 2783 O O . ALA B 1 110 ? 11.266 13.586 -0.569 1 95.31 110 ALA B O 1
ATOM 2784 N N . GLN B 1 111 ? 13.133 14.648 0.028 1 94.75 111 GLN B N 1
ATOM 2785 C CA . GLN B 1 111 ? 12.43 15.922 0.173 1 94.75 111 GLN B CA 1
ATOM 2786 C C . GLN B 1 111 ? 11.797 16.359 -1.147 1 94.75 111 GLN B C 1
ATOM 2788 O O . GLN B 1 111 ? 10.633 16.766 -1.182 1 94.75 111 GLN B O 1
ATOM 2793 N N . ALA B 1 112 ? 12.578 16.281 -2.152 1 96.81 112 ALA B N 1
ATOM 2794 C CA . ALA B 1 112 ? 12.086 16.656 -3.473 1 96.81 112 ALA B CA 1
ATOM 2795 C C . ALA B 1 112 ? 10.891 15.805 -3.881 1 96.81 112 ALA B C 1
ATOM 2797 O O . ALA B 1 112 ? 9.922 16.312 -4.438 1 96.81 112 ALA B O 1
ATOM 2798 N N . GLU B 1 113 ? 10.938 14.555 -3.596 1 96.94 113 GLU B N 1
ATOM 2799 C CA . GLU B 1 113 ? 9.852 13.641 -3.922 1 96.94 113 GLU B CA 1
ATOM 2800 C C . GLU B 1 113 ? 8.586 13.984 -3.135 1 96.94 113 GLU B C 1
ATOM 2802 O O . GLU B 1 113 ? 7.484 13.977 -3.686 1 96.94 113 GLU B O 1
ATOM 2807 N N . VAL B 1 114 ? 8.781 14.25 -1.921 1 97.31 114 VAL B N 1
ATOM 2808 C CA . VAL B 1 114 ? 7.645 14.609 -1.076 1 97.31 114 VAL B CA 1
ATOM 2809 C C . VAL B 1 114 ? 6.969 15.867 -1.618 1 97.31 114 VAL B C 1
ATOM 2811 O O . VAL B 1 114 ? 5.738 15.945 -1.664 1 97.31 114 VAL B O 1
ATOM 2814 N N . LEU B 1 115 ? 7.758 16.828 -2.039 1 97.56 115 LEU B N 1
ATOM 2815 C CA . LEU B 1 115 ? 7.199 18.062 -2.572 1 97.56 115 LEU B CA 1
ATOM 2816 C C . LEU B 1 115 ? 6.449 17.797 -3.875 1 97.56 115 LEU B C 1
ATOM 2818 O O . LEU B 1 115 ? 5.441 18.453 -4.156 1 97.56 115 LEU B O 1
ATOM 2822 N N . LYS B 1 116 ? 6.93 16.828 -4.625 1 96.94 116 LYS B N 1
ATOM 2823 C CA . LYS B 1 116 ? 6.203 16.438 -5.832 1 96.94 116 LYS B CA 1
ATOM 2824 C C . LYS B 1 116 ? 4.84 15.852 -5.484 1 96.94 116 LYS B C 1
ATOM 2826 O O . LYS B 1 116 ? 3.842 16.156 -6.145 1 96.94 116 LYS B O 1
ATOM 2831 N N . TYR B 1 117 ? 4.859 15.023 -4.52 1 97.12 117 TYR B N 1
ATOM 2832 C CA . TYR B 1 117 ? 3.604 14.438 -4.062 1 97.12 117 TYR B CA 1
ATOM 2833 C C . TYR B 1 117 ? 2.662 15.516 -3.529 1 97.12 117 TYR B C 1
ATOM 2835 O O . TYR B 1 117 ? 1.457 15.477 -3.787 1 97.12 117 TYR B O 1
ATOM 2843 N N . LEU B 1 118 ? 3.197 16.453 -2.811 1 97.81 118 LEU B N 1
ATOM 2844 C CA . LEU B 1 118 ? 2.393 17.562 -2.289 1 97.81 118 LEU B CA 1
ATOM 2845 C C . LEU B 1 118 ? 1.783 18.375 -3.424 1 97.81 118 LEU B C 1
ATOM 2847 O O . LEU B 1 118 ? 0.654 18.859 -3.311 1 97.81 118 LEU B O 1
ATOM 2851 N N . ALA B 1 119 ? 2.516 18.5 -4.465 1 97.69 119 ALA B N 1
ATOM 2852 C CA . ALA B 1 119 ? 2.012 19.234 -5.621 1 97.69 119 ALA B CA 1
ATOM 2853 C C . ALA B 1 119 ? 0.802 18.531 -6.234 1 97.69 119 ALA B C 1
ATOM 2855 O O . ALA B 1 119 ? -0.172 19.172 -6.621 1 97.69 119 ALA B O 1
ATOM 2856 N N . ILE B 1 120 ? 0.866 17.219 -6.332 1 96.12 120 ILE B N 1
ATOM 2857 C CA . ILE B 1 120 ? -0.248 16.438 -6.852 1 96.12 120 ILE B CA 1
ATOM 2858 C C . ILE B 1 120 ? -1.472 16.625 -5.957 1 96.12 120 ILE B C 1
ATOM 2860 O O . ILE B 1 120 ? -2.582 16.828 -6.449 1 96.12 120 ILE B O 1
ATOM 2864 N N . LEU B 1 121 ? -1.21 16.562 -4.707 1 97.75 121 LEU B N 1
ATOM 2865 C CA . LEU B 1 121 ? -2.281 16.734 -3.73 1 97.75 121 LEU B CA 1
ATOM 2866 C C . LEU B 1 121 ? -2.891 18.125 -3.828 1 97.75 121 LEU B C 1
ATOM 2868 O O . LEU B 1 121 ? -4.113 18.266 -3.824 1 97.75 121 LEU B O 1
ATOM 2872 N N . ASP B 1 122 ? -2.051 19.078 -3.898 1 98.19 122 ASP B N 1
ATOM 2873 C CA . ASP B 1 122 ? -2.49 20.469 -3.977 1 98.19 122 ASP B CA 1
ATOM 2874 C C . ASP B 1 122 ? -3.352 20.703 -5.215 1 98.19 122 ASP B C 1
ATOM 2876 O O . ASP B 1 122 ? -4.375 21.375 -5.148 1 98.19 122 ASP B O 1
ATOM 2880 N N . GLN B 1 123 ? -2.945 20.172 -6.281 1 97 123 GLN B N 1
ATOM 2881 C CA . GLN B 1 123 ? -3.701 20.297 -7.523 1 97 123 GLN B CA 1
ATOM 2882 C C . GLN B 1 123 ? -5.086 19.672 -7.395 1 97 123 GLN B C 1
ATOM 2884 O O . GLN B 1 123 ? -6.078 20.234 -7.852 1 97 123 GLN B O 1
ATOM 2889 N N . HIS B 1 124 ? -5.145 18.531 -6.797 1 96.38 124 HIS B N 1
ATOM 2890 C CA . HIS B 1 124 ? -6.422 17.859 -6.598 1 96.38 124 HIS B CA 1
ATOM 2891 C C . HIS B 1 124 ? -7.34 18.672 -5.695 1 96.38 124 HIS B C 1
ATOM 2893 O O . HIS B 1 124 ? -8.539 18.797 -5.965 1 96.38 124 HIS B O 1
ATOM 2899 N N . LEU B 1 125 ? -6.781 19.266 -4.734 1 97.44 125 LEU B N 1
ATOM 2900 C CA . LEU B 1 125 ? -7.555 19.938 -3.699 1 97.44 125 LEU B CA 1
ATOM 2901 C C . LEU B 1 125 ? -7.965 21.328 -4.156 1 97.44 125 LEU B C 1
ATOM 2903 O O . LEU B 1 125 ? -8.758 22 -3.49 1 97.44 125 LEU B O 1
ATOM 2907 N N . LEU B 1 126 ? -7.422 21.781 -5.238 1 95.69 126 LEU B N 1
ATOM 2908 C CA . LEU B 1 126 ? -7.879 23.031 -5.832 1 95.69 126 LEU B CA 1
ATOM 2909 C C . LEU B 1 126 ? -9.359 22.953 -6.18 1 95.69 126 LEU B C 1
ATOM 2911 O O . LEU B 1 126 ? -10.07 23.969 -6.105 1 95.69 126 LEU B O 1
ATOM 2915 N N . HIS B 1 127 ? -9.836 21.719 -6.449 1 94.5 127 HIS B N 1
ATOM 2916 C CA . HIS B 1 127 ? -11.203 21.578 -6.934 1 94.5 127 HIS B CA 1
ATOM 2917 C C . HIS B 1 127 ? -12.031 20.703 -5.996 1 94.5 127 HIS B C 1
ATOM 2919 O O . HIS B 1 127 ? -13.195 20.406 -6.277 1 94.5 127 HIS B O 1
ATOM 2925 N N . ASN B 1 128 ? -11.43 20.281 -4.906 1 95.56 128 ASN B N 1
ATOM 2926 C CA . ASN B 1 128 ? -12.109 19.406 -3.951 1 95.56 128 ASN B CA 1
ATOM 2927 C C . ASN B 1 128 ? -11.812 19.812 -2.512 1 95.56 128 ASN B C 1
ATOM 2929 O O . ASN B 1 128 ? -10.688 20.188 -2.186 1 95.56 128 ASN B O 1
ATOM 2933 N N . MET B 1 129 ? -12.805 19.781 -1.711 1 95.25 129 MET B N 1
ATOM 2934 C CA . MET B 1 129 ? -12.602 20.109 -0.302 1 95.25 129 MET B CA 1
ATOM 2935 C C . MET B 1 129 ? -11.883 18.984 0.424 1 95.25 129 MET B C 1
ATOM 2937 O O . MET B 1 129 ? -11.039 19.219 1.285 1 95.25 129 MET B O 1
ATOM 2941 N N . TYR B 1 130 ? -12.32 17.797 0.083 1 97.75 130 TYR B N 1
ATOM 2942 C CA . TYR B 1 130 ? -11.695 16.594 0.591 1 97.75 130 TYR B CA 1
ATOM 2943 C C . TYR B 1 130 ? -11.188 15.719 -0.552 1 97.75 130 TYR B C 1
ATOM 2945 O O . TYR B 1 130 ? -11.359 16.062 -1.725 1 97.75 130 TYR B O 1
ATOM 2953 N N . LEU B 1 131 ? -10.508 14.688 -0.233 1 97.62 131 LEU B N 1
ATOM 2954 C CA . LEU B 1 131 ? -9.883 13.891 -1.283 1 97.62 131 LEU B CA 1
ATOM 2955 C C . LEU B 1 131 ? -10.93 13.125 -2.082 1 97.62 131 LEU B C 1
ATOM 2957 O O . LEU B 1 131 ? -10.805 12.977 -3.299 1 97.62 131 LEU B O 1
ATOM 2961 N N . VAL B 1 132 ? -11.891 12.578 -1.363 1 97.12 132 VAL B N 1
ATOM 2962 C CA . VAL B 1 132 ? -12.938 11.82 -2.041 1 97.12 132 VAL B CA 1
ATOM 2963 C C . VAL B 1 132 ? -14.312 12.281 -1.553 1 97.12 132 VAL B C 1
ATOM 2965 O O . VAL B 1 132 ? -14.578 12.289 -0.349 1 97.12 132 VAL B O 1
ATOM 2968 N N . GLY B 1 133 ? -15.141 12.625 -2.438 1 93.69 133 GLY B N 1
ATOM 2969 C CA . GLY B 1 133 ? -16.484 13.039 -2.08 1 93.69 133 GLY B CA 1
ATOM 2970 C C . GLY B 1 133 ? -16.516 14.359 -1.332 1 93.69 133 GLY B C 1
ATOM 2971 O O . GLY B 1 133 ? -15.656 15.219 -1.534 1 93.69 133 GLY B O 1
ATOM 2972 N N . ASP B 1 134 ? -17.547 14.492 -0.432 1 94.31 134 ASP B N 1
ATOM 2973 C CA . ASP B 1 134 ? -17.766 15.773 0.234 1 94.31 134 ASP B CA 1
ATOM 2974 C C . ASP B 1 134 ? -17.594 15.641 1.745 1 94.31 134 ASP B C 1
ATOM 2976 O O . ASP B 1 134 ? -18.078 16.484 2.504 1 94.31 134 ASP B O 1
ATOM 2980 N N . ARG B 1 135 ? -17.016 14.602 2.115 1 95.25 135 ARG B N 1
ATOM 2981 C CA . ARG B 1 135 ? -16.75 14.398 3.537 1 95.25 135 ARG B CA 1
ATOM 2982 C C . ARG B 1 135 ? -15.398 13.742 3.756 1 95.25 135 ARG B C 1
ATOM 2984 O O . ARG B 1 135 ? -14.781 13.242 2.812 1 95.25 135 ARG B O 1
ATOM 2991 N N . ILE B 1 136 ? -14.992 13.805 4.965 1 97.25 136 ILE B N 1
ATOM 2992 C CA . ILE B 1 136 ? -13.719 13.195 5.328 1 97.25 136 ILE B CA 1
ATOM 2993 C C . ILE B 1 136 ? -13.82 11.672 5.191 1 97.25 136 ILE B C 1
ATOM 2995 O O . ILE B 1 136 ? -14.789 11.07 5.656 1 97.25 136 ILE B O 1
ATOM 2999 N N . THR B 1 137 ? -12.93 11.109 4.477 1 97.75 137 THR B N 1
ATOM 3000 C CA . THR B 1 137 ? -12.867 9.664 4.32 1 97.75 137 THR B CA 1
ATOM 3001 C C . THR B 1 137 ? -11.531 9.117 4.828 1 97.75 137 THR B C 1
ATOM 3003 O O . THR B 1 137 ? -10.695 9.875 5.324 1 97.75 137 THR B O 1
ATOM 3006 N N . GLN B 1 138 ? -11.352 7.832 4.734 1 97.94 138 GLN B N 1
ATOM 3007 C CA . GLN B 1 138 ? -10.102 7.203 5.141 1 97.94 138 GLN B CA 1
ATOM 3008 C C . GLN B 1 138 ? -8.922 7.742 4.328 1 97.94 138 GLN B C 1
ATOM 3010 O O . GLN B 1 138 ? -7.785 7.754 4.805 1 97.94 138 GLN B O 1
ATOM 3015 N N . ALA B 1 139 ? -9.234 8.164 3.105 1 98.31 139 ALA B N 1
ATOM 3016 C CA . ALA B 1 139 ? -8.219 8.766 2.252 1 98.31 139 ALA B CA 1
ATOM 3017 C C . ALA B 1 139 ? -7.613 10.008 2.902 1 98.31 139 ALA B C 1
ATOM 3019 O O . ALA B 1 139 ? -6.395 10.172 2.934 1 98.31 139 ALA B O 1
ATOM 3020 N N . ASP B 1 140 ? -8.438 10.812 3.428 1 98.5 140 ASP B N 1
ATOM 3021 C CA . ASP B 1 140 ? -7.992 12.039 4.082 1 98.5 140 ASP B CA 1
ATOM 3022 C C . ASP B 1 140 ? -7.156 11.734 5.32 1 98.5 140 ASP B C 1
ATOM 3024 O O . ASP B 1 140 ? -6.117 12.352 5.547 1 98.5 140 ASP B O 1
ATOM 3028 N N . VAL B 1 141 ? -7.641 10.82 6.066 1 97.75 141 VAL B N 1
ATOM 3029 C CA . VAL B 1 141 ? -6.953 10.445 7.301 1 97.75 141 VAL B CA 1
ATOM 3030 C C . VAL B 1 141 ? -5.555 9.93 6.98 1 97.75 141 VAL B C 1
ATOM 3032 O O . VAL B 1 141 ? -4.57 10.359 7.578 1 97.75 141 VAL B O 1
ATOM 3035 N N . ALA B 1 142 ? -5.465 9.031 6.043 1 97.81 142 ALA B N 1
ATOM 3036 C CA . ALA B 1 142 ? -4.188 8.43 5.676 1 97.81 142 ALA B CA 1
ATOM 3037 C C . ALA B 1 142 ? -3.207 9.477 5.168 1 97.81 142 ALA B C 1
ATOM 3039 O O . ALA B 1 142 ? -2.045 9.5 5.582 1 97.81 142 ALA B O 1
ATOM 3040 N N . CYS B 1 143 ? -3.637 10.359 4.324 1 98.25 143 CYS B N 1
ATOM 3041 C CA . CYS B 1 143 ? -2.764 11.359 3.723 1 98.25 143 CYS B CA 1
ATOM 3042 C C . CYS B 1 143 ? -2.354 12.406 4.746 1 98.25 143 CYS B C 1
ATOM 3044 O O . CYS B 1 143 ? -1.195 12.828 4.777 1 98.25 143 CYS B O 1
ATOM 3046 N N . ALA B 1 144 ? -3.291 12.852 5.559 1 97.38 144 ALA B N 1
ATOM 3047 C CA . ALA B 1 144 ? -2.98 13.867 6.562 1 97.38 144 ALA B CA 1
ATOM 3048 C C . ALA B 1 144 ? -1.957 13.344 7.57 1 97.38 144 ALA B C 1
ATOM 3050 O O . ALA B 1 144 ? -1.029 14.062 7.949 1 97.38 144 ALA B O 1
ATOM 3051 N N . VAL B 1 145 ? -2.146 12.125 7.938 1 95.25 145 VAL B N 1
ATOM 3052 C CA . VAL B 1 145 ? -1.221 11.531 8.898 1 95.25 145 VAL B CA 1
ATOM 3053 C C . VAL B 1 145 ? 0.165 11.398 8.266 1 95.25 145 VAL B C 1
ATOM 3055 O O . VAL B 1 145 ? 1.178 11.648 8.93 1 95.25 145 VAL B O 1
ATOM 3058 N N . ALA B 1 146 ? 0.232 11.008 7.031 1 95.94 146 ALA B N 1
ATOM 3059 C CA . ALA B 1 146 ? 1.51 10.898 6.332 1 95.94 146 ALA B CA 1
ATOM 3060 C C . ALA B 1 146 ? 2.223 12.25 6.277 1 95.94 146 ALA B C 1
ATOM 3062 O O . ALA B 1 146 ? 3.455 12.305 6.262 1 95.94 146 ALA B O 1
ATOM 3063 N N . LEU B 1 147 ? 1.473 13.312 6.254 1 96.19 147 LEU B N 1
ATOM 3064 C CA . LEU B 1 147 ? 2.039 14.648 6.078 1 96.19 147 LEU B CA 1
ATOM 3065 C C . LEU B 1 147 ? 2.201 15.352 7.418 1 96.19 147 LEU B C 1
ATOM 3067 O O . LEU B 1 147 ? 2.586 16.531 7.465 1 96.19 147 LEU B O 1
ATOM 3071 N N . TYR B 1 148 ? 1.917 14.695 8.445 1 92.06 148 TYR B N 1
ATOM 3072 C CA . TYR B 1 148 ? 1.936 15.312 9.766 1 92.06 148 TYR B CA 1
ATOM 3073 C C . TYR B 1 148 ? 3.32 15.859 10.094 1 92.06 148 TYR B C 1
ATOM 3075 O O . TYR B 1 148 ? 3.471 17.031 10.422 1 92.06 148 TYR B O 1
ATOM 3083 N N . PHE B 1 149 ? 4.328 15.102 9.945 1 88.5 149 PHE B N 1
ATOM 3084 C CA . PHE B 1 149 ? 5.668 15.516 10.344 1 88.5 149 PHE B CA 1
ATOM 3085 C C . PHE B 1 149 ? 6.227 16.547 9.375 1 88.5 149 PHE B C 1
ATOM 3087 O O . PHE B 1 149 ? 6.828 17.547 9.797 1 88.5 149 PHE B O 1
ATOM 3094 N N . PRO B 1 150 ? 6.047 16.312 8.102 1 92.94 150 PRO B N 1
ATOM 3095 C CA . PRO B 1 150 ? 6.512 17.375 7.188 1 92.94 150 PRO B CA 1
ATOM 3096 C C . PRO B 1 150 ? 5.926 18.734 7.52 1 92.94 150 PRO B C 1
ATOM 3098 O O . PRO B 1 150 ? 6.652 19.734 7.555 1 92.94 150 PRO B O 1
ATOM 3101 N N . PHE B 1 151 ? 4.66 18.797 7.766 1 93.25 151 PHE B N 1
ATOM 3102 C CA . PHE B 1 151 ? 4.02 20.078 8.07 1 93.25 151 PHE B CA 1
ATOM 3103 C C . PHE B 1 151 ? 4.488 20.609 9.422 1 93.25 151 PHE B C 1
ATOM 3105 O O . PHE B 1 151 ? 4.59 21.812 9.617 1 93.25 151 PHE B O 1
ATOM 3112 N N . LYS B 1 152 ? 4.75 19.75 10.258 1 87.94 152 LYS B N 1
ATOM 3113 C CA . LYS B 1 152 ? 5.109 20.141 11.609 1 87.94 152 LYS B CA 1
ATOM 3114 C C . LYS B 1 152 ? 6.562 20.609 11.688 1 87.94 152 LYS B C 1
ATOM 3116 O O . LYS B 1 152 ? 6.891 21.547 12.414 1 87.94 152 LYS B O 1
ATOM 3121 N N . PHE B 1 153 ? 7.469 20 10.859 1 86.62 153 PHE B N 1
ATOM 3122 C CA . PHE B 1 153 ? 8.883 20.219 11.148 1 86.62 153 PHE B CA 1
ATOM 3123 C C . PHE B 1 153 ? 9.602 20.766 9.922 1 86.62 153 PHE B C 1
ATOM 3125 O O . PHE B 1 153 ? 10.695 21.328 10.031 1 86.62 153 PHE B O 1
ATOM 3132 N N . PHE B 1 154 ? 9.023 20.703 8.742 1 90.44 154 PHE B N 1
ATOM 3133 C CA . PHE B 1 154 ? 9.875 20.953 7.59 1 90.44 154 PHE B CA 1
ATOM 3134 C C . PHE B 1 154 ? 9.242 21.969 6.652 1 90.44 154 PHE B C 1
ATOM 3136 O O . PHE B 1 154 ? 9.945 22.719 5.973 1 90.44 154 PHE B O 1
ATOM 3143 N N . LEU B 1 155 ? 8.008 21.953 6.578 1 94.38 155 LEU B N 1
ATOM 3144 C CA . LEU B 1 155 ? 7.352 22.844 5.629 1 94.38 155 LEU B CA 1
ATOM 3145 C C . LEU B 1 155 ? 7.184 24.25 6.223 1 94.38 155 LEU B C 1
ATOM 3147 O O . LEU B 1 155 ? 6.199 24.516 6.914 1 94.38 155 LEU B O 1
ATOM 3151 N N . THR B 1 156 ? 8.039 25.156 5.883 1 94.31 156 THR B N 1
ATOM 3152 C CA . THR B 1 156 ? 8.023 26.531 6.359 1 94.31 156 THR B CA 1
ATOM 3153 C C . THR B 1 156 ? 6.902 27.328 5.684 1 94.31 156 THR B C 1
ATOM 3155 O O . THR B 1 156 ? 6.309 26.859 4.711 1 94.31 156 THR B O 1
ATOM 3158 N N . PRO B 1 157 ? 6.652 28.5 6.254 1 94.75 157 PRO B N 1
ATOM 3159 C CA . PRO B 1 157 ? 5.621 29.328 5.625 1 94.75 157 PRO B CA 1
ATOM 3160 C C . PRO B 1 157 ? 5.902 29.609 4.152 1 94.75 157 PRO B C 1
ATOM 3162 O O . PRO B 1 157 ? 4.984 29.594 3.328 1 94.75 157 PRO B O 1
ATOM 3165 N N . ALA B 1 158 ? 7.113 29.812 3.799 1 94.69 158 ALA B N 1
ATOM 3166 C CA . ALA B 1 158 ? 7.496 30.078 2.416 1 94.69 158 ALA B CA 1
ATOM 3167 C C . ALA B 1 158 ? 7.168 28.891 1.516 1 94.69 158 ALA B C 1
ATOM 3169 O O . ALA B 1 158 ? 6.684 29.062 0.395 1 94.69 158 ALA B O 1
ATOM 3170 N N . THR B 1 159 ? 7.371 27.688 2.035 1 95.12 159 THR B N 1
ATOM 3171 C CA . THR B 1 159 ? 7.094 26.484 1.254 1 95.12 159 THR B CA 1
ATOM 3172 C C . THR B 1 159 ? 5.59 26.25 1.159 1 95.12 159 THR B C 1
ATOM 3174 O O . THR B 1 159 ? 5.086 25.859 0.103 1 95.12 159 THR B O 1
ATOM 3177 N N . ARG B 1 160 ? 4.922 26.516 2.234 1 96.25 160 ARG B N 1
ATOM 3178 C CA . ARG B 1 160 ? 3.49 26.25 2.291 1 96.25 160 ARG B CA 1
ATOM 3179 C C . ARG B 1 160 ? 2.721 27.172 1.359 1 96.25 160 ARG B C 1
ATOM 3181 O O . ARG B 1 160 ? 1.628 26.844 0.898 1 96.25 160 ARG B O 1
ATOM 3188 N N . GLU B 1 161 ? 3.266 28.266 1.088 1 96.19 161 GLU B N 1
ATOM 3189 C CA . GLU B 1 161 ? 2.633 29.219 0.178 1 96.19 161 GLU B CA 1
ATOM 3190 C C . GLU B 1 161 ? 2.531 28.641 -1.233 1 96.19 161 GLU B C 1
ATOM 3192 O O . GLU B 1 161 ? 1.689 29.078 -2.025 1 96.19 161 GLU B O 1
ATOM 3197 N N . LYS B 1 162 ? 3.357 27.719 -1.509 1 96.75 162 LYS B N 1
ATOM 3198 C CA . LYS B 1 162 ? 3.324 27.062 -2.816 1 96.75 162 LYS B CA 1
ATOM 3199 C C . LYS B 1 162 ? 2.227 26 -2.875 1 96.75 162 LYS B C 1
ATOM 3201 O O . LYS B 1 162 ? 1.866 25.531 -3.959 1 96.75 162 LYS B O 1
ATOM 3206 N N . PHE B 1 163 ? 1.764 25.594 -1.722 1 97.88 163 PHE B N 1
ATOM 3207 C CA . PHE B 1 163 ? 0.756 24.547 -1.614 1 97.88 163 PHE B CA 1
ATOM 3208 C C . PHE B 1 163 ? -0.409 25 -0.744 1 97.88 163 PHE B C 1
ATOM 3210 O O . PHE B 1 163 ? -0.712 24.375 0.275 1 97.88 163 PHE B O 1
ATOM 3217 N N . VAL B 1 164 ? -1.123 25.969 -1.209 1 97.62 164 VAL B N 1
ATOM 3218 C CA . VAL B 1 164 ? -2.129 26.672 -0.418 1 97.62 164 VAL B CA 1
ATOM 3219 C C . VAL B 1 164 ? -3.316 25.75 -0.155 1 97.62 164 VAL B C 1
ATOM 3221 O O . VAL B 1 164 ? -3.801 25.656 0.975 1 97.62 164 VAL B O 1
ATOM 3224 N N . SER B 1 165 ? -3.764 25.078 -1.244 1 98.12 165 SER B N 1
ATOM 3225 C CA . SER B 1 165 ? -4.93 24.203 -1.1 1 98.12 165 SER B CA 1
ATOM 3226 C C . SER B 1 165 ? -4.637 23.031 -0.166 1 98.12 165 SER B C 1
ATOM 3228 O O . SER B 1 165 ? -5.465 22.688 0.678 1 98.12 165 SER B O 1
ATOM 3230 N N . ALA B 1 166 ? -3.467 22.484 -0.3 1 98.12 166 ALA B N 1
ATOM 3231 C CA . ALA B 1 166 ? -3.076 21.359 0.558 1 98.12 166 ALA B CA 1
ATOM 3232 C C . ALA B 1 166 ? -2.926 21.812 2.008 1 98.12 166 ALA B C 1
ATOM 3234 O O . ALA B 1 166 ? -3.299 21.078 2.932 1 98.12 166 ALA B O 1
ATOM 3235 N N . THR B 1 167 ? -2.373 23 2.188 1 97.5 167 THR B N 1
ATOM 3236 C CA . THR B 1 167 ? -2.189 23.531 3.533 1 97.5 167 THR B CA 1
ATOM 3237 C C . THR B 1 167 ? -3.535 23.797 4.199 1 97.5 167 THR B C 1
ATOM 3239 O O . THR B 1 167 ? -3.729 23.469 5.371 1 97.5 167 THR B O 1
ATOM 3242 N N . ARG B 1 168 ? -4.418 24.391 3.488 1 97.06 168 ARG B N 1
ATOM 3243 C CA . ARG B 1 168 ? -5.762 24.625 4.008 1 97.06 168 ARG B CA 1
ATOM 3244 C C . ARG B 1 168 ? -6.43 23.312 4.402 1 97.06 168 ARG B C 1
ATOM 3246 O O . ARG B 1 168 ? -7.02 23.203 5.48 1 97.06 168 ARG B O 1
ATOM 3253 N N . TRP B 1 169 ? -6.395 22.344 3.498 1 98.06 169 TRP B N 1
ATOM 3254 C CA . TRP B 1 169 ? -6.957 21.016 3.73 1 98.06 169 TRP B CA 1
ATOM 3255 C C . TRP B 1 169 ? -6.352 20.375 4.977 1 98.06 169 TRP B C 1
ATOM 3257 O O . TRP B 1 169 ? -7.074 19.859 5.832 1 98.06 169 TRP B O 1
ATOM 3267 N N . PHE B 1 170 ? -5.086 20.5 5.082 1 97.75 170 PHE B N 1
ATOM 3268 C CA . PHE B 1 170 ? -4.391 19.906 6.219 1 97.75 170 PHE B CA 1
ATOM 3269 C C . PHE B 1 170 ? -4.832 20.562 7.52 1 97.75 170 PHE B C 1
ATOM 3271 O O . PHE B 1 170 ? -5.133 19.875 8.5 1 97.75 170 PHE B O 1
ATOM 3278 N N . ASN B 1 171 ? -4.863 21.828 7.535 1 96.31 171 ASN B N 1
ATOM 3279 C CA . ASN B 1 171 ? -5.309 22.578 8.711 1 96.31 171 ASN B CA 1
ATOM 3280 C C . ASN B 1 171 ? -6.734 22.203 9.102 1 96.31 171 ASN B C 1
ATOM 3282 O O . ASN B 1 171 ? -7.047 22.094 10.289 1 96.31 171 ASN B O 1
ATOM 3286 N N . THR B 1 172 ? -7.531 22.047 8.117 1 96.69 172 THR B N 1
ATOM 3287 C CA . THR B 1 172 ? -8.914 21.656 8.383 1 96.69 172 THR B CA 1
ATOM 3288 C C . THR B 1 172 ? -8.969 20.312 9.086 1 96.69 172 THR B C 1
ATOM 3290 O O . THR B 1 172 ? -9.734 20.141 10.039 1 96.69 172 THR B O 1
ATOM 3293 N N . LEU B 1 173 ? -8.164 19.391 8.672 1 96.56 173 LEU B N 1
ATOM 3294 C CA . LEU B 1 173 ? -8.195 18.031 9.211 1 96.56 173 LEU B CA 1
ATOM 3295 C C . LEU B 1 173 ? -7.609 18 10.617 1 96.56 173 LEU B C 1
ATOM 3297 O O . LEU B 1 173 ? -8.219 17.438 11.531 1 96.56 173 LEU B O 1
ATOM 3301 N N . VAL B 1 174 ? -6.484 18.594 10.828 1 93.81 174 VAL B N 1
ATOM 3302 C CA . VAL B 1 174 ? -5.777 18.469 12.102 1 93.81 174 VAL B CA 1
ATOM 3303 C C . VAL B 1 174 ? -6.523 19.25 13.18 1 93.81 174 VAL B C 1
ATOM 3305 O O . VAL B 1 174 ? -6.285 19.062 14.375 1 93.81 174 VAL B O 1
ATOM 3308 N N . ASN B 1 175 ? -7.379 20.125 12.805 1 93.81 175 ASN B N 1
ATOM 3309 C CA . ASN B 1 175 ? -8.148 20.891 13.773 1 93.81 175 ASN B CA 1
ATOM 3310 C C . ASN B 1 175 ? -9.453 20.188 14.141 1 93.81 175 ASN B C 1
ATOM 3312 O O . ASN B 1 175 ? -10.188 20.656 15.008 1 93.81 175 ASN B O 1
ATOM 3316 N N . GLN B 1 176 ? -9.711 19.109 13.43 1 94.44 176 GLN B N 1
ATOM 3317 C CA . GLN B 1 176 ? -10.844 18.297 13.867 1 94.44 176 GLN B CA 1
ATOM 3318 C C . GLN B 1 176 ? -10.586 17.672 15.234 1 94.44 176 GLN B C 1
ATOM 3320 O O . GLN B 1 176 ? -9.461 17.266 15.539 1 94.44 176 GLN B O 1
ATOM 3325 N N . GLU B 1 177 ? -11.641 17.578 16.047 1 94.25 177 GLU 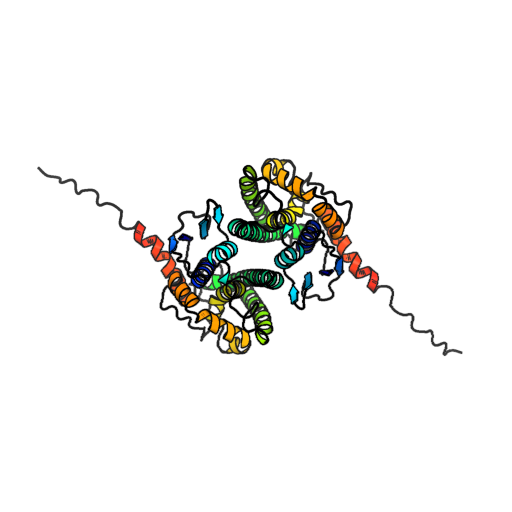B N 1
ATOM 3326 C CA . GLU B 1 177 ? -11.492 17.016 17.391 1 94.25 177 GLU B CA 1
ATOM 3327 C C . GLU B 1 177 ? -10.953 15.602 17.344 1 94.25 177 GLU B C 1
ATOM 3329 O O . GLU B 1 177 ? -10.156 15.203 18.203 1 94.25 177 GLU B O 1
ATOM 3334 N N . GLN B 1 178 ? -11.359 14.828 16.328 1 94.38 178 GLN B N 1
ATOM 3335 C CA . GLN B 1 178 ? -10.93 13.445 16.172 1 94.38 178 GLN B CA 1
ATOM 3336 C C . GLN B 1 178 ? -9.422 13.359 15.977 1 94.38 178 GLN B C 1
ATOM 3338 O O . GLN B 1 178 ? -8.766 12.477 16.531 1 94.38 178 GLN B O 1
ATOM 3343 N N . PHE B 1 179 ? -8.906 14.32 15.25 1 93.75 179 PHE B N 1
ATOM 3344 C CA . PHE B 1 179 ? -7.469 14.359 15 1 93.75 179 PHE B CA 1
ATOM 3345 C C . PHE B 1 179 ? -6.715 14.875 16.219 1 93.75 179 PHE B C 1
ATOM 3347 O O . PHE B 1 179 ? -5.719 14.281 16.641 1 93.75 179 PHE B O 1
ATOM 3354 N N . ARG B 1 180 ? -7.191 15.891 16.812 1 91.06 180 ARG B N 1
ATOM 3355 C CA . ARG B 1 180 ? -6.547 16.5 17.969 1 91.06 180 ARG B CA 1
ATOM 3356 C C . ARG B 1 180 ? -6.441 15.5 19.125 1 91.06 180 ARG B C 1
ATOM 3358 O O . ARG B 1 180 ? -5.379 15.375 19.734 1 91.06 180 ARG B O 1
ATOM 3365 N N . ASN B 1 181 ? -7.512 14.852 19.375 1 91.06 181 ASN B N 1
ATOM 3366 C CA . ASN B 1 181 ? -7.535 13.875 20.453 1 91.06 181 ASN B CA 1
ATOM 3367 C C . ASN B 1 181 ? -6.57 12.719 20.188 1 91.06 181 ASN B C 1
ATOM 3369 O O . ASN B 1 181 ? -5.945 12.203 21.109 1 91.06 181 ASN B O 1
ATOM 3373 N N . ALA B 1 182 ? -6.484 12.352 18.922 1 91.19 182 ALA B N 1
ATOM 3374 C CA . ALA B 1 182 ? -5.574 11.266 18.562 1 91.19 182 ALA B CA 1
ATOM 3375 C C . ALA B 1 182 ? -4.121 11.68 18.766 1 91.19 182 ALA B C 1
ATOM 3377 O O . ALA B 1 182 ? -3.311 10.914 19.281 1 91.19 182 ALA B O 1
ATOM 3378 N N . ILE B 1 183 ? -3.789 12.859 18.328 1 86 183 ILE B N 1
ATOM 3379 C CA . ILE B 1 183 ? -2.432 13.383 18.469 1 86 183 ILE B CA 1
ATOM 3380 C C . ILE B 1 183 ? -2.061 13.484 19.938 1 86 183 ILE B C 1
ATOM 3382 O O . ILE B 1 183 ? -0.955 13.102 20.344 1 86 183 ILE B O 1
ATOM 3386 N N . ASP B 1 184 ? -2.971 13.945 20.688 1 83.31 184 ASP B N 1
ATOM 3387 C CA . ASP B 1 184 ? -2.752 14.039 22.141 1 83.31 184 ASP B CA 1
ATOM 3388 C C . ASP B 1 184 ? -2.494 12.656 22.734 1 83.31 184 ASP B C 1
ATOM 3390 O O . ASP B 1 184 ? -1.616 12.5 23.594 1 83.31 184 ASP B O 1
ATOM 3394 N N . ALA B 1 185 ? -3.195 11.742 22.281 1 78 185 ALA B N 1
ATOM 3395 C CA . ALA B 1 185 ? -3.1 10.391 22.812 1 78 185 ALA B CA 1
ATOM 3396 C C . ALA B 1 185 ? -1.783 9.727 22.406 1 78 185 ALA B C 1
ATOM 3398 O O . ALA B 1 185 ? -1.218 8.938 23.172 1 78 185 ALA B O 1
ATOM 3399 N N . VAL B 1 186 ? -1.332 10.047 21.188 1 75.56 186 VAL B N 1
ATOM 3400 C CA . VAL B 1 186 ? -0.174 9.344 20.641 1 75.56 186 VAL B CA 1
ATOM 3401 C C . VAL B 1 186 ? 1.098 10.125 20.938 1 75.56 186 VAL B C 1
ATOM 3403 O O . VAL B 1 186 ? 2.135 9.547 21.266 1 75.56 186 VAL B O 1
ATOM 3406 N N . ALA B 1 187 ? 1.096 11.328 20.719 1 68.38 187 ALA B N 1
ATOM 3407 C CA . ALA B 1 187 ? 2.299 12.148 20.844 1 68.38 187 ALA B CA 1
ATOM 3408 C C . ALA B 1 187 ? 2.369 12.82 22.219 1 68.38 187 ALA B C 1
ATOM 3410 O O . ALA B 1 187 ? 3.439 13.258 22.641 1 68.38 187 ALA B O 1
ATOM 3411 N N . GLY B 1 188 ? 1.465 12.75 22.844 1 65.19 188 GLY B N 1
ATOM 3412 C CA . GLY B 1 188 ? 1.478 13.469 24.109 1 65.19 188 GLY B CA 1
ATOM 3413 C C . GLY B 1 188 ? 1.424 14.977 23.953 1 65.19 188 GLY B C 1
ATOM 3414 O O . GLY B 1 188 ? 1.786 15.5 22.891 1 65.19 188 GLY B O 1
ATOM 3415 N N . GLY B 1 189 ? 0.605 15.648 24.641 1 62.84 189 GLY B N 1
ATOM 3416 C CA . GLY B 1 189 ? 0.531 17.094 24.594 1 62.84 189 GLY B CA 1
ATOM 3417 C C . GLY B 1 189 ? -0.892 17.625 24.609 1 62.84 189 GLY B C 1
ATOM 3418 O O . GLY B 1 189 ? -1.782 17 25.188 1 62.84 189 GLY B O 1
ATOM 3419 N N . ASP B 1 190 ? -0.933 18.891 24.016 1 59.84 190 ASP B N 1
ATOM 3420 C CA . ASP B 1 190 ? -2.23 19.547 24.109 1 59.84 190 ASP B CA 1
ATOM 3421 C C . ASP B 1 190 ? -3.016 19.391 22.812 1 59.84 190 ASP B C 1
ATOM 3423 O O . ASP B 1 190 ? -4.047 20.047 22.625 1 59.84 190 ASP B O 1
ATOM 3427 N N . GLY B 1 191 ? -2.586 18.484 21.906 1 64.44 191 GLY B N 1
ATOM 3428 C CA . GLY B 1 191 ? -3.354 18.219 20.703 1 64.44 191 GLY B CA 1
ATOM 3429 C C . GLY B 1 191 ? -3.193 19.297 19.656 1 64.44 191 GLY B C 1
ATOM 3430 O O . GLY B 1 191 ? -3.645 19.141 18.516 1 64.44 191 GLY B O 1
ATOM 3431 N N . ASP B 1 192 ? -2.551 20.391 19.969 1 73 192 ASP B N 1
ATOM 3432 C CA . ASP B 1 192 ? -2.385 21.484 19.016 1 73 192 ASP B CA 1
ATOM 3433 C C . ASP B 1 192 ? -1.202 21.219 18.078 1 73 192 ASP B C 1
ATOM 3435 O O . ASP B 1 192 ? -0.098 20.922 18.547 1 73 192 ASP B O 1
ATOM 3439 N N . VAL B 1 193 ? -1.606 21.203 16.828 1 79.06 193 VAL B N 1
ATOM 3440 C CA . VAL B 1 193 ? -0.571 20.984 15.82 1 79.06 193 VAL B CA 1
ATOM 3441 C C . VAL B 1 193 ? 0.017 22.328 15.383 1 79.06 193 VAL B C 1
ATOM 3443 O O . VAL B 1 193 ? -0.67 23.141 14.758 1 79.06 193 VAL B O 1
ATOM 3446 N N . GLN B 1 194 ? 1.165 22.641 15.875 1 83.12 194 GLN B N 1
ATOM 3447 C CA . GLN B 1 194 ? 1.887 23.812 15.414 1 83.12 194 GLN B CA 1
ATOM 3448 C C . GLN B 1 194 ? 2.682 23.516 14.148 1 83.12 194 GLN B C 1
ATOM 3450 O O . GLN B 1 194 ? 3.502 22.594 14.125 1 83.12 194 GLN B O 1
ATOM 3455 N N . LEU B 1 195 ? 2.408 24.266 13.133 1 89.56 195 LEU B N 1
ATOM 3456 C CA . LEU B 1 195 ? 3.082 24.062 11.852 1 89.56 195 LEU B CA 1
ATOM 3457 C C . LEU B 1 195 ? 4.508 24.609 11.898 1 89.56 195 LEU B C 1
ATOM 3459 O O . LEU B 1 195 ? 4.812 25.5 12.695 1 89.56 195 LEU B O 1
ATOM 3463 N N . CYS B 1 196 ? 5.27 24.219 11.07 1 88.38 196 CYS B N 1
ATOM 3464 C CA . CYS B 1 196 ? 6.684 24.562 11.023 1 88.38 196 CYS B CA 1
ATOM 3465 C C . CYS B 1 196 ? 6.863 26.047 10.695 1 88.38 196 CYS B C 1
ATOM 3467 O O . CYS B 1 196 ? 6.258 26.547 9.75 1 88.38 196 CYS B O 1
ATOM 3469 N N . VAL B 1 197 ? 7.668 26.688 11.445 1 87.06 197 VAL B N 1
ATOM 3470 C CA . VAL B 1 197 ? 7.957 28.109 11.211 1 87.06 197 VAL B CA 1
ATOM 3471 C C . VAL B 1 197 ? 9.367 28.266 10.648 1 87.06 197 VAL B C 1
ATOM 3473 O O . VAL B 1 197 ? 9.609 29.109 9.781 1 87.06 197 VAL B O 1
ATOM 3476 N N . ALA B 1 198 ? 10.328 27.438 11.195 1 83.94 198 ALA B N 1
ATOM 3477 C CA . ALA B 1 198 ? 11.711 27.422 10.719 1 83.94 198 ALA B CA 1
ATOM 3478 C C . ALA B 1 198 ? 12.203 26 10.5 1 83.94 198 ALA B C 1
ATOM 3480 O O . ALA B 1 198 ? 11.891 25.109 11.281 1 83.94 198 ALA B O 1
ATOM 3481 N N . GLU B 1 199 ? 12.891 25.906 9.367 1 76.88 199 GLU B N 1
ATOM 3482 C CA . GLU B 1 199 ? 13.344 24.578 9 1 76.88 199 GLU B CA 1
ATOM 3483 C C . GLU B 1 199 ? 14.305 24.016 10.039 1 76.88 199 GLU B C 1
ATOM 3485 O O . GLU B 1 199 ? 15.156 24.734 10.562 1 76.88 199 GLU B O 1
ATOM 3490 N N . VAL B 1 200 ? 14.086 22.766 10.273 1 75.94 200 VAL B N 1
ATOM 3491 C CA . VAL B 1 200 ? 14.969 22.062 11.195 1 75.94 200 VAL B CA 1
ATOM 3492 C C . VAL B 1 200 ? 16.281 21.719 10.5 1 75.94 200 VAL B C 1
ATOM 3494 O O . VAL B 1 200 ? 16.281 21.281 9.344 1 75.94 200 VAL B O 1
ATOM 3497 N N . LYS B 1 201 ? 17.328 22.094 11.109 1 74.25 201 LYS B N 1
ATOM 3498 C CA . LYS B 1 201 ? 18.656 21.75 10.578 1 74.25 201 LYS B CA 1
ATOM 3499 C C . LYS B 1 201 ? 19.172 20.453 11.18 1 74.25 201 LYS B C 1
ATOM 3501 O O . LYS B 1 201 ? 18.906 20.156 12.344 1 74.25 201 LYS B O 1
ATOM 3506 N N . TYR B 1 202 ? 19.734 19.672 10.25 1 76.12 202 TYR B N 1
ATOM 3507 C CA . TYR B 1 202 ? 20.281 18.406 10.719 1 76.12 202 TYR B CA 1
ATOM 3508 C C . TYR B 1 202 ? 21.438 18.656 11.688 1 76.12 202 TYR B C 1
ATOM 3510 O O . TYR B 1 202 ? 22.312 19.484 11.422 1 76.12 202 TYR B O 1
ATOM 3518 N N . ASP B 1 203 ? 21.188 18.031 12.82 1 69.5 203 ASP B N 1
ATOM 3519 C CA . ASP B 1 203 ? 22.312 17.969 13.758 1 69.5 203 ASP B CA 1
ATOM 3520 C C . ASP B 1 203 ? 22.703 16.531 14.047 1 69.5 203 ASP B C 1
ATOM 3522 O O . ASP B 1 203 ? 21.844 15.641 14.078 1 69.5 203 ASP B O 1
ATOM 3526 N N . LYS B 1 204 ? 23.984 16.234 13.805 1 61.66 204 LYS B N 1
ATOM 3527 C CA . LYS B 1 204 ? 24.5 14.883 13.984 1 61.66 204 LYS B CA 1
ATOM 3528 C C . LYS B 1 204 ? 23.828 14.18 15.156 1 61.66 204 LYS B C 1
ATOM 3530 O O . LYS B 1 204 ? 23.641 12.961 15.141 1 61.66 204 LYS B O 1
ATOM 3535 N N . GLY B 1 205 ? 23.562 14.781 16.234 1 58.19 205 GLY B N 1
ATOM 3536 C CA . GLY B 1 205 ? 22.953 14.156 17.406 1 58.19 205 GLY B CA 1
ATOM 3537 C C . GLY B 1 205 ? 21.438 14.062 17.297 1 58.19 205 GLY B C 1
ATOM 3538 O O . GLY B 1 205 ? 20.781 13.625 18.25 1 58.19 205 GLY B O 1
ATOM 3539 N N . GLY B 1 206 ? 20.844 14.039 16.172 1 58.03 206 GLY B N 1
ATOM 3540 C CA . GLY B 1 206 ? 19.406 14.07 15.984 1 58.03 206 GLY B CA 1
ATOM 3541 C C . GLY B 1 206 ? 18.766 15.359 16.453 1 58.03 206 GLY B C 1
ATOM 3542 O O . GLY B 1 206 ? 19.328 16.062 17.312 1 58.03 206 GLY B O 1
ATOM 3543 N N . CYS B 1 207 ? 17.891 15.891 15.648 1 54.75 207 CYS B N 1
ATOM 3544 C CA . CYS B 1 207 ? 17.312 17.188 15.961 1 54.75 207 CYS B CA 1
ATOM 3545 C C . CYS B 1 207 ? 16.609 17.172 17.312 1 54.75 207 CYS B C 1
ATOM 3547 O O . CYS B 1 207 ? 15.883 16.219 17.625 1 54.75 207 CYS B O 1
ATOM 3549 N N . ASP B 1 208 ? 17.047 17.984 18.234 1 57.41 208 ASP B N 1
ATOM 3550 C CA . ASP B 1 208 ? 16.516 18.156 19.578 1 57.41 208 ASP B CA 1
ATOM 3551 C C . ASP B 1 208 ? 15 18.062 19.609 1 57.41 208 ASP B C 1
ATOM 3553 O O . ASP B 1 208 ? 14.422 17.422 20.484 1 57.41 208 ASP B O 1
ATOM 3557 N N . ALA B 1 209 ? 14.406 18.703 18.703 1 56.62 209 ALA B N 1
ATOM 3558 C CA . ALA B 1 209 ? 12.945 18.719 18.688 1 56.62 209 ALA B CA 1
ATOM 3559 C C . ALA B 1 209 ? 12.391 17.328 18.391 1 56.62 209 ALA B C 1
ATOM 3561 O O . ALA B 1 209 ? 11.414 16.906 19.016 1 56.62 209 ALA B O 1
ATOM 3562 N N . PHE B 1 210 ? 13.062 16.641 17.547 1 57.31 210 PHE B N 1
ATOM 3563 C CA . PHE B 1 210 ? 12.633 15.297 17.188 1 57.31 210 PHE B CA 1
ATOM 3564 C C . PHE B 1 210 ? 12.977 14.305 18.297 1 57.31 210 PHE B C 1
ATOM 3566 O O . PHE B 1 210 ? 12.18 13.43 18.641 1 57.31 210 PHE B O 1
ATOM 3573 N N . ARG B 1 211 ? 14.07 14.555 18.844 1 54.56 211 ARG B N 1
ATOM 3574 C CA . ARG B 1 211 ? 14.539 13.703 19.938 1 54.56 211 ARG B CA 1
ATOM 3575 C C . ARG B 1 211 ? 13.609 13.781 21.141 1 54.56 211 ARG B C 1
ATOM 3577 O O . ARG B 1 211 ? 13.32 12.766 21.781 1 54.56 211 ARG B O 1
ATOM 3584 N N . LYS B 1 212 ? 13.367 14.977 21.438 1 55.88 212 LYS B N 1
ATOM 3585 C CA . LYS B 1 212 ? 12.453 15.109 22.562 1 55.88 212 LYS B CA 1
ATOM 3586 C C . LYS B 1 212 ? 11.172 14.312 22.328 1 55.88 212 LYS B C 1
ATOM 3588 O O . LYS B 1 212 ? 10.656 13.672 23.25 1 55.88 212 LYS B O 1
ATOM 3593 N N . LEU B 1 213 ? 10.789 14.367 21.156 1 53.06 213 LEU B N 1
ATOM 3594 C CA . LEU B 1 213 ? 9.594 13.602 20.828 1 53.06 213 LEU B CA 1
ATOM 3595 C C . LEU B 1 213 ? 9.898 12.109 20.781 1 53.06 213 LEU B C 1
ATOM 3597 O O . LEU B 1 213 ? 9.094 11.297 21.25 1 53.06 213 LEU B O 1
ATOM 3601 N N . ALA B 1 214 ? 11.016 11.742 20.266 1 49.53 214 ALA B N 1
ATOM 3602 C CA . ALA B 1 214 ? 11.453 10.352 20.25 1 49.53 214 ALA B CA 1
ATOM 3603 C C . ALA B 1 214 ? 11.742 9.852 21.656 1 49.53 214 ALA B C 1
ATOM 3605 O O . ALA B 1 214 ? 11.445 8.703 22 1 49.53 214 ALA B O 1
ATOM 3606 N N . LEU B 1 215 ? 12.484 10.594 22.5 1 46.44 215 LEU B N 1
ATOM 3607 C CA . LEU B 1 215 ? 12.875 10.227 23.859 1 46.44 215 LEU B CA 1
ATOM 3608 C C . LEU B 1 215 ? 11.656 10.07 24.75 1 46.44 215 LEU B C 1
ATOM 3610 O O . LEU B 1 215 ? 11.648 9.242 25.672 1 46.44 215 LEU B O 1
ATOM 3614 N N . GLN B 1 216 ? 10.805 10.906 24.75 1 45.22 216 GLN B N 1
ATOM 3615 C CA . GLN B 1 216 ? 9.625 10.609 25.562 1 45.22 216 GLN B CA 1
ATOM 3616 C C . GLN B 1 216 ? 9.117 9.195 25.297 1 45.22 216 GLN B C 1
ATOM 3618 O O . GLN B 1 216 ? 8.508 8.57 26.172 1 45.22 216 GLN B O 1
ATOM 3623 N N . GLU B 1 217 ? 9.43 8.625 24.219 1 43.59 217 GLU B N 1
ATOM 3624 C CA . GLU B 1 217 ? 9.023 7.293 23.766 1 43.59 217 GLU B CA 1
ATOM 3625 C C . GLU B 1 217 ? 9.797 6.203 24.5 1 43.59 217 GLU B C 1
ATOM 3627 O O . GLU B 1 217 ? 9.242 5.16 24.859 1 43.59 217 GLU B O 1
ATOM 3632 N N . ASN B 1 218 ? 11.172 6.348 24.703 1 39.62 218 ASN B N 1
ATOM 3633 C CA . ASN B 1 218 ? 11.961 5.324 25.391 1 39.62 218 ASN B CA 1
ATOM 3634 C C . ASN B 1 218 ? 11.711 5.328 26.891 1 39.62 218 ASN B C 1
ATOM 3636 O O . ASN B 1 218 ? 11.984 4.34 27.578 1 39.62 218 ASN B O 1
ATOM 3640 N N . ASP B 1 219 ? 11.398 6.316 27.531 1 37.44 219 ASP B N 1
ATOM 3641 C CA . ASP B 1 219 ? 11.203 6.312 28.969 1 37.44 219 ASP B CA 1
ATOM 3642 C C . ASP B 1 219 ? 10.008 5.453 29.359 1 37.44 219 ASP B C 1
ATOM 3644 O O . ASP B 1 219 ? 9.828 5.129 30.547 1 37.44 219 ASP B O 1
ATOM 3648 N N . VAL B 1 220 ? 9.102 5.121 28.562 1 35.84 220 VAL B N 1
ATOM 3649 C CA . VAL B 1 220 ? 8.07 4.199 29.031 1 35.84 220 VAL B CA 1
ATOM 3650 C C . VAL B 1 220 ? 8.633 2.777 29.062 1 35.84 220 VAL B C 1
ATOM 3652 O O . VAL B 1 220 ? 8.102 1.915 29.766 1 35.84 220 VAL B O 1
ATOM 3655 N N . THR B 1 221 ? 9.633 2.371 28.359 1 34.28 221 THR B N 1
ATOM 3656 C CA . THR B 1 221 ? 10.172 1.021 28.5 1 34.28 221 THR B CA 1
ATOM 3657 C C . THR B 1 221 ? 11.117 0.933 29.688 1 34.28 221 THR B C 1
ATOM 3659 O O . THR B 1 221 ? 11.25 -0.126 30.312 1 34.28 221 THR B O 1
ATOM 3662 N N . ILE B 1 222 ? 11.977 1.969 30.047 1 30.75 222 ILE B N 1
ATOM 3663 C CA . ILE B 1 222 ? 13.062 1.751 30.984 1 30.75 222 ILE B CA 1
ATOM 3664 C C . ILE B 1 222 ? 12.539 1.905 32.406 1 30.75 222 ILE B C 1
ATOM 3666 O O . ILE B 1 222 ? 13.211 1.514 33.375 1 30.75 222 ILE B O 1
ATOM 3670 N N . ALA B 1 223 ? 11.516 2.723 32.719 1 31.75 223 ALA B N 1
ATOM 3671 C CA . ALA B 1 223 ? 11.242 2.869 34.125 1 31.75 223 ALA B CA 1
ATOM 3672 C C . ALA B 1 223 ? 10.867 1.53 34.75 1 31.75 223 ALA B C 1
ATOM 3674 O O . ALA B 1 223 ? 11.023 1.339 35.969 1 31.75 223 ALA B O 1
ATOM 3675 N N . LYS B 1 224 ? 10.18 0.591 34.094 1 32.69 224 LYS B N 1
ATOM 3676 C CA . LYS B 1 224 ? 9.734 -0.477 34.969 1 32.69 224 LYS B CA 1
ATOM 3677 C C . LYS B 1 224 ? 10.852 -1.486 35.219 1 32.69 224 LYS B C 1
ATOM 3679 O O . LYS B 1 224 ? 10.664 -2.453 35.969 1 32.69 224 LYS B O 1
ATOM 3684 N N . GLU B 1 225 ? 11.969 -1.471 34.438 1 29.2 225 GLU B N 1
ATOM 3685 C CA . GLU B 1 225 ? 12.875 -2.574 34.75 1 29.2 225 GLU B CA 1
ATOM 3686 C C . GLU B 1 225 ? 13.734 -2.26 35.969 1 29.2 225 GLU B C 1
ATOM 3688 O O . GLU B 1 225 ? 14.578 -3.064 36.375 1 29.2 225 GLU B O 1
ATOM 3693 N N . SER B 1 226 ? 13.75 -1.019 36.469 1 28.62 226 SER B N 1
ATOM 3694 C CA . SER B 1 226 ? 14.797 -0.88 37.469 1 28.62 226 SER B CA 1
ATOM 3695 C C . SER B 1 226 ? 14.398 -1.568 38.781 1 28.62 226 SER B C 1
ATOM 3697 O O . SER B 1 226 ? 15.266 -2.01 39.531 1 28.62 226 SER B O 1
ATOM 3699 N N . GLU B 1 227 ? 13.18 -1.354 39.281 1 29.61 227 GLU B N 1
ATOM 3700 C CA . GLU B 1 227 ? 13.156 -1.487 40.75 1 29.61 227 GLU B CA 1
ATOM 3701 C C . GLU B 1 227 ? 13.219 -2.953 41.156 1 29.61 227 GLU B C 1
ATOM 3703 O O . GLU B 1 227 ? 13.32 -3.258 42.375 1 29.61 227 GLU B O 1
ATOM 3708 N N . GLY B 1 228 ? 12.664 -3.865 40.406 1 25.48 228 GLY B N 1
ATOM 3709 C CA . GLY B 1 228 ? 12.336 -5.062 41.156 1 25.48 228 GLY B CA 1
ATOM 3710 C C . GLY B 1 228 ? 13.547 -5.922 41.469 1 25.48 228 GLY B C 1
ATOM 3711 O O . GLY B 1 228 ? 13.438 -7.148 41.562 1 25.48 228 GLY B O 1
ATOM 3712 N N . LYS B 1 229 ? 14.82 -5.453 41.188 1 30.69 229 LYS B N 1
ATOM 3713 C CA . LYS B 1 229 ? 15.805 -6.375 41.75 1 30.69 229 LYS B CA 1
ATOM 3714 C C . LYS B 1 229 ? 15.586 -6.566 43.25 1 30.69 229 LYS B C 1
ATOM 3716 O O . LYS B 1 229 ? 15.664 -5.613 44.031 1 30.69 229 LYS B O 1
ATOM 3721 N N . GLY B 1 230 ? 14.766 -7.617 43.656 1 24.12 230 GLY B N 1
ATOM 3722 C CA . GLY B 1 230 ? 14.492 -8.211 44.938 1 24.12 230 GLY B CA 1
ATOM 3723 C C . GLY B 1 230 ? 15.711 -8.289 45.844 1 24.12 230 GLY B C 1
ATOM 3724 O O . GLY B 1 230 ? 16.828 -8.453 45.344 1 24.12 230 GLY B O 1
ATOM 3725 N N . GLU B 1 231 ? 15.773 -7.652 46.969 1 29.23 231 GLU B N 1
ATOM 3726 C CA . GLU B 1 231 ? 16.531 -7.793 48.188 1 29.23 231 GLU B CA 1
ATOM 3727 C C . GLU B 1 231 ? 16.625 -9.25 48.625 1 29.23 231 GLU B C 1
ATOM 3729 O O . GLU B 1 231 ? 15.594 -9.922 48.781 1 29.23 231 GLU B O 1
ATOM 3734 N N . LYS B 1 232 ? 17.672 -10.086 48.219 1 29.67 232 LYS B N 1
ATOM 3735 C CA . LYS B 1 232 ? 18 -11.336 48.875 1 29.67 232 LYS B CA 1
ATOM 3736 C C . LYS B 1 232 ? 17.875 -11.195 50.406 1 29.67 232 LYS B C 1
ATOM 3738 O O . LYS B 1 232 ? 18.328 -10.195 50.969 1 29.67 232 LYS B O 1
ATOM 3743 N N . PRO B 1 233 ? 16.922 -11.906 51.031 1 31 233 PRO B N 1
ATOM 3744 C CA . PRO B 1 233 ? 16.781 -11.922 52.5 1 31 233 PRO B CA 1
ATOM 3745 C C . PRO B 1 233 ? 18.125 -12.148 53.188 1 31 233 PRO B C 1
ATOM 3747 O O . PRO B 1 233 ? 18.984 -12.867 52.688 1 31 233 PRO B O 1
ATOM 3750 N N . LYS B 1 234 ? 18.625 -11.18 53.906 1 30.25 234 LYS B N 1
ATOM 3751 C CA . LYS B 1 234 ? 19.719 -11.258 54.875 1 30.25 234 LYS B CA 1
ATOM 3752 C C . LYS B 1 234 ? 19.594 -12.484 55.75 1 30.25 234 LYS B C 1
ATOM 3754 O O . LYS B 1 234 ? 18.656 -12.578 56.562 1 30.25 234 LYS B O 1
ATOM 3759 N N . THR B 1 235 ? 19.672 -13.781 55.156 1 28.22 235 THR B N 1
ATOM 3760 C CA . THR B 1 235 ? 19.766 -14.883 56.094 1 28.22 235 THR B CA 1
ATOM 3761 C C . THR B 1 235 ? 20.797 -14.57 57.188 1 28.22 235 THR B C 1
ATOM 3763 O O . THR B 1 235 ? 21.953 -14.273 56.875 1 28.22 235 THR B O 1
ATOM 3766 N N . GLU B 1 236 ? 20.312 -14 58.312 1 25.8 236 GLU B N 1
ATOM 3767 C CA . GLU B 1 236 ? 20.859 -13.898 59.656 1 25.8 236 GLU B CA 1
ATOM 3768 C C . GLU B 1 236 ? 21.562 -15.188 60.062 1 25.8 236 GLU B C 1
ATOM 3770 O O . GLU B 1 236 ? 20.922 -16.141 60.5 1 25.8 236 GLU B O 1
ATOM 3775 N N . ALA B 1 237 ? 22.281 -15.805 59.188 1 26.98 237 ALA B N 1
ATOM 3776 C CA . ALA B 1 237 ? 22.984 -16.922 59.812 1 26.98 237 ALA B CA 1
ATOM 3777 C C . ALA B 1 237 ? 23.859 -16.438 60.969 1 26.98 237 ALA B C 1
ATOM 3779 O O . ALA B 1 237 ? 24.453 -17.234 61.688 1 26.98 237 ALA B O 1
ATOM 3780 N N . GLN B 1 238 ? 24.422 -15.156 60.938 1 23.23 238 GLN B N 1
ATOM 3781 C CA . GLN B 1 238 ? 25.438 -15.195 61.969 1 23.23 238 GLN B CA 1
ATOM 3782 C C . GLN B 1 238 ? 24.797 -15.148 63.375 1 23.23 238 GLN B C 1
ATOM 3784 O O . GLN B 1 238 ? 25.484 -15.297 64.375 1 23.23 238 GLN B O 1
ATOM 3789 N N . LEU B 1 239 ? 23.469 -15.156 63.531 1 20.47 239 LEU B N 1
ATOM 3790 C CA . LEU B 1 239 ? 23.453 -15.531 64.938 1 20.47 239 LEU B CA 1
ATOM 3791 C C . LEU B 1 239 ? 23.625 -17.047 65.062 1 20.47 239 LEU B C 1
ATOM 3793 O O . LEU B 1 239 ? 22.969 -17.812 64.375 1 20.47 239 LEU B O 1
#

Foldseek 3Di:
DEKEFEAALLDLLQLLQQLLLVLQPHDYHYHHDPDVPAGIWDDDPRDIDRDSLVNSPVNNDPSQADPDPVLNVQLVVLLVLLVVLLVLVCQQAVCLLVNDPDDPVSNVVSVVVNLVSLVVVLVCLVPALESGDPDHHSSLSSNLSSCQCCFQAAQAPVNCVVRVSSVVSSVVSLPDPSSLVSCCNRQNDRSDRDTHHDHFDRDNVHGPVSNVSNVVRVVVVPVVPPPPPDDPPPPDPDD/DEKEFEAALLDLLQLLQQLLLLLQPHDYHYHHDPDPPAGIWDDDPRDIDRDSLVNSPVNNDCSQADDDPVLNVQLVVLLVLLVVLLVLVCQQAVCLLVNDPDDPVSNVVSVVVNLVSLVVVLVCLVVALESGDPDHHSSLSSNLSSCQCCFQAAQAPVNCVVRVSSVVSSVVSLPDPSNLVSCCNRQNDRSDRDTHHDHFDRDNVHGPVSNVSNVVRCVVVPVVPPDPPDDPPPPPVVD

Secondary structure (DSSP, 8-state):
-EEEE-S-S--HHHHHHHHHHHHTT---EEEE---TT-SEEEEETTEEE--HHHHHHHHHGGGGS-SSHHHHHHHHHHHHHHHHHHHHHHHHHHHHHTSS---HHHHHHHHHHHHHHHHHHHHHHTS-SSSSTTS--HHHHHHHHHTHHIIIII--HHHHTT-HHHHHHHHHHHTSHHHHHHHHHHH-SSS--PPPSSPPPP-TT--HHHHHHHHHHHHHHHHHHHTTS----------/-EEEE-S-S--HHHHHHHHHHHHTT---EEEE---TT-SEEEEETTEEE--HHHHHHHHHGGGGS-SSHHHHHHHHHHHHHHHHHHHHHHHHHHHHHTSS---HHHHHHHHHHHHHHHHHHHHHHTS-SSSSTTS--HHHHHHHHHTHHIIIII--HHHHTT-HHHHHHHHHHHTSHHHHHHHHHHH-SSS--PPPSSPPPP-TT--HHHHHHHHHHHHHHHGGGTTT-----------

pLDDT: mean 82.16, std 20.72, range [20.47, 98.5]

Solvent-accessible surface area (backbone atoms only — not comparable to full-atom values): 25248 Å² total; per-residue (Å²): 102,59,39,24,36,37,76,49,50,75,29,66,51,52,41,38,29,42,26,28,13,40,69,44,69,38,78,67,46,80,41,81,35,84,50,85,88,43,52,39,40,35,72,55,97,91,41,80,41,65,36,50,70,19,48,20,51,58,47,12,44,76,67,31,49,53,94,43,72,66,42,40,24,49,31,44,29,39,39,52,50,20,52,56,47,31,54,30,40,47,54,40,47,32,30,36,50,57,77,38,82,79,44,69,69,57,29,52,50,19,47,54,51,43,53,52,52,46,49,56,49,17,60,54,32,69,80,31,84,34,84,49,72,91,44,73,28,51,27,42,48,40,36,47,46,45,42,44,58,48,39,37,43,53,40,20,61,78,58,40,66,77,30,52,42,40,48,51,44,44,52,57,49,50,66,31,67,38,38,18,54,23,43,22,70,35,62,54,68,87,30,72,81,62,63,18,72,61,66,70,64,85,38,96,84,18,24,64,75,44,34,55,60,52,48,64,35,54,55,69,66,54,61,70,66,60,68,69,74,69,78,75,73,79,75,72,84,71,132,102,57,40,25,36,37,76,48,48,75,29,67,51,52,41,38,29,41,24,28,14,41,70,45,70,38,76,69,46,80,41,81,34,85,49,85,87,42,53,41,41,35,72,56,96,91,40,80,41,65,36,49,70,18,47,19,50,57,48,12,44,76,67,32,47,53,93,44,71,67,41,42,24,48,31,45,31,37,39,52,50,20,52,55,48,30,54,31,41,46,57,39,49,32,30,38,51,56,78,38,83,78,44,71,69,58,28,52,50,20,46,53,50,44,52,52,52,47,49,55,48,17,60,53,31,69,80,30,84,34,84,49,74,91,44,74,28,50,27,42,48,40,38,47,46,44,43,43,58,48,39,37,44,52,40,19,61,77,56,39,66,76,28,52,43,38,48,52,43,44,52,57,50,52,68,32,67,38,37,18,55,24,43,22,70,38,62,56,69,87,29,74,81,63,63,17,72,61,67,69,63,84,39,97,85,20,25,64,74,45,33,54,60,51,47,66,35,53,56,71,66,56,64,73,69,61,69,72,74,73,78,76,77,78,77,72,61,84,109

Sequence (478 aa):
MALYFSGSKLNYSCLKIKVAANFAAQPLKILPNTDPKQSIRYEKDGTTFTDSNAISYLVGKECLWGNTLNENSEIRQWIGYADDLNTRVCCWVYPYMGLRNYNKQEVNHAQAEVLKYLAILDQHLLHNMYLVGDRITQADVACAVALYFPFKFFLTPATREKFVSATRWFNTLVNQEQFRNAIDAVAGGDGDVQLCVAEVKYDKGGCDAFRKLALQENDVTIAKESEGKGEKPKTEAQLMALYFSGSKLNYSCLKIKVAANFAAQPLKILPNTDPKQSIRYEKDGTTFTDSNAISYLVGKECLWGNTLNENSEIRQWIGYADDLNTRVCCWVYPYMGLRNYNKQEVNHAQAEVLKYLAILDQHLLHNMYLVGDRITQADVACAVALYFPFKFFLTPATREKFVSATRWFNTLVNQEQFRNAIDAVAGGDGDVQLCVAEVKYDKGGCDAFRKLALQENDVTIAKESEGKGEKPKTEAQL

Radius of gyration: 25.52 Å; Cα contacts (8 Å, |Δi|>4): 694; chains: 2; bounding box: 47×58×135 Å